Protein AF-A0A815BH16-F1 (afdb_monomer_lite)

Organism: NCBI:txid392030

Secondary structure (DSSP, 8-state):
---S-SSSS-TTTTTS---S----S-PPPTTS-EEEEEE--GGGHHHHHHHTTTS--PSSPPPEEEEEEE-SGGGTTPPPGGGS-TTEEEEEEE---GGG--TTTHHHHHHHHHHHHHHHHH-S-GGG---EEEEEEEETTSSS-HHHHHHHHHHHHHHHHHHT--EEEEEESTTTHHHHHHHHHHH---TT--EEE----TTS-HHHHHHHHHH-TTEEEEE-GGGG---SSHHHHHHHHHHHHHTTTGGGTEEE--TBTT---TT--SS--HHHHHHHHHHHHHHHS--TT--HHHHHHHHHHHHHHHTS-HHHHHTTTTSS-----------------------------------------------------------------PPPPTHHHHHHHHHT--

Foldseek 3Di:
DPFFFPPPPDPPQQAEDDPPPPPDQQHDPQAQAFEALEAACVVQVVVCVVQVPSSDPDPPHHAYEYAHEQQEQVSLPDPLPCPPPVRYAYAYEYHHALQRDDPVCLVVSLVSVLVLQVVLVPDPDLSSHHQAYDPAEDAPPHPDDRVVSLVRRLSSLVSCVVSVHAYEYEDHAQVRLVVRLVSCLVRDPDLQGAYEDEDDELRHNLVSVVVNCVSRVNAAYEHWLVLLVDDPDPSNVVRLVSLQVCVVCNLQRYAYHHHPPPRAHPRGDDDHRSRSRSSVRLVVSCVSHVDPVSGSNSSRVSNVVSSCSRGPPPVSPVVVVPPDDPDDPDPDDDDDDDDDDDDDDDDDDDDDDDDDDDDDDDDDDDDDDDDDDDPDDDDDDDDDDDDDDDDDDPVVVVVVVVVVVD

Radius of gyration: 27.23 Å; chains: 1; bounding box: 82×75×81 Å

pLDDT: mean 70.75, std 28.41, range [21.56, 98.75]

Structure (mmCIF, N/CA/C/O backbone):
data_AF-A0A815BH16-F1
#
_entry.id   AF-A0A815BH16-F1
#
loop_
_atom_site.group_PDB
_atom_site.id
_atom_site.type_symbol
_atom_site.label_atom_id
_atom_site.label_alt_id
_atom_site.label_comp_id
_atom_site.label_asym_id
_atom_site.label_entity_id
_atom_site.label_seq_id
_atom_site.pdbx_PDB_ins_code
_atom_site.Cartn_x
_atom_site.Cartn_y
_atom_site.Cartn_z
_atom_site.occupancy
_atom_site.B_iso_or_equiv
_atom_site.auth_seq_id
_atom_site.auth_comp_id
_atom_site.auth_asym_id
_atom_site.auth_atom_id
_atom_site.pdbx_PDB_model_num
ATOM 1 N N . MET A 1 1 ? 9.729 7.919 29.014 1.00 32.81 1 MET A N 1
ATOM 2 C CA . MET A 1 1 ? 8.749 7.248 28.137 1.00 32.81 1 MET A CA 1
ATOM 3 C C . MET A 1 1 ? 7.523 8.149 28.039 1.00 32.81 1 MET A C 1
ATOM 5 O O . MET A 1 1 ? 6.646 8.039 28.879 1.00 32.81 1 MET A O 1
ATOM 9 N N . ASN A 1 2 ? 7.498 9.081 27.082 1.00 32.06 2 ASN A N 1
ATOM 10 C CA . ASN A 1 2 ? 6.377 10.007 26.851 1.00 32.06 2 ASN A CA 1
ATOM 11 C C . ASN A 1 2 ? 5.981 9.884 25.375 1.00 32.06 2 ASN A C 1
ATOM 13 O O . ASN A 1 2 ? 6.457 10.678 24.571 1.00 32.06 2 ASN A O 1
ATOM 17 N N . HIS A 1 3 ? 5.233 8.846 24.982 1.00 40.78 3 HIS A N 1
ATOM 18 C CA . HIS A 1 3 ? 5.145 8.503 23.549 1.00 40.78 3 HIS A CA 1
ATOM 19 C C . HIS A 1 3 ? 3.769 8.144 22.996 1.00 40.78 3 HIS A C 1
ATOM 21 O O . HIS A 1 3 ? 3.719 7.566 21.920 1.00 40.78 3 HIS A O 1
ATOM 27 N N . CYS A 1 4 ? 2.658 8.539 23.617 1.00 40.97 4 CYS A N 1
ATOM 28 C CA . CYS A 1 4 ? 1.397 8.588 22.873 1.00 40.97 4 CYS A CA 1
ATOM 29 C C . CYS A 1 4 ? 0.652 9.870 23.278 1.00 40.97 4 CYS A C 1
ATOM 31 O O . CYS A 1 4 ? 0.168 9.973 24.398 1.00 40.97 4 CYS A O 1
ATOM 33 N N . PHE A 1 5 ? 0.598 10.824 22.342 1.00 38.59 5 PHE A N 1
ATOM 34 C CA . PHE A 1 5 ? -0.144 12.091 22.383 1.00 38.59 5 PHE A CA 1
ATOM 35 C C . PHE A 1 5 ? 0.408 13.193 23.317 1.00 38.59 5 PHE A C 1
ATOM 37 O O . PHE A 1 5 ? 0.564 13.020 24.519 1.00 38.59 5 PHE A O 1
ATOM 44 N N . VAL A 1 6 ? 0.688 14.366 22.730 1.00 36.28 6 VAL A N 1
ATOM 45 C CA . VAL A 1 6 ? 0.920 15.633 23.461 1.00 36.28 6 VAL A CA 1
ATOM 46 C C . VAL A 1 6 ? -0.408 16.225 23.968 1.00 36.28 6 VAL A C 1
ATOM 48 O O . VAL A 1 6 ? -0.421 17.017 24.905 1.00 36.28 6 VAL A O 1
ATOM 51 N N . ASP A 1 7 ? -1.534 15.784 23.405 1.00 37.66 7 ASP A N 1
ATOM 52 C CA . ASP A 1 7 ? -2.861 16.012 23.971 1.00 37.66 7 ASP A CA 1
ATOM 53 C C . ASP A 1 7 ? -3.143 14.954 25.045 1.00 37.66 7 ASP A C 1
ATOM 55 O O . ASP A 1 7 ? -2.751 13.801 24.892 1.00 37.66 7 ASP A O 1
ATOM 59 N N . ASN A 1 8 ? -3.869 15.313 26.108 1.00 40.72 8 ASN A N 1
ATOM 60 C CA . ASN A 1 8 ? -4.272 14.457 27.242 1.00 40.72 8 ASN A CA 1
ATOM 61 C C . ASN A 1 8 ? -5.085 13.177 26.874 1.00 40.72 8 ASN A C 1
ATOM 63 O O . ASN A 1 8 ? -5.760 12.591 27.724 1.00 40.72 8 ASN A O 1
ATOM 67 N N . SER A 1 9 ? -5.073 12.727 25.619 1.00 41.75 9 SER A N 1
ATOM 68 C CA . SER A 1 9 ? -5.668 11.486 25.137 1.00 41.75 9 SER A CA 1
ATOM 69 C C . SER A 1 9 ? -4.754 10.286 25.416 1.00 41.75 9 SER A C 1
ATOM 71 O O . SER A 1 9 ? -3.943 9.881 24.591 1.00 41.75 9 SER A O 1
ATOM 73 N N . CYS A 1 10 ? -4.929 9.727 26.612 1.00 41.06 10 CYS A N 1
ATOM 74 C CA . CYS A 1 10 ? -4.729 8.324 26.984 1.00 41.06 10 CYS A CA 1
ATOM 75 C C . CYS A 1 10 ? -3.500 7.594 26.383 1.00 41.06 10 CYS A C 1
ATOM 77 O O . CYS A 1 10 ? -3.609 6.797 25.445 1.00 41.06 10 CYS A O 1
ATOM 79 N N . ILE A 1 11 ? -2.349 7.771 27.046 1.00 38.78 11 ILE A N 1
ATOM 80 C CA . ILE A 1 11 ? -1.089 7.011 26.884 1.00 38.78 11 ILE A CA 1
ATOM 81 C C . ILE A 1 11 ? -1.268 5.473 26.929 1.00 38.78 11 ILE A C 1
ATOM 83 O O . ILE A 1 11 ? -0.387 4.738 26.491 1.00 38.78 11 ILE A O 1
ATOM 87 N N . THR A 1 12 ? -2.398 4.967 27.434 1.00 41.88 12 THR A N 1
ATOM 88 C CA . THR A 1 12 ? -2.656 3.536 27.678 1.00 41.88 12 THR A CA 1
ATOM 89 C C . THR A 1 12 ? -3.580 2.862 26.658 1.00 41.88 12 THR A C 1
ATOM 91 O O . THR A 1 12 ? -3.830 1.665 26.775 1.00 41.88 12 THR A O 1
ATOM 94 N N . SER A 1 13 ? -4.078 3.582 25.645 1.00 45.19 13 SER A N 1
ATOM 95 C CA . SER A 1 13 ? -5.128 3.088 24.731 1.00 45.19 13 SER A CA 1
ATOM 96 C C . SER A 1 13 ? -4.767 1.829 23.929 1.00 45.19 13 SER A C 1
ATOM 98 O O . SER A 1 13 ? -5.673 1.081 23.552 1.00 45.19 13 SER A O 1
ATOM 100 N N . VAL A 1 14 ? -3.476 1.558 23.713 1.00 49.12 14 VAL A N 1
ATOM 101 C CA . VAL A 1 14 ? -3.011 0.376 22.965 1.00 49.12 14 VAL A CA 1
ATOM 102 C C . VAL A 1 14 ? -2.313 -0.664 23.853 1.00 49.12 14 VAL A C 1
ATOM 104 O O . VAL A 1 14 ? -2.290 -1.841 23.497 1.00 49.12 14 VAL A O 1
ATOM 107 N N . SER A 1 15 ? -1.813 -0.269 25.033 1.00 45.34 15 SER A N 1
ATOM 108 C CA . SER A 1 15 ? -0.832 -1.054 25.796 1.00 45.34 15 SER A CA 1
ATOM 109 C C . SER A 1 15 ? -1.299 -1.640 27.136 1.00 45.34 15 SER A C 1
ATOM 111 O O . SER A 1 15 ? -0.606 -2.525 27.623 1.00 45.34 15 SER A O 1
ATOM 113 N N . PHE A 1 16 ? -2.428 -1.240 27.750 1.00 38.84 16 PHE A N 1
ATOM 114 C CA . PHE A 1 16 ? -2.914 -1.906 28.980 1.00 38.84 16 PHE A CA 1
ATOM 115 C C . PHE A 1 16 ? -4.399 -1.665 29.307 1.00 38.84 16 PHE A C 1
ATOM 117 O O . PHE A 1 16 ? -4.978 -0.649 28.924 1.00 38.84 16 PHE A O 1
ATOM 124 N N . HIS A 1 17 ? -4.987 -2.600 30.074 1.00 40.97 17 HIS A N 1
ATOM 125 C CA . HIS A 1 17 ? -6.270 -2.462 30.776 1.00 40.97 17 HIS A CA 1
ATOM 126 C C . HIS A 1 17 ? -6.461 -1.050 31.347 1.00 40.97 17 HIS A C 1
ATOM 128 O O . HIS A 1 17 ? -5.720 -0.610 32.224 1.00 40.97 17 HIS A O 1
ATOM 134 N N . CYS A 1 18 ? -7.488 -0.356 30.864 1.00 38.28 18 CYS A N 1
ATOM 135 C CA . CYS A 1 18 ? -8.017 0.819 31.530 1.00 38.28 18 CYS A CA 1
ATOM 136 C C . CYS A 1 18 ? -9.208 0.367 32.380 1.00 38.28 18 CYS A C 1
ATOM 138 O O . CYS A 1 18 ? -10.221 -0.068 31.829 1.00 38.28 18 CYS A O 1
ATOM 140 N N . ASP A 1 19 ? -9.092 0.468 33.705 1.00 37.81 19 ASP A N 1
ATOM 141 C CA . ASP A 1 19 ? -10.195 0.228 34.640 1.00 37.81 19 ASP A CA 1
ATOM 142 C C . ASP A 1 19 ? -11.256 1.325 34.481 1.00 37.81 19 ASP A C 1
ATOM 144 O O . ASP A 1 19 ? -11.225 2.335 35.176 1.00 37.81 19 ASP A O 1
ATOM 148 N N . GLN A 1 20 ? -12.135 1.146 33.490 1.00 38.75 20 GLN A N 1
ATOM 149 C CA . GLN A 1 20 ? -13.473 1.725 33.261 1.00 38.75 20 GLN A CA 1
ATOM 150 C C . GLN A 1 20 ? -13.771 3.187 33.677 1.00 38.75 20 GLN A C 1
ATOM 152 O O . GLN A 1 20 ? -14.932 3.577 33.765 1.00 38.75 20 GLN A O 1
ATOM 157 N N . LYS A 1 21 ? -12.765 4.043 33.871 1.00 35.44 21 LYS A N 1
ATOM 158 C CA . LYS A 1 21 ? -12.932 5.474 34.185 1.00 35.44 21 LYS A CA 1
ATOM 159 C C . LYS A 1 21 ? -12.486 6.406 33.056 1.00 35.44 21 LYS A C 1
ATOM 161 O O . LYS A 1 21 ? -12.600 7.621 33.196 1.00 35.44 21 LYS A O 1
ATOM 166 N N . CYS A 1 22 ? -12.014 5.874 31.928 1.00 43.69 22 CYS A N 1
ATOM 167 C CA . CYS A 1 22 ? -11.743 6.669 30.731 1.00 43.69 22 CYS A CA 1
ATOM 168 C C . CYS A 1 22 ? -13.015 6.777 29.878 1.00 43.69 22 CYS A C 1
ATOM 170 O O . CYS A 1 22 ? -13.349 5.874 29.119 1.00 43.69 22 CYS A O 1
ATOM 172 N N . GLY A 1 23 ? -13.744 7.885 29.993 1.00 39.47 23 GLY A N 1
ATOM 173 C CA . GLY A 1 23 ? -14.914 8.179 29.158 1.00 39.47 23 GLY A CA 1
ATOM 174 C C . GLY A 1 23 ? -14.587 8.611 27.718 1.00 39.47 23 GLY A C 1
ATOM 175 O O . GLY A 1 23 ? -15.241 9.522 27.223 1.00 39.47 23 GLY A O 1
ATOM 176 N N . GLN A 1 24 ? -13.570 8.045 27.047 1.00 48.88 24 GLN A N 1
ATOM 177 C CA . GLN A 1 24 ? -13.111 8.519 25.726 1.00 48.88 24 GLN A CA 1
ATOM 178 C C . GLN A 1 24 ? -13.384 7.514 24.593 1.00 48.88 24 GLN A C 1
ATOM 180 O O . GLN A 1 24 ? -13.046 6.340 24.683 1.00 48.88 24 GLN A O 1
ATOM 185 N N . GLN A 1 25 ? -13.948 7.998 23.484 1.00 46.75 25 GLN A N 1
ATOM 186 C CA . GLN A 1 25 ? -14.396 7.247 22.294 1.00 46.75 25 GLN A CA 1
ATOM 187 C C . GLN A 1 25 ? -13.276 6.558 21.469 1.00 46.75 25 GLN A C 1
ATOM 189 O O . GLN A 1 25 ? -13.543 6.033 20.391 1.00 46.75 25 GLN A O 1
ATOM 194 N N . ASN A 1 26 ? -12.031 6.526 21.959 1.00 56.88 26 ASN A N 1
ATOM 195 C CA . ASN A 1 26 ? -10.831 6.195 21.173 1.00 56.88 26 ASN A CA 1
ATOM 196 C C . ASN A 1 26 ? -10.152 4.870 21.587 1.00 56.88 26 ASN A C 1
ATOM 198 O O . ASN A 1 26 ? -8.957 4.691 21.356 1.00 56.88 26 ASN A O 1
ATOM 202 N N . HIS A 1 27 ? -10.880 3.943 22.219 1.00 64.69 27 HIS A N 1
ATOM 203 C CA . HIS A 1 27 ? -10.335 2.650 22.652 1.00 64.69 27 HIS A CA 1
ATOM 204 C C . HIS A 1 27 ? -10.588 1.537 21.631 1.00 64.69 27 HIS A C 1
ATOM 206 O O . HIS A 1 27 ? -11.724 1.296 21.224 1.00 64.69 27 HIS A O 1
ATOM 212 N N . ILE A 1 28 ? -9.533 0.797 21.279 1.00 70.25 28 ILE A N 1
ATOM 213 C CA . ILE A 1 28 ? -9.646 -0.426 20.480 1.00 70.25 28 ILE A CA 1
ATOM 214 C C . ILE A 1 28 ? -9.775 -1.606 21.452 1.00 70.25 28 ILE A C 1
ATOM 216 O O . ILE A 1 28 ? -8.872 -1.800 22.270 1.00 70.25 28 ILE A O 1
ATOM 220 N N . PRO A 1 29 ? -10.829 -2.435 21.379 1.00 75.50 29 PRO A N 1
ATOM 221 C CA . PRO A 1 29 ? -10.968 -3.587 22.267 1.00 75.50 29 PRO A CA 1
ATOM 222 C C . PRO A 1 29 ? -9.752 -4.538 22.180 1.00 75.50 29 PRO A C 1
ATOM 224 O O . PRO A 1 29 ? -9.253 -4.752 21.071 1.00 75.50 29 PRO A O 1
ATOM 227 N N . PRO A 1 30 ? -9.248 -5.103 23.299 1.00 71.19 30 PRO A N 1
ATOM 228 C CA . PRO A 1 30 ? -8.049 -5.960 23.330 1.00 71.19 30 PRO A CA 1
ATOM 229 C C . PRO A 1 30 ? -8.074 -7.166 22.383 1.00 71.19 30 PRO A C 1
ATOM 231 O O . PRO A 1 30 ? -7.044 -7.566 21.856 1.00 71.19 30 PRO A O 1
ATOM 234 N N . ASN A 1 31 ? -9.260 -7.713 22.120 1.00 78.31 31 ASN A N 1
ATOM 235 C CA . ASN A 1 31 ? -9.477 -8.858 21.236 1.00 78.31 31 ASN A CA 1
ATOM 236 C C . ASN A 1 31 ? -9.463 -8.512 19.735 1.00 78.31 31 ASN A C 1
ATOM 238 O O . ASN A 1 31 ? -9.558 -9.413 18.903 1.00 78.31 31 ASN A O 1
ATOM 242 N N . ILE A 1 32 ? -9.386 -7.230 19.367 1.00 84.12 32 ILE A N 1
ATOM 243 C CA . ILE A 1 32 ? -9.291 -6.812 17.966 1.00 84.12 32 ILE A CA 1
ATOM 244 C C . ILE A 1 32 ? -7.815 -6.841 17.548 1.00 84.12 32 ILE A C 1
ATOM 246 O O . ILE A 1 32 ? -7.010 -6.120 18.141 1.00 84.12 32 ILE A O 1
ATOM 250 N N . PRO A 1 33 ? -7.426 -7.640 16.541 1.00 88.00 33 PRO A N 1
ATOM 251 C CA . PRO A 1 33 ? -6.046 -7.650 16.071 1.00 88.00 33 PRO A CA 1
ATOM 252 C C . PRO A 1 33 ? -5.690 -6.327 15.383 1.00 88.00 33 PRO A C 1
ATOM 254 O O . PRO A 1 33 ? -6.574 -5.622 14.893 1.00 88.00 33 PRO A O 1
ATOM 257 N N . ILE A 1 34 ? -4.403 -6.004 15.301 1.00 86.81 34 ILE A N 1
ATOM 258 C CA . ILE A 1 34 ? -3.906 -4.812 14.600 1.00 86.81 34 ILE A CA 1
ATOM 259 C C . ILE A 1 34 ? -3.108 -5.251 13.389 1.00 86.81 34 ILE A C 1
ATOM 261 O O . ILE A 1 34 ? -2.180 -6.046 13.517 1.00 86.81 34 ILE A O 1
ATOM 265 N N . PHE A 1 35 ? -3.484 -4.736 12.223 1.00 93.00 35 PHE A N 1
ATOM 266 C CA . PHE A 1 35 ? -2.742 -4.936 10.992 1.00 93.00 35 PHE A CA 1
ATOM 267 C C . PHE A 1 35 ? -2.120 -3.614 10.552 1.00 93.00 35 PHE A C 1
ATOM 269 O O . PHE A 1 35 ? -2.792 -2.585 10.527 1.00 93.00 35 PHE A O 1
ATOM 276 N N . ASP A 1 36 ? -0.851 -3.679 10.177 1.00 93.94 36 ASP A N 1
ATOM 277 C CA . ASP A 1 36 ? -0.134 -2.625 9.479 1.00 93.94 36 ASP A CA 1
ATOM 278 C C . ASP A 1 36 ? 0.090 -3.068 8.033 1.00 93.94 36 ASP A C 1
ATOM 280 O O . ASP A 1 36 ? 0.722 -4.102 7.780 1.00 93.94 36 ASP A O 1
ATOM 284 N N . GLY A 1 37 ? -0.476 -2.313 7.093 1.00 96.12 37 GLY A N 1
ATOM 285 C CA . GLY A 1 37 ? -0.416 -2.623 5.670 1.00 96.12 37 GLY A CA 1
ATOM 286 C C . GLY A 1 37 ? 0.942 -2.385 5.021 1.00 96.12 37 GLY A C 1
ATOM 287 O O . GLY A 1 37 ? 1.155 -2.907 3.926 1.00 96.12 37 GLY A O 1
ATOM 288 N N . HIS A 1 38 ? 1.841 -1.631 5.667 1.00 96.44 38 HIS A N 1
ATOM 289 C CA . HIS A 1 38 ? 3.154 -1.307 5.112 1.00 96.44 38 HIS A CA 1
ATOM 290 C C . HIS A 1 38 ? 4.116 -0.792 6.186 1.00 96.44 38 HIS A C 1
ATOM 292 O O . HIS A 1 38 ? 3.944 0.303 6.729 1.00 96.44 38 HIS A O 1
ATOM 298 N N . ILE A 1 39 ? 5.157 -1.574 6.465 1.00 91.69 39 ILE A N 1
ATOM 299 C CA . ILE A 1 39 ? 6.193 -1.253 7.450 1.00 91.69 39 ILE A CA 1
ATOM 300 C C . ILE A 1 39 ? 7.568 -1.737 6.980 1.00 91.69 39 ILE A C 1
ATOM 302 O O . ILE A 1 39 ? 7.671 -2.777 6.336 1.00 91.69 39 ILE A O 1
ATOM 306 N N . HIS A 1 40 ? 8.633 -1.028 7.355 1.00 89.62 40 HIS A N 1
ATOM 307 C CA . HIS A 1 40 ? 10.017 -1.423 7.097 1.00 89.62 40 HIS A CA 1
ATOM 308 C C . HIS A 1 40 ? 10.699 -1.854 8.394 1.00 89.62 40 HIS A C 1
ATOM 310 O O . HIS A 1 40 ? 11.273 -1.047 9.128 1.00 89.62 40 HIS A O 1
ATOM 316 N N . LEU A 1 41 ? 10.664 -3.154 8.687 1.00 81.19 41 LEU A N 1
ATOM 317 C CA . LEU A 1 41 ? 11.269 -3.699 9.903 1.00 81.19 41 LEU A CA 1
ATOM 318 C C . LEU A 1 41 ? 12.796 -3.783 9.792 1.00 81.19 41 LEU A C 1
ATOM 320 O O . LEU A 1 41 ? 13.501 -3.617 10.781 1.00 81.19 41 LEU A O 1
ATOM 324 N N . ASN A 1 42 ? 13.336 -4.009 8.598 1.00 75.62 42 ASN A N 1
ATOM 325 C CA . ASN A 1 42 ? 14.750 -4.342 8.404 1.00 75.62 42 ASN A CA 1
ATOM 326 C C . ASN A 1 42 ? 15.747 -3.294 8.939 1.00 75.62 42 ASN A C 1
ATOM 328 O O . ASN A 1 42 ? 16.694 -3.690 9.623 1.00 75.62 42 ASN A O 1
ATOM 332 N N . PRO A 1 43 ? 15.544 -1.975 8.743 1.00 66.81 43 PRO A N 1
ATOM 333 C CA . PRO A 1 43 ? 16.444 -0.943 9.273 1.00 66.81 43 PRO A CA 1
ATOM 334 C C . PRO A 1 43 ? 16.527 -0.886 10.807 1.00 66.81 43 PRO A C 1
ATOM 336 O O . PRO A 1 43 ? 17.361 -0.172 11.359 1.00 66.81 43 PRO A O 1
ATOM 339 N N . ILE A 1 44 ? 15.635 -1.587 11.503 1.00 66.19 44 ILE A N 1
ATOM 340 C CA . ILE A 1 44 ? 15.368 -1.418 12.930 1.00 66.19 44 ILE A CA 1
ATOM 341 C C . ILE A 1 44 ? 15.211 -2.759 13.655 1.00 66.19 44 ILE A C 1
ATOM 343 O O . ILE A 1 44 ? 14.865 -2.743 14.827 1.00 66.19 44 ILE A O 1
ATOM 347 N N . ILE A 1 45 ? 15.485 -3.911 13.027 1.00 63.50 45 ILE A N 1
ATOM 348 C CA . ILE A 1 45 ? 15.344 -5.242 13.659 1.00 63.50 45 ILE A CA 1
ATOM 349 C C . ILE A 1 45 ? 15.995 -5.331 15.050 1.00 63.50 45 ILE A C 1
ATOM 351 O O . ILE A 1 45 ? 15.321 -5.794 15.974 1.00 63.50 45 ILE A O 1
ATOM 355 N N . PRO A 1 46 ? 17.230 -4.831 15.268 1.00 55.97 46 PRO A N 1
ATOM 356 C CA . PRO A 1 46 ? 17.834 -4.845 16.604 1.00 55.97 46 PRO A CA 1
ATOM 357 C C . PRO A 1 46 ? 17.050 -4.018 17.636 1.00 55.97 46 PRO A C 1
ATOM 359 O O . PRO A 1 46 ? 17.057 -4.317 18.824 1.00 55.97 46 PRO A O 1
ATOM 362 N N . LYS A 1 47 ? 16.350 -2.975 17.182 1.00 54.50 47 LYS A N 1
ATOM 363 C CA . LYS A 1 47 ? 15.560 -2.051 18.003 1.00 54.50 47 LYS A CA 1
ATOM 364 C C . LYS A 1 47 ? 14.129 -2.552 18.228 1.00 54.50 47 LYS A C 1
ATOM 366 O O . LYS A 1 47 ? 13.595 -2.435 19.326 1.00 54.50 47 LYS A O 1
ATOM 371 N N . ILE A 1 48 ? 13.558 -3.220 17.229 1.00 52.94 48 ILE A N 1
ATOM 372 C CA . ILE A 1 48 ? 12.280 -3.934 17.280 1.00 52.94 48 ILE A CA 1
ATOM 373 C C . ILE A 1 48 ? 12.261 -4.984 18.393 1.00 52.94 48 ILE A C 1
ATOM 375 O O . ILE A 1 48 ? 11.250 -5.108 19.075 1.00 52.94 48 ILE A O 1
ATOM 379 N N . GLN A 1 49 ? 13.354 -5.718 18.621 1.00 51.94 49 GLN A N 1
ATOM 380 C CA . GLN A 1 49 ? 13.410 -6.679 19.730 1.00 51.94 49 GLN A CA 1
ATOM 381 C C . GLN A 1 49 ? 13.215 -6.020 21.107 1.00 51.94 49 GLN A C 1
ATOM 383 O O . GLN A 1 49 ? 12.790 -6.699 22.030 1.00 51.94 49 GLN A O 1
ATOM 388 N N . SER A 1 50 ? 13.457 -4.714 21.255 1.00 47.03 50 SER A N 1
ATOM 389 C CA . SER A 1 50 ? 13.120 -3.952 22.465 1.00 47.03 50 SER A CA 1
ATOM 390 C C . SER A 1 50 ? 11.723 -3.315 22.383 1.00 47.03 50 SER A C 1
ATOM 392 O O . SER A 1 50 ? 10.983 -3.314 23.366 1.00 47.03 50 SER A O 1
ATOM 394 N N . ASP A 1 51 ? 11.342 -2.789 21.215 1.00 46.62 51 ASP A N 1
ATOM 395 C CA . ASP A 1 51 ? 10.136 -1.967 21.043 1.00 46.62 51 ASP A CA 1
ATOM 396 C C . ASP A 1 51 ? 8.864 -2.803 20.777 1.00 46.62 51 ASP A C 1
ATOM 398 O O . ASP A 1 51 ? 7.825 -2.513 21.364 1.00 46.62 51 ASP A O 1
ATOM 402 N N . LEU A 1 52 ? 8.926 -3.903 20.012 1.00 49.66 52 LEU A N 1
ATOM 403 C CA . LEU A 1 52 ? 7.821 -4.879 19.923 1.00 49.66 52 LEU A CA 1
ATOM 404 C C . LEU A 1 52 ? 7.651 -5.670 21.230 1.00 49.66 52 LEU A C 1
ATOM 406 O O . LEU A 1 52 ? 6.545 -6.092 21.542 1.00 49.66 52 LEU A O 1
ATOM 410 N N . VAL A 1 53 ? 8.711 -5.814 22.035 1.00 45.12 53 VAL A N 1
ATOM 411 C CA . VAL A 1 53 ? 8.625 -6.350 23.410 1.00 45.12 53 VAL A CA 1
ATOM 412 C C . VAL A 1 53 ? 7.940 -5.361 24.364 1.00 45.12 53 VAL A C 1
ATOM 414 O O . VAL A 1 53 ? 7.391 -5.765 25.390 1.00 45.12 53 VAL A O 1
ATOM 417 N N . SER A 1 54 ? 7.900 -4.069 24.018 1.00 44.03 54 SER A N 1
ATOM 418 C CA . SER A 1 54 ? 7.171 -3.060 24.794 1.00 44.03 54 SER A CA 1
ATOM 419 C C . SER A 1 54 ? 5.649 -3.116 24.605 1.00 44.03 54 SER A C 1
ATOM 421 O O . SER A 1 54 ? 4.925 -2.494 25.390 1.00 44.03 54 SER A O 1
ATOM 423 N N . VAL A 1 55 ? 5.157 -3.929 23.657 1.00 51.66 55 VAL A N 1
ATOM 424 C CA . VAL A 1 55 ? 3.762 -4.384 23.602 1.00 51.66 55 VAL A CA 1
ATOM 425 C C . VAL A 1 55 ? 3.535 -5.295 24.804 1.00 51.66 55 VAL A C 1
ATOM 427 O O . VAL A 1 55 ? 3.703 -6.514 24.768 1.00 51.66 55 VAL A O 1
ATOM 430 N N . ARG A 1 56 ? 3.245 -4.674 25.945 1.00 50.53 56 ARG A N 1
ATOM 431 C CA . ARG A 1 56 ? 3.119 -5.397 27.201 1.00 50.53 56 ARG A CA 1
ATOM 432 C C . ARG A 1 56 ? 1.933 -6.355 27.129 1.00 50.53 56 ARG A C 1
ATOM 434 O O . ARG A 1 56 ? 0.815 -5.987 26.779 1.00 50.53 56 ARG A O 1
ATOM 441 N N . VAL A 1 57 ? 2.216 -7.594 27.508 1.00 50.88 57 VAL A N 1
ATOM 442 C CA . VAL A 1 57 ? 1.324 -8.754 27.495 1.00 50.88 57 VAL A CA 1
ATOM 443 C C . VAL A 1 57 ? 0.284 -8.628 28.618 1.00 50.88 57 VAL A C 1
ATOM 445 O O . VAL A 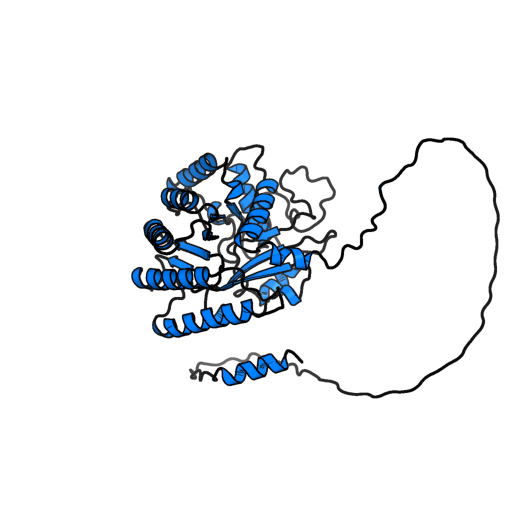1 57 ? 0.385 -9.275 29.656 1.00 50.88 57 VAL A O 1
ATOM 448 N N . ALA A 1 58 ? -0.700 -7.747 28.454 1.00 50.12 58 ALA A N 1
ATOM 449 C CA . ALA A 1 58 ? -1.900 -7.754 29.286 1.00 50.12 58 ALA A CA 1
ATOM 450 C C . ALA A 1 58 ? -2.909 -8.732 28.673 1.00 50.12 58 ALA A C 1
ATOM 452 O O . ALA A 1 58 ? -3.175 -8.666 27.478 1.00 50.12 58 ALA A O 1
ATOM 453 N N . SER A 1 59 ? -3.459 -9.652 29.467 1.00 55.84 59 SER A N 1
ATOM 454 C CA . SER A 1 59 ? -4.490 -10.574 28.979 1.00 55.84 59 SER A CA 1
ATOM 455 C C . SER A 1 59 ? -5.812 -9.827 28.709 1.00 55.84 59 SER A C 1
ATOM 457 O O . SER A 1 59 ? -6.207 -9.007 29.539 1.00 55.84 59 SER A O 1
ATOM 459 N N . PRO A 1 60 ? -6.526 -10.105 27.600 1.00 65.81 60 PRO A N 1
ATOM 460 C CA . PRO A 1 60 ? -6.128 -11.008 26.523 1.00 65.81 60 PRO A CA 1
ATOM 461 C C . PRO A 1 60 ? -5.046 -10.378 25.638 1.00 65.81 60 PRO A C 1
ATOM 463 O O . PRO A 1 60 ? -5.105 -9.193 25.309 1.00 65.81 60 PRO A O 1
ATOM 466 N N . ILE A 1 61 ? -4.079 -11.206 25.238 1.00 72.12 61 ILE A N 1
ATOM 467 C CA . ILE A 1 61 ? -2.961 -10.791 24.388 1.00 72.12 61 ILE A CA 1
ATOM 468 C C . ILE A 1 61 ? -3.515 -10.383 23.022 1.00 72.12 61 ILE A C 1
ATOM 470 O O . ILE A 1 61 ? -4.237 -11.149 22.383 1.00 72.12 61 ILE A O 1
ATOM 474 N N . ARG A 1 62 ? -3.186 -9.167 22.586 1.00 79.06 62 ARG A N 1
ATOM 475 C CA . ARG A 1 62 ? -3.567 -8.652 21.270 1.00 79.06 62 ARG A CA 1
ATOM 476 C C . ARG A 1 62 ? -2.619 -9.187 20.197 1.00 79.06 62 ARG A C 1
ATOM 478 O O . ARG A 1 62 ? -1.405 -9.144 20.373 1.00 79.06 62 ARG A O 1
ATOM 485 N N . GLU A 1 63 ? -3.179 -9.614 19.070 1.00 84.31 63 GLU A N 1
ATOM 486 C CA . GLU A 1 63 ? -2.414 -10.048 17.896 1.00 84.31 63 GLU A CA 1
ATOM 487 C C . GLU A 1 63 ? -2.015 -8.860 17.007 1.00 84.31 63 GLU A C 1
ATOM 489 O O . GLU A 1 63 ? -2.842 -7.993 16.700 1.00 84.31 63 GLU A O 1
ATOM 494 N N . PHE A 1 64 ? -0.769 -8.862 16.536 1.00 84.69 64 PHE A N 1
ATOM 495 C CA . PHE A 1 64 ? -0.210 -7.859 15.631 1.00 84.69 64 PHE A CA 1
ATOM 496 C C . PHE A 1 64 ? 0.244 -8.507 14.327 1.00 84.69 64 PHE A C 1
ATOM 498 O O . PHE A 1 64 ? 0.881 -9.559 14.324 1.00 84.69 64 PHE A O 1
ATOM 505 N N . HIS A 1 65 ? -0.078 -7.871 13.207 1.00 88.94 65 HIS A N 1
ATOM 506 C CA . HIS A 1 65 ? 0.189 -8.367 11.866 1.00 88.94 65 HIS A CA 1
ATOM 507 C C . HIS A 1 65 ? 0.838 -7.270 11.026 1.00 88.94 65 HIS A C 1
ATOM 509 O O . HIS A 1 65 ? 0.250 -6.217 10.814 1.00 88.94 65 HIS A O 1
ATOM 515 N N . PHE A 1 66 ? 2.031 -7.529 10.511 1.00 89.12 66 PHE A N 1
ATOM 516 C CA . PHE A 1 66 ? 2.846 -6.546 9.808 1.00 89.12 66 PHE A CA 1
ATOM 517 C C . PHE A 1 66 ? 3.136 -7.022 8.387 1.00 89.12 66 PHE A C 1
ATOM 519 O O . PHE A 1 66 ? 3.735 -8.086 8.209 1.00 89.12 66 PHE A O 1
ATOM 526 N N . ILE A 1 67 ? 2.737 -6.248 7.377 1.00 92.50 67 ILE A N 1
ATOM 527 C CA . ILE A 1 67 ? 3.225 -6.432 6.007 1.00 92.50 67 ILE A CA 1
ATOM 528 C C . ILE A 1 67 ? 4.600 -5.758 5.916 1.00 92.50 67 ILE A C 1
ATOM 530 O O . ILE A 1 67 ? 4.700 -4.540 5.781 1.00 92.50 67 ILE A O 1
ATOM 534 N N . ASN A 1 68 ? 5.661 -6.553 6.075 1.00 90.75 68 ASN A N 1
ATOM 535 C CA . ASN A 1 68 ? 7.032 -6.050 6.074 1.00 90.75 68 ASN A CA 1
ATOM 536 C C . ASN A 1 68 ? 7.545 -5.918 4.649 1.00 90.75 68 ASN A C 1
ATOM 538 O O . ASN A 1 68 ? 7.680 -6.913 3.935 1.00 90.75 68 ASN A O 1
ATOM 542 N N . ASN A 1 69 ? 7.860 -4.696 4.268 1.00 91.94 69 ASN A N 1
ATOM 543 C CA . ASN A 1 69 ? 8.237 -4.371 2.918 1.00 91.94 69 ASN A CA 1
ATOM 544 C C . ASN A 1 69 ? 9.759 -4.356 2.746 1.00 91.94 69 ASN A C 1
ATOM 546 O O . ASN A 1 69 ? 10.447 -3.427 3.178 1.00 91.94 69 ASN A O 1
ATOM 550 N N . ASN A 1 70 ? 10.276 -5.408 2.103 1.00 90.75 70 ASN A N 1
ATOM 551 C CA . ASN A 1 70 ? 11.692 -5.550 1.780 1.00 90.75 70 ASN A CA 1
ATOM 552 C C . ASN A 1 70 ? 11.933 -5.020 0.361 1.00 90.75 70 ASN A C 1
ATOM 554 O O . ASN A 1 70 ? 11.872 -5.749 -0.633 1.00 90.75 70 ASN A O 1
ATOM 558 N N . HIS A 1 71 ? 12.186 -3.723 0.256 1.00 87.50 71 HIS A N 1
ATOM 559 C CA . HIS A 1 71 ? 12.142 -2.990 -1.013 1.00 87.50 71 HIS A CA 1
ATOM 560 C C . HIS A 1 71 ? 13.508 -2.830 -1.700 1.00 87.50 71 HIS A C 1
ATOM 562 O O . HIS A 1 71 ? 13.645 -2.079 -2.672 1.00 87.50 71 HIS A O 1
ATOM 568 N N . LYS A 1 72 ? 14.544 -3.502 -1.179 1.00 87.88 72 LYS A N 1
ATOM 569 C CA . LYS A 1 72 ? 15.891 -3.533 -1.761 1.00 87.88 72 LYS A CA 1
ATOM 570 C C . LYS A 1 72 ? 16.544 -4.920 -1.647 1.00 87.88 72 LYS A C 1
ATOM 572 O O . LYS A 1 72 ? 16.237 -5.652 -0.709 1.00 87.88 72 LYS A O 1
ATOM 577 N N . PRO A 1 73 ? 17.452 -5.295 -2.568 1.00 84.44 73 PRO A N 1
ATOM 578 C CA . PRO A 1 73 ? 17.973 -6.665 -2.655 1.00 84.44 73 PRO A CA 1
ATOM 579 C C . PRO A 1 73 ? 18.610 -7.226 -1.373 1.00 84.44 73 PRO A C 1
ATOM 581 O O . PRO A 1 73 ? 18.435 -8.400 -1.057 1.00 84.44 73 PRO A O 1
ATOM 584 N N . ASP A 1 74 ? 19.318 -6.402 -0.598 1.00 83.00 74 ASP A N 1
ATOM 585 C CA . ASP A 1 74 ? 19.965 -6.801 0.660 1.00 83.00 74 ASP A CA 1
ATOM 586 C C . ASP A 1 74 ? 18.975 -7.052 1.813 1.00 83.00 74 ASP A C 1
ATOM 588 O O . ASP A 1 74 ? 19.348 -7.605 2.846 1.00 83.00 74 ASP A O 1
ATOM 592 N N . GLU A 1 75 ? 17.703 -6.698 1.631 1.00 83.69 75 GLU A N 1
ATOM 593 C CA . GLU A 1 75 ? 16.626 -6.906 2.599 1.00 83.69 75 GLU A CA 1
ATOM 594 C C . GLU A 1 75 ? 15.833 -8.202 2.370 1.00 83.69 75 GLU A C 1
ATOM 596 O O . GLU A 1 75 ? 15.097 -8.634 3.256 1.00 83.69 75 GLU A O 1
ATOM 601 N N . TRP A 1 76 ? 15.962 -8.851 1.209 1.00 84.50 76 TRP A N 1
ATOM 602 C CA . TRP A 1 76 ? 15.144 -10.024 0.864 1.00 84.50 76 TRP A CA 1
ATOM 603 C C . TRP A 1 76 ? 15.529 -11.295 1.637 1.00 84.50 76 TRP A C 1
ATOM 605 O O . TRP A 1 76 ? 14.726 -12.219 1.740 1.00 84.50 76 TRP A O 1
ATOM 615 N N . LEU A 1 77 ? 16.737 -11.330 2.207 1.00 70.00 77 LEU A N 1
ATOM 616 C CA . LEU A 1 77 ? 17.306 -12.479 2.926 1.00 70.00 77 LEU A CA 1
ATOM 617 C C . LEU A 1 77 ? 17.040 -12.494 4.433 1.00 70.00 77 LEU A C 1
ATOM 619 O O . LEU A 1 77 ? 17.562 -13.357 5.142 1.00 70.00 77 LEU A O 1
ATOM 623 N N . ILE A 1 78 ? 16.288 -11.531 4.957 1.00 60.16 78 ILE A N 1
ATOM 624 C CA . ILE A 1 78 ? 16.223 -11.357 6.402 1.00 60.16 78 ILE A CA 1
ATOM 625 C C . ILE A 1 78 ? 15.280 -12.390 7.045 1.00 60.16 78 ILE A C 1
ATOM 627 O O . ILE A 1 78 ? 14.130 -12.519 6.613 1.00 60.16 78 ILE A O 1
ATOM 631 N N . PRO A 1 79 ? 15.729 -13.109 8.100 1.00 57.66 79 PRO A N 1
ATOM 632 C CA . PRO A 1 79 ? 14.881 -14.024 8.847 1.00 57.66 79 PRO A CA 1
ATOM 633 C C . PRO A 1 79 ? 13.659 -13.286 9.373 1.00 57.66 79 PRO A C 1
ATOM 635 O O . PRO A 1 79 ? 13.776 -12.258 10.041 1.00 57.66 79 PRO A O 1
ATOM 638 N N . ASN A 1 80 ? 12.481 -13.827 9.090 1.00 59.31 80 ASN A N 1
ATOM 639 C CA . ASN A 1 80 ? 11.241 -13.316 9.640 1.00 59.31 80 ASN A CA 1
ATOM 640 C C . ASN A 1 80 ? 11.340 -13.312 11.187 1.00 59.31 80 ASN A C 1
ATOM 642 O O . ASN A 1 80 ? 11.439 -14.390 11.779 1.00 59.31 80 ASN A O 1
ATOM 646 N N . PRO A 1 81 ? 11.288 -12.146 11.865 1.00 56.44 81 PRO A N 1
ATOM 647 C CA . PRO A 1 81 ? 11.514 -12.055 13.311 1.00 56.44 81 PRO A CA 1
ATOM 648 C C . PRO A 1 81 ? 10.385 -12.683 14.152 1.00 56.44 81 PRO A C 1
ATOM 650 O O . PRO A 1 81 ? 10.492 -12.751 15.376 1.00 56.44 81 PRO A O 1
ATOM 653 N N . SER A 1 82 ? 9.318 -13.192 13.519 1.00 56.91 82 SER A N 1
ATOM 654 C CA . SER A 1 82 ? 8.187 -13.877 14.172 1.00 56.91 82 SER A CA 1
ATOM 655 C C . SER A 1 82 ? 8.550 -15.156 14.943 1.00 56.91 82 SER A C 1
ATOM 657 O O . SER A 1 82 ? 7.672 -15.781 15.540 1.00 56.91 82 SER A O 1
ATOM 659 N N . SER A 1 83 ? 9.816 -15.586 14.962 1.00 56.56 83 SER A N 1
ATOM 660 C CA . SER A 1 83 ? 10.260 -16.709 15.796 1.00 56.56 83 SER A CA 1
ATOM 661 C C . SER A 1 83 ? 10.237 -16.399 17.295 1.00 56.56 83 SER A C 1
ATOM 663 O O . SER A 1 83 ? 10.146 -17.333 18.086 1.00 56.56 83 SER A O 1
ATOM 665 N N . PHE A 1 84 ? 10.290 -15.123 17.697 1.00 56.91 84 PHE A N 1
ATOM 666 C CA . PHE A 1 84 ? 10.480 -14.751 19.105 1.00 56.91 84 PHE A CA 1
ATOM 667 C C . PHE A 1 84 ? 9.192 -14.379 19.858 1.00 56.91 84 PHE A C 1
ATOM 669 O O . PHE A 1 84 ? 9.177 -14.459 21.083 1.00 56.91 84 PHE A O 1
ATOM 676 N N . LEU A 1 85 ? 8.106 -14.006 19.164 1.00 69.31 85 LEU A N 1
ATOM 677 C CA . LEU A 1 85 ? 6.850 -13.547 19.780 1.00 69.31 85 LEU A CA 1
ATOM 678 C C . LEU A 1 85 ? 5.638 -14.169 19.069 1.00 69.31 85 LEU A C 1
ATOM 680 O O . LEU A 1 85 ? 5.358 -13.852 17.917 1.00 69.31 85 LEU A O 1
ATOM 684 N N . SER A 1 86 ? 4.890 -15.040 19.756 1.00 76.00 86 SER A N 1
ATOM 685 C CA . SER A 1 86 ? 3.768 -15.798 19.166 1.00 76.00 86 SER A CA 1
ATOM 686 C C . SER A 1 86 ? 2.580 -14.946 18.699 1.00 76.00 86 SER A C 1
ATOM 688 O O . SER A 1 86 ? 1.834 -15.391 17.832 1.00 76.00 86 SER A O 1
ATOM 690 N N . HIS A 1 87 ? 2.426 -13.744 19.257 1.00 76.06 87 HIS A N 1
ATOM 691 C CA . HIS A 1 87 ? 1.343 -12.793 18.982 1.00 76.06 87 HIS A CA 1
ATOM 692 C C . HIS A 1 87 ? 1.731 -11.728 17.938 1.00 76.06 87 HIS A C 1
ATOM 694 O O . HIS A 1 87 ? 0.980 -10.783 17.698 1.00 76.06 87 HIS A O 1
ATOM 700 N N . VAL A 1 88 ? 2.920 -11.853 17.334 1.00 80.88 88 VAL A N 1
ATOM 701 C CA . VAL A 1 88 ? 3.424 -10.961 16.286 1.00 80.88 88 VAL A CA 1
ATOM 702 C C . VAL A 1 88 ? 3.663 -11.762 15.012 1.00 80.88 88 VAL A C 1
ATOM 704 O O . VAL A 1 88 ? 4.498 -12.665 14.954 1.00 80.88 88 VAL A O 1
ATOM 707 N N . HIS A 1 89 ? 2.964 -11.385 13.948 1.00 83.75 89 HIS A N 1
ATOM 708 C CA . HIS A 1 89 ? 3.042 -12.028 12.644 1.00 83.75 89 HIS A CA 1
ATOM 709 C C . HIS A 1 89 ? 3.604 -11.057 11.623 1.00 83.75 89 HIS A C 1
ATOM 711 O O . HIS A 1 89 ? 3.027 -10.001 11.387 1.00 83.75 89 HIS A O 1
ATOM 717 N N . VAL A 1 90 ? 4.689 -11.439 10.962 1.00 84.56 90 VAL A N 1
ATOM 718 C CA . VAL A 1 90 ? 5.277 -10.646 9.881 1.00 84.56 90 VAL A CA 1
ATOM 719 C C . VAL A 1 90 ? 5.092 -11.378 8.558 1.00 84.56 90 VAL A C 1
ATOM 721 O O . VAL A 1 90 ? 5.288 -12.594 8.488 1.00 84.56 90 VAL A O 1
ATOM 724 N N . TYR A 1 91 ? 4.709 -10.636 7.524 1.00 88.06 91 TYR A N 1
ATOM 725 C CA . TYR A 1 91 ? 4.446 -11.128 6.177 1.00 88.06 91 TYR A CA 1
ATOM 726 C C . TYR A 1 91 ? 5.299 -10.331 5.185 1.00 88.06 91 TYR A C 1
ATOM 728 O O . TYR A 1 91 ? 5.040 -9.143 4.999 1.00 88.06 91 TYR A O 1
ATOM 736 N N . PRO A 1 92 ? 6.336 -10.936 4.588 1.00 89.31 92 PRO A N 1
ATOM 737 C CA . 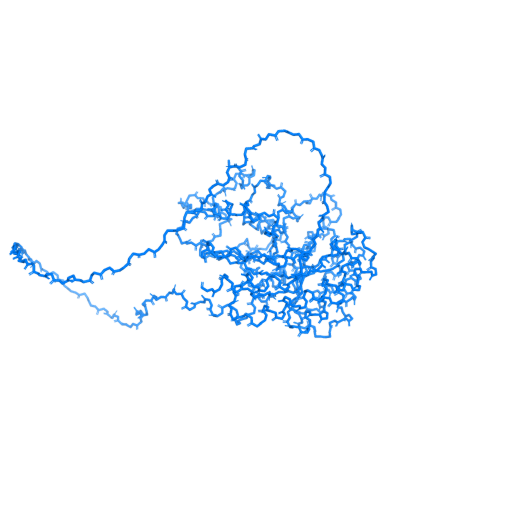PRO A 1 92 ? 7.274 -10.202 3.753 1.00 89.31 92 PRO A CA 1
ATOM 738 C C . PRO A 1 92 ? 6.717 -9.925 2.352 1.00 89.31 92 PRO A C 1
ATOM 740 O O . PRO A 1 92 ? 6.115 -10.801 1.725 1.00 89.31 92 PRO A O 1
ATOM 743 N N . THR A 1 93 ? 6.996 -8.739 1.827 1.00 93.50 93 THR A N 1
ATOM 744 C CA . THR A 1 93 ? 6.964 -8.435 0.389 1.00 93.50 93 THR A CA 1
ATOM 745 C C . THR A 1 93 ? 8.398 -8.264 -0.102 1.00 93.50 93 THR A C 1
ATOM 747 O O . THR A 1 93 ? 9.279 -7.934 0.694 1.00 93.50 93 THR A O 1
ATOM 750 N N . ILE A 1 94 ? 8.657 -8.541 -1.381 1.00 94.38 94 ILE A N 1
ATOM 751 C CA . ILE A 1 94 ? 9.973 -8.304 -1.991 1.00 94.38 94 ILE A CA 1
ATOM 752 C C . ILE A 1 94 ? 9.824 -7.537 -3.297 1.00 94.38 94 ILE A C 1
ATOM 754 O O . ILE A 1 94 ? 8.995 -7.872 -4.144 1.00 94.38 94 ILE A O 1
ATOM 758 N N . GLY A 1 95 ? 10.647 -6.515 -3.478 1.00 95.25 95 GLY A N 1
ATOM 759 C CA . GLY A 1 95 ? 10.678 -5.720 -4.696 1.00 95.25 95 GLY A CA 1
ATOM 760 C C . GLY A 1 95 ? 11.901 -4.821 -4.757 1.00 95.25 95 GLY A C 1
ATOM 761 O O . GLY A 1 95 ? 12.674 -4.729 -3.805 1.00 95.25 95 GLY A O 1
ATOM 762 N N . ILE A 1 96 ? 12.081 -4.184 -5.908 1.00 95.75 96 ILE A N 1
ATOM 763 C CA . ILE A 1 96 ? 13.106 -3.181 -6.174 1.00 95.75 96 ILE A CA 1
ATOM 764 C C . ILE A 1 96 ? 12.409 -1.822 -6.219 1.00 95.75 96 ILE A C 1
ATOM 766 O O . ILE A 1 96 ? 11.779 -1.467 -7.224 1.00 95.75 96 ILE A O 1
ATOM 770 N N . HIS A 1 97 ? 12.545 -1.054 -5.142 1.00 96.25 97 HIS A N 1
ATOM 771 C CA . HIS A 1 97 ? 12.075 0.325 -5.080 1.00 96.25 97 HIS A CA 1
ATOM 772 C C . HIS A 1 97 ? 12.834 1.191 -6.102 1.00 96.25 97 HIS A C 1
ATOM 774 O O . HIS A 1 97 ? 14.055 1.039 -6.240 1.00 96.25 97 HIS A O 1
ATOM 780 N N . PRO A 1 98 ? 12.190 2.176 -6.761 1.00 94.94 98 PRO A N 1
ATOM 781 C CA . PRO A 1 98 ? 12.847 3.047 -7.745 1.00 94.94 98 PRO A CA 1
ATOM 782 C C . PRO A 1 98 ? 14.093 3.768 -7.216 1.00 94.94 98 PRO A C 1
ATOM 784 O O . PRO A 1 98 ? 15.007 4.063 -7.982 1.00 94.94 98 PRO A O 1
ATOM 787 N N . LYS A 1 99 ? 14.160 4.046 -5.910 1.00 92.00 99 LYS A N 1
ATOM 788 C CA . LYS A 1 99 ? 15.317 4.683 -5.250 1.00 92.00 99 LYS A CA 1
ATOM 789 C C . LYS A 1 99 ? 16.543 3.772 -5.109 1.00 92.00 99 LYS A C 1
ATOM 791 O O . LYS A 1 99 ? 17.656 4.282 -5.040 1.00 92.00 99 LYS A O 1
ATOM 796 N N . TYR A 1 100 ? 16.348 2.455 -5.063 1.00 88.81 100 TYR A N 1
ATOM 797 C CA . TYR A 1 100 ? 17.427 1.467 -4.915 1.00 88.81 100 TYR A CA 1
ATOM 798 C C . TYR A 1 100 ? 17.781 0.792 -6.243 1.00 88.81 100 TYR A C 1
ATOM 800 O O . TYR A 1 100 ? 18.440 -0.244 -6.270 1.00 88.81 100 TYR A O 1
ATOM 808 N N . PHE A 1 101 ? 17.355 1.395 -7.353 1.00 83.06 101 PHE A N 1
ATOM 809 C CA . PHE A 1 101 ? 17.772 0.986 -8.679 1.00 83.06 101 PHE A CA 1
ATOM 810 C C . PHE A 1 101 ? 19.272 1.228 -8.886 1.00 83.06 101 PHE A C 1
ATOM 812 O O . PHE A 1 101 ? 19.763 2.346 -8.733 1.00 83.06 101 PHE A O 1
ATOM 819 N N . ASP A 1 102 ? 19.968 0.189 -9.338 1.00 86.06 102 ASP A N 1
ATOM 820 C CA . ASP A 1 102 ? 21.328 0.266 -9.857 1.00 86.06 102 ASP A CA 1
ATOM 821 C C . ASP A 1 102 ? 21.403 -0.519 -11.172 1.00 86.06 102 ASP A C 1
ATOM 823 O O . ASP A 1 102 ? 21.140 -1.722 -11.220 1.00 86.06 102 ASP A O 1
ATOM 827 N N . SER A 1 103 ? 21.769 0.167 -12.257 1.00 85.12 103 SER A N 1
ATOM 828 C CA . SER A 1 103 ? 21.830 -0.430 -13.593 1.00 85.12 103 SER A CA 1
ATOM 829 C C . SER A 1 103 ? 22.893 -1.523 -13.706 1.00 85.12 103 SER A C 1
ATOM 831 O O . SER A 1 103 ? 22.729 -2.440 -14.510 1.00 85.12 103 SER A O 1
ATOM 833 N N . LYS A 1 104 ? 23.958 -1.471 -12.893 1.00 87.44 104 LYS A N 1
ATOM 834 C CA . LYS A 1 104 ? 25.042 -2.466 -12.919 1.00 87.44 104 LYS A CA 1
ATOM 835 C C . LYS A 1 104 ? 24.611 -3.809 -12.342 1.00 87.44 104 LYS A C 1
ATOM 837 O O . LYS A 1 104 ? 25.086 -4.845 -12.797 1.00 87.44 104 LYS A O 1
ATOM 842 N N . SER A 1 105 ? 23.730 -3.789 -11.346 1.00 87.31 105 SER A N 1
ATOM 843 C CA . SER A 1 105 ? 23.215 -4.985 -10.675 1.00 87.31 105 SER A CA 1
ATOM 844 C C . SER A 1 105 ? 21.817 -5.386 -11.148 1.00 87.31 105 SER A C 1
ATOM 846 O O . SER A 1 105 ? 21.280 -6.373 -10.665 1.00 87.31 105 SER A O 1
ATOM 848 N N . LEU A 1 106 ? 21.235 -4.680 -12.122 1.00 86.75 106 LEU A N 1
ATOM 849 C CA . LEU A 1 106 ? 19.830 -4.830 -12.500 1.00 86.75 106 LEU A CA 1
ATOM 850 C C . LEU A 1 106 ? 19.419 -6.264 -12.856 1.00 86.75 106 LEU A C 1
ATOM 852 O O . LEU A 1 106 ? 18.454 -6.780 -12.299 1.00 86.75 106 LEU A O 1
ATOM 856 N N . TYR A 1 107 ? 20.140 -6.903 -13.779 1.00 88.31 107 TYR A N 1
ATOM 857 C CA . TYR A 1 107 ? 19.823 -8.268 -14.206 1.00 88.31 107 TYR A CA 1
ATOM 858 C C . TYR A 1 107 ? 19.981 -9.266 -13.058 1.00 88.31 107 TYR A C 1
ATOM 860 O O . TYR A 1 107 ? 19.087 -10.075 -12.835 1.00 88.31 107 TYR A O 1
ATOM 868 N N . GLN A 1 108 ? 21.049 -9.125 -12.267 1.00 89.88 108 GLN A N 1
ATOM 869 C CA . GLN A 1 108 ? 21.264 -9.948 -11.079 1.00 89.88 108 GLN A CA 1
ATOM 870 C C . GLN A 1 108 ? 20.129 -9.773 -10.064 1.00 89.88 108 GLN A C 1
ATOM 872 O O . GLN A 1 108 ? 19.604 -10.759 -9.566 1.00 89.88 108 GLN A O 1
ATOM 877 N N . ASN A 1 109 ? 19.699 -8.536 -9.803 1.00 90.88 109 ASN A N 1
ATOM 878 C CA . ASN A 1 109 ? 18.612 -8.256 -8.869 1.00 90.88 109 ASN A CA 1
ATOM 879 C C . ASN A 1 109 ? 17.291 -8.879 -9.345 1.00 90.88 109 ASN A C 1
ATOM 881 O O . ASN A 1 109 ? 16.512 -9.338 -8.516 1.00 90.88 109 ASN A O 1
ATOM 885 N N . PHE A 1 110 ? 17.025 -8.925 -10.656 1.00 92.00 110 PHE A N 1
ATOM 886 C CA . PHE A 1 110 ? 15.848 -9.621 -11.185 1.00 92.00 110 PHE A CA 1
ATOM 887 C C . PHE A 1 110 ? 15.945 -11.138 -11.064 1.00 92.00 110 PHE A C 1
ATOM 889 O O . PHE A 1 110 ? 14.953 -11.771 -10.697 1.00 92.00 110 PHE A O 1
ATOM 896 N N . ASP A 1 111 ? 17.111 -11.713 -11.352 1.00 91.00 111 ASP A N 1
ATOM 897 C CA . ASP A 1 111 ? 17.342 -13.147 -11.184 1.00 91.00 111 ASP A CA 1
ATOM 898 C C . ASP A 1 111 ? 17.192 -13.545 -9.711 1.00 91.00 111 ASP A C 1
ATOM 900 O O . ASP A 1 111 ? 16.482 -14.501 -9.396 1.00 91.00 111 ASP A O 1
ATOM 904 N N . ASP A 1 112 ? 17.761 -12.760 -8.796 1.00 90.81 112 ASP A N 1
ATOM 905 C CA . ASP A 1 112 ? 17.631 -12.953 -7.353 1.00 90.81 112 ASP A CA 1
ATOM 906 C C . ASP A 1 112 ? 16.171 -12.831 -6.904 1.00 90.81 112 ASP A C 1
ATOM 908 O O . ASP A 1 112 ? 15.664 -13.723 -6.223 1.00 90.81 112 ASP A O 1
ATOM 912 N N . LEU A 1 113 ? 15.460 -11.781 -7.336 1.00 92.19 113 LEU A N 1
ATOM 913 C CA . LEU A 1 113 ? 14.040 -11.586 -7.028 1.00 92.19 113 LEU A CA 1
ATOM 914 C C . LEU A 1 113 ? 13.217 -12.801 -7.475 1.00 92.19 113 LEU A C 1
ATOM 916 O O . LEU A 1 113 ? 12.421 -13.337 -6.704 1.00 92.19 113 LEU A O 1
ATOM 920 N N . LYS A 1 114 ? 13.445 -13.283 -8.702 1.00 93.12 114 LYS A N 1
ATOM 921 C CA . LYS A 1 114 ? 12.780 -14.473 -9.240 1.00 93.12 114 LYS A CA 1
ATOM 922 C C . LYS A 1 114 ? 13.106 -15.724 -8.418 1.00 93.12 114 LYS A C 1
ATOM 924 O O . LYS A 1 114 ? 12.191 -16.484 -8.106 1.00 93.12 114 LYS A O 1
ATOM 929 N N . ASN A 1 115 ? 14.370 -15.921 -8.049 1.00 90.81 115 ASN A N 1
ATOM 930 C CA . ASN A 1 115 ? 14.810 -17.062 -7.248 1.00 90.81 115 ASN A CA 1
ATOM 931 C C . ASN A 1 115 ? 14.153 -17.068 -5.860 1.00 90.81 115 ASN A C 1
ATOM 933 O O . ASN A 1 115 ? 13.662 -18.110 -5.426 1.00 90.81 115 ASN A O 1
ATOM 937 N N . TYR A 1 116 ? 14.069 -15.920 -5.179 1.00 89.81 116 TYR A N 1
ATOM 938 C CA . TYR A 1 116 ? 13.385 -15.831 -3.883 1.00 89.81 116 TYR A CA 1
ATOM 939 C C . TYR A 1 116 ? 11.890 -16.120 -3.989 1.00 89.81 116 TYR A C 1
ATOM 941 O O . TYR A 1 116 ? 11.344 -16.816 -3.131 1.00 89.81 116 TYR A O 1
ATOM 949 N N . LEU A 1 117 ? 11.232 -15.638 -5.047 1.00 90.56 117 LEU A N 1
ATOM 950 C CA . LEU A 1 117 ? 9.826 -15.950 -5.304 1.00 90.56 117 LEU A CA 1
ATOM 951 C C . 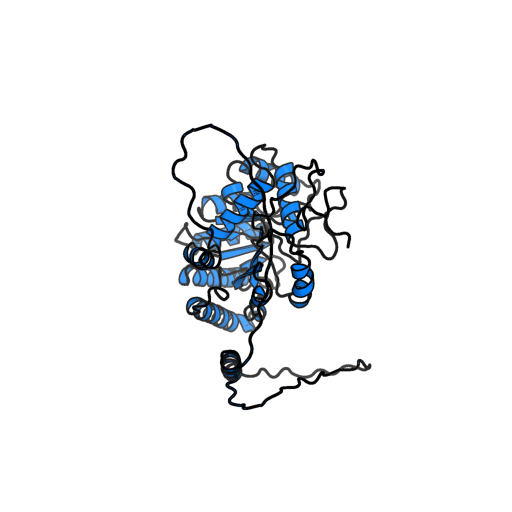LEU A 1 117 ? 9.612 -17.459 -5.494 1.00 90.56 117 LEU A C 1
ATOM 953 O O . LEU A 1 117 ? 8.688 -18.014 -4.898 1.00 90.56 117 LEU A O 1
ATOM 957 N N . GLU A 1 118 ? 10.482 -18.142 -6.242 1.00 89.81 118 GLU A N 1
ATOM 958 C CA . GLU A 1 118 ? 10.410 -19.602 -6.411 1.00 89.81 118 GLU A CA 1
ATOM 959 C C . GLU A 1 118 ? 10.645 -20.362 -5.104 1.00 89.81 118 GLU A C 1
ATOM 961 O O . GLU A 1 118 ? 9.865 -21.249 -4.745 1.00 89.81 118 GLU A O 1
ATOM 966 N N . ILE A 1 119 ? 11.694 -20.008 -4.358 1.00 86.56 119 ILE A N 1
ATOM 967 C CA . ILE A 1 119 ? 12.005 -20.641 -3.068 1.00 86.56 119 ILE A CA 1
ATOM 968 C C . ILE A 1 119 ? 10.814 -20.487 -2.119 1.00 86.56 119 ILE A C 1
ATOM 970 O O . ILE A 1 119 ? 10.328 -21.467 -1.556 1.00 86.56 119 ILE A O 1
ATOM 974 N N . SER A 1 120 ? 10.293 -19.267 -1.995 1.00 86.06 120 SER A N 1
ATOM 975 C CA . SER A 1 120 ? 9.188 -18.947 -1.096 1.00 86.06 120 SER A CA 1
ATOM 976 C C . SER A 1 120 ? 7.888 -19.682 -1.446 1.00 86.06 120 SER A C 1
ATOM 978 O O . SER A 1 120 ? 7.136 -20.093 -0.559 1.00 86.06 120 SER A O 1
ATOM 980 N N . ARG A 1 121 ? 7.611 -19.901 -2.738 1.00 82.69 121 ARG A N 1
ATOM 981 C CA . ARG A 1 121 ? 6.437 -20.670 -3.183 1.00 82.69 121 ARG A CA 1
ATOM 982 C C . ARG A 1 121 ? 6.523 -22.140 -2.801 1.00 82.69 121 ARG A C 1
ATOM 984 O O . ARG A 1 121 ? 5.506 -22.714 -2.399 1.00 82.69 121 ARG A O 1
ATOM 991 N N . ASN A 1 122 ? 7.716 -22.714 -2.933 1.00 81.19 122 ASN A N 1
ATOM 992 C CA . ASN A 1 122 ? 7.986 -24.119 -2.647 1.00 81.19 122 ASN A CA 1
ATOM 993 C C . ASN A 1 122 ? 8.162 -24.398 -1.145 1.00 81.19 122 ASN A C 1
ATOM 995 O O . ASN A 1 122 ? 8.052 -25.552 -0.723 1.00 81.19 122 ASN A O 1
ATOM 999 N N . ASP A 1 123 ? 8.363 -23.358 -0.329 1.00 75.75 123 ASP A N 1
ATOM 1000 C CA . ASP A 1 123 ? 8.430 -23.483 1.124 1.00 75.75 123 ASP A CA 1
ATOM 1001 C C . ASP A 1 123 ? 7.067 -23.902 1.714 1.00 75.75 123 ASP A C 1
ATOM 1003 O O . ASP A 1 123 ? 6.012 -23.282 1.504 1.00 75.75 123 ASP A O 1
ATOM 1007 N N . GLN A 1 124 ? 7.089 -24.994 2.478 1.00 71.06 124 GLN A N 1
ATOM 1008 C CA . GLN A 1 124 ? 5.929 -25.500 3.210 1.00 71.06 124 GLN A CA 1
ATOM 1009 C C . GLN A 1 124 ? 5.640 -24.667 4.466 1.00 71.06 124 GLN A C 1
ATOM 1011 O O . GLN A 1 124 ? 4.507 -24.648 4.957 1.00 71.06 124 GLN A O 1
ATOM 1016 N N . ASN A 1 125 ? 6.635 -23.938 4.975 1.00 68.56 125 ASN A N 1
ATOM 1017 C CA . ASN A 1 125 ? 6.494 -23.039 6.101 1.00 68.56 125 ASN A CA 1
ATOM 1018 C C . ASN A 1 125 ? 5.835 -21.725 5.664 1.00 68.56 125 ASN A C 1
ATOM 1020 O O . ASN A 1 125 ? 6.442 -20.840 5.063 1.00 68.56 125 ASN A O 1
ATOM 1024 N N . LEU A 1 126 ? 4.568 -21.559 6.049 1.00 61.81 126 LEU A N 1
ATOM 1025 C CA . LEU A 1 126 ? 3.792 -20.346 5.780 1.00 61.81 126 LEU A CA 1
ATOM 1026 C C . LEU A 1 126 ? 4.409 -19.065 6.367 1.00 61.81 126 LEU A C 1
ATOM 1028 O O . LEU A 1 126 ? 3.954 -17.979 6.015 1.00 61.81 126 LEU A O 1
ATOM 1032 N N . LYS A 1 127 ? 5.376 -19.153 7.290 1.00 60.72 127 LYS A N 1
ATOM 1033 C CA . LYS A 1 127 ? 6.067 -17.980 7.853 1.00 60.72 127 LYS A CA 1
ATOM 1034 C C . LYS A 1 127 ? 7.055 -17.340 6.873 1.00 60.72 127 LYS A C 1
ATOM 1036 O O . LYS A 1 127 ? 7.352 -16.160 7.014 1.00 60.72 127 LYS A O 1
ATOM 1041 N N . ASN A 1 128 ? 7.492 -18.079 5.857 1.00 65.81 128 ASN A N 1
ATOM 1042 C CA . ASN A 1 128 ? 8.456 -17.610 4.859 1.00 65.81 128 ASN A CA 1
ATOM 1043 C C . ASN A 1 128 ? 7.795 -17.274 3.515 1.00 65.81 128 ASN A C 1
ATOM 1045 O O . ASN A 1 128 ? 8.479 -17.022 2.521 1.00 65.81 128 ASN A O 1
ATOM 1049 N N . LYS A 1 129 ? 6.456 -17.291 3.460 1.00 82.88 129 LYS A N 1
ATOM 1050 C CA . LYS A 1 129 ? 5.731 -16.988 2.230 1.00 82.88 129 LYS A CA 1
ATOM 1051 C C . LYS A 1 129 ? 5.711 -15.495 1.970 1.00 82.88 129 LYS A C 1
ATOM 1053 O O . LYS A 1 129 ? 5.178 -14.725 2.761 1.00 82.88 129 LYS A O 1
ATOM 1058 N N . ILE A 1 130 ? 6.266 -15.133 0.828 1.00 90.31 130 ILE A N 1
ATOM 1059 C CA . ILE A 1 130 ? 6.220 -13.803 0.253 1.00 90.31 130 ILE A CA 1
ATOM 1060 C C . ILE A 1 130 ? 4.779 -13.551 -0.171 1.00 90.31 130 ILE A C 1
ATOM 1062 O O . ILE A 1 130 ? 4.178 -14.356 -0.887 1.00 90.31 130 ILE A O 1
ATOM 1066 N N . VAL A 1 131 ? 4.207 -12.458 0.330 1.00 92.44 131 VAL A N 1
ATOM 1067 C CA . VAL A 1 131 ? 2.775 -12.169 0.185 1.00 92.44 131 VAL A CA 1
ATOM 1068 C C . VAL A 1 131 ? 2.463 -11.170 -0.921 1.00 92.44 131 VAL A C 1
ATOM 1070 O O . VAL A 1 131 ? 1.303 -11.078 -1.310 1.00 92.44 131 VAL A O 1
ATOM 1073 N N . ALA A 1 132 ? 3.468 -10.463 -1.447 1.00 95.31 132 ALA A N 1
ATOM 1074 C CA . ALA A 1 132 ? 3.344 -9.555 -2.585 1.00 95.31 132 ALA A CA 1
ATOM 1075 C C . ALA A 1 132 ? 4.705 -9.278 -3.245 1.00 95.31 132 ALA A C 1
ATOM 1077 O O . ALA A 1 132 ? 5.755 -9.443 -2.616 1.00 95.31 132 ALA A O 1
ATOM 1078 N N . VAL A 1 133 ? 4.664 -8.826 -4.500 1.00 97.19 133 VAL A N 1
ATOM 1079 C CA . VAL A 1 133 ? 5.806 -8.206 -5.183 1.00 97.19 133 VAL A CA 1
ATOM 1080 C C . VAL A 1 133 ? 5.736 -6.698 -4.976 1.00 97.19 133 VAL A C 1
ATOM 1082 O O . VAL A 1 133 ? 4.679 -6.085 -5.113 1.00 97.19 133 VAL A O 1
ATOM 1085 N N . GLY A 1 134 ? 6.869 -6.098 -4.653 1.00 94.56 134 GLY A N 1
ATOM 1086 C CA . GLY A 1 134 ? 6.985 -4.701 -4.283 1.00 94.56 134 GLY A CA 1
ATOM 1087 C C . GLY A 1 134 ? 7.573 -4.539 -2.881 1.00 94.56 134 GLY A C 1
ATOM 1088 O O . GLY A 1 134 ? 7.743 -5.503 -2.139 1.00 94.56 134 GLY A O 1
ATOM 1089 N N . GLU A 1 135 ? 7.901 -3.327 -2.482 1.00 96.44 135 GLU A N 1
ATOM 1090 C CA . GLU A 1 135 ? 7.498 -2.078 -3.123 1.00 96.44 135 GLU A CA 1
ATOM 1091 C C . GLU A 1 135 ? 8.236 -1.770 -4.432 1.00 96.44 135 GLU A C 1
ATOM 1093 O O . GLU A 1 135 ? 9.454 -1.901 -4.552 1.00 96.44 135 GLU A O 1
ATOM 1098 N N . CYS A 1 136 ? 7.459 -1.387 -5.444 1.00 97.31 136 CYS A N 1
ATOM 1099 C CA . CYS A 1 136 ? 7.924 -1.042 -6.783 1.00 97.31 136 CYS A CA 1
ATOM 1100 C C . CYS A 1 136 ? 7.118 0.147 -7.315 1.00 97.31 136 CYS A C 1
ATOM 1102 O O . CYS A 1 136 ? 5.984 0.357 -6.898 1.00 97.31 136 CYS A O 1
ATOM 1104 N N . GLY A 1 137 ? 7.666 0.951 -8.227 1.00 98.06 137 GLY A N 1
ATOM 1105 C CA . GLY A 1 137 ? 6.944 2.131 -8.701 1.00 98.06 137 GLY A CA 1
ATOM 1106 C C . GLY A 1 137 ? 7.841 3.227 -9.241 1.00 98.06 137 GLY A C 1
ATOM 1107 O O . GLY A 1 137 ? 8.921 2.945 -9.759 1.00 98.06 137 GLY A O 1
ATOM 1108 N N . LEU A 1 138 ? 7.379 4.472 -9.117 1.00 98.50 138 LEU A N 1
ATOM 1109 C CA . LEU A 1 138 ? 8.052 5.658 -9.647 1.00 98.50 138 LEU A CA 1
ATOM 1110 C C . LEU A 1 138 ? 8.340 6.675 -8.534 1.00 98.50 138 LEU A C 1
ATOM 1112 O O . LEU A 1 138 ? 7.485 6.956 -7.699 1.00 98.50 138 LEU A O 1
ATOM 1116 N N . ASP A 1 139 ? 9.530 7.264 -8.534 1.00 97.69 139 ASP A N 1
ATOM 1117 C CA . ASP A 1 139 ? 9.962 8.257 -7.554 1.00 97.69 139 ASP A CA 1
ATOM 1118 C C . ASP A 1 139 ? 10.798 9.348 -8.234 1.00 97.69 139 ASP A C 1
ATOM 1120 O O . ASP A 1 139 ? 11.892 9.089 -8.745 1.00 97.69 139 ASP A O 1
ATOM 1124 N N . GLU A 1 140 ? 10.293 10.584 -8.221 1.00 96.25 140 GLU A N 1
ATOM 1125 C CA .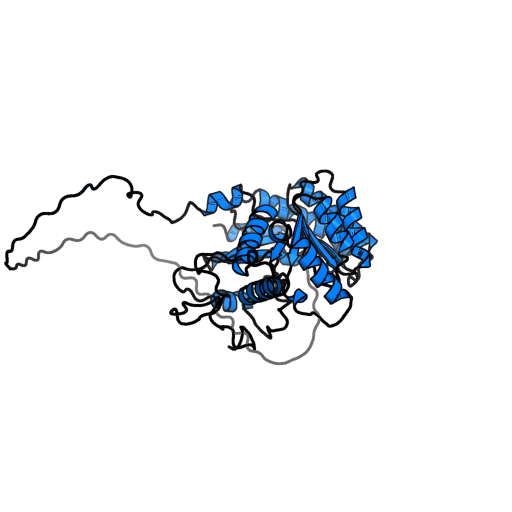 GLU A 1 140 ? 10.970 11.760 -8.788 1.00 96.25 140 GLU A CA 1
ATOM 1126 C C . GLU A 1 140 ? 12.295 12.111 -8.091 1.00 96.25 140 GLU A C 1
ATOM 1128 O O . GLU A 1 140 ? 13.109 12.846 -8.643 1.00 96.25 140 GLU A O 1
ATOM 1133 N N . THR A 1 141 ? 12.522 11.596 -6.879 1.00 95.38 141 THR A N 1
ATOM 1134 C CA . THR A 1 141 ? 13.750 11.814 -6.100 1.00 95.38 141 THR A CA 1
ATOM 1135 C C . THR A 1 141 ? 14.820 10.749 -6.353 1.00 95.38 141 THR A C 1
ATOM 1137 O O . THR A 1 141 ? 15.929 10.854 -5.823 1.00 95.38 141 THR A O 1
ATOM 1140 N N . SER A 1 142 ? 14.513 9.712 -7.143 1.00 94.69 142 SER A N 1
ATOM 1141 C CA . SER A 1 142 ? 15.492 8.697 -7.537 1.00 94.69 142 SER A CA 1
ATOM 1142 C C . SER A 1 142 ? 16.524 9.261 -8.519 1.00 94.69 142 SER A C 1
ATOM 1144 O O . SER A 1 142 ? 16.233 10.129 -9.337 1.00 94.69 142 SER A O 1
ATOM 1146 N N . MET A 1 143 ? 17.743 8.720 -8.462 1.00 92.44 143 MET A N 1
ATOM 1147 C CA . MET A 1 143 ? 18.806 9.021 -9.428 1.00 92.44 143 MET A CA 1
ATOM 1148 C C . MET A 1 143 ? 18.591 8.311 -10.776 1.00 92.44 143 MET A C 1
ATOM 1150 O O . MET A 1 143 ? 19.241 8.645 -11.765 1.00 92.44 143 MET A O 1
ATOM 1154 N N . ALA A 1 144 ? 17.699 7.318 -10.826 1.00 92.38 144 ALA A N 1
ATOM 1155 C CA . ALA A 1 144 ? 17.340 6.619 -12.051 1.00 92.38 144 ALA A CA 1
ATOM 1156 C C . ALA A 1 144 ? 16.436 7.488 -12.934 1.00 92.38 144 ALA A C 1
ATOM 1158 O O . ALA A 1 144 ? 15.499 8.120 -12.445 1.00 92.38 144 ALA A O 1
ATOM 1159 N N . THR A 1 145 ? 16.656 7.457 -14.251 1.00 94.94 145 THR A N 1
ATOM 1160 C CA . THR A 1 145 ? 15.742 8.094 -15.209 1.00 94.94 145 THR A CA 1
ATOM 1161 C C . THR A 1 145 ? 14.349 7.472 -15.118 1.00 94.94 145 THR A C 1
ATOM 1163 O O . THR A 1 145 ? 14.204 6.286 -14.813 1.00 94.94 145 THR A O 1
ATOM 1166 N N . ILE A 1 146 ? 13.312 8.254 -15.425 1.00 95.75 146 ILE A N 1
ATOM 1167 C CA . ILE A 1 146 ? 11.926 7.767 -15.393 1.00 95.75 146 ILE A CA 1
ATOM 1168 C C . ILE A 1 146 ? 11.734 6.550 -16.309 1.00 95.75 146 ILE A C 1
ATOM 1170 O O . ILE A 1 146 ? 11.037 5.617 -15.925 1.00 95.75 146 ILE A O 1
ATOM 1174 N N . ASP A 1 147 ? 12.404 6.500 -17.462 1.00 95.81 147 ASP A N 1
ATOM 1175 C CA . ASP A 1 147 ? 12.324 5.355 -18.377 1.00 95.81 147 ASP A CA 1
ATOM 1176 C C . ASP A 1 147 ? 12.913 4.075 -17.766 1.00 95.81 147 ASP A C 1
ATOM 1178 O O . ASP A 1 147 ? 12.333 2.999 -17.910 1.00 95.81 147 ASP A O 1
ATOM 1182 N N . HIS A 1 148 ? 14.020 4.176 -17.019 1.00 95.19 148 HIS A N 1
ATOM 1183 C CA . HIS A 1 148 ? 14.556 3.031 -16.280 1.00 95.19 148 HIS A CA 1
ATOM 1184 C C . HIS A 1 148 ? 13.612 2.588 -15.163 1.00 95.19 148 HIS A C 1
ATOM 1186 O O . HIS A 1 148 ? 13.397 1.391 -14.989 1.00 95.19 148 HIS A O 1
ATOM 1192 N N . GLN A 1 149 ? 13.019 3.529 -14.427 1.00 97.38 149 GLN A N 1
ATOM 1193 C CA . GLN A 1 149 ? 12.049 3.193 -13.385 1.00 97.38 149 GLN A CA 1
ATOM 1194 C C . GLN A 1 149 ? 10.814 2.495 -13.971 1.00 97.38 149 GLN A C 1
ATOM 1196 O O . GLN A 1 149 ? 10.372 1.490 -13.421 1.00 97.38 149 GLN A O 1
ATOM 1201 N N . ILE A 1 150 ? 10.307 2.965 -15.118 1.00 97.75 150 ILE A N 1
ATOM 1202 C CA . ILE A 1 150 ? 9.211 2.317 -15.851 1.00 97.75 150 ILE A CA 1
ATOM 1203 C C . ILE A 1 150 ? 9.618 0.905 -16.269 1.00 97.75 150 ILE A C 1
ATOM 1205 O O . ILE A 1 150 ? 8.889 -0.033 -15.970 1.00 97.75 150 ILE A O 1
ATOM 1209 N N . PHE A 1 151 ? 10.789 0.726 -16.885 1.00 96.31 151 PHE A N 1
ATOM 1210 C CA . PHE A 1 151 ? 11.273 -0.601 -17.270 1.00 96.31 151 PHE A CA 1
ATOM 1211 C C . PHE A 1 151 ? 11.311 -1.564 -16.073 1.00 96.31 151 PHE A C 1
ATOM 1213 O O . PHE A 1 151 ? 10.865 -2.708 -16.172 1.00 96.31 151 PHE A O 1
ATOM 1220 N N . VAL A 1 152 ? 11.808 -1.102 -14.923 1.00 96.62 152 VAL A N 1
ATOM 1221 C CA . VAL A 1 152 ? 11.896 -1.932 -13.717 1.00 96.62 152 VAL A CA 1
ATOM 1222 C C . VAL A 1 152 ? 10.538 -2.240 -13.107 1.00 96.62 152 VAL A C 1
ATOM 1224 O O . VAL A 1 152 ? 10.303 -3.369 -12.674 1.00 96.62 152 VAL A O 1
ATOM 1227 N N . LEU A 1 153 ? 9.637 -1.265 -13.100 1.00 98.25 153 LEU A N 1
ATOM 1228 C CA . LEU A 1 153 ? 8.254 -1.457 -12.694 1.00 98.25 153 LEU A CA 1
ATOM 1229 C C . LEU A 1 153 ? 7.566 -2.515 -13.566 1.00 98.25 153 LEU A C 1
ATOM 1231 O O . LEU A 1 153 ? 6.979 -3.450 -13.031 1.00 98.25 153 LEU A O 1
ATOM 1235 N N . GLU A 1 154 ? 7.675 -2.412 -14.892 1.00 98.19 154 GLU A N 1
ATOM 1236 C CA . GLU A 1 154 ? 7.059 -3.360 -15.827 1.00 98.19 154 GLU A CA 1
ATOM 1237 C C . GLU A 1 154 ? 7.529 -4.795 -15.575 1.00 98.19 154 GLU A C 1
ATOM 1239 O O . GLU A 1 154 ? 6.712 -5.710 -15.513 1.00 98.19 154 GLU A O 1
ATOM 1244 N N . LYS A 1 155 ? 8.829 -4.996 -15.335 1.00 97.19 155 LYS A N 1
ATOM 1245 C CA . LYS A 1 155 ? 9.375 -6.324 -15.020 1.00 97.19 155 LYS A CA 1
ATOM 1246 C C . LYS A 1 155 ? 8.865 -6.892 -13.700 1.00 97.19 155 LYS A C 1
ATOM 1248 O O . LYS A 1 155 ? 8.643 -8.097 -13.602 1.00 97.19 155 LYS A O 1
ATOM 1253 N N . GLN A 1 156 ? 8.654 -6.051 -12.692 1.00 97.88 156 GLN A N 1
ATOM 1254 C CA . GLN A 1 156 ? 8.076 -6.493 -11.423 1.00 97.88 156 GLN A CA 1
ATOM 1255 C C . GLN A 1 156 ? 6.577 -6.789 -11.544 1.00 97.88 156 GLN A C 1
ATOM 1257 O O . GLN A 1 156 ? 6.112 -7.758 -10.946 1.00 97.88 156 GLN A O 1
ATOM 1262 N N . ILE A 1 157 ? 5.843 -6.038 -12.374 1.00 98.56 157 ILE A N 1
ATOM 1263 C CA . ILE A 1 157 ? 4.452 -6.356 -12.734 1.00 98.56 157 ILE A CA 1
ATOM 1264 C C . ILE A 1 157 ? 4.387 -7.725 -13.425 1.00 98.56 157 ILE A C 1
ATOM 1266 O O . ILE A 1 157 ? 3.580 -8.565 -13.026 1.00 98.56 157 ILE A O 1
ATOM 1270 N N . ASP A 1 158 ? 5.264 -7.984 -14.401 1.00 97.94 158 ASP A N 1
ATOM 1271 C CA . ASP A 1 158 ? 5.330 -9.272 -15.106 1.00 97.94 158 ASP A CA 1
ATOM 1272 C C . ASP A 1 158 ? 5.569 -10.440 -14.125 1.00 97.94 158 ASP A C 1
ATOM 1274 O O . ASP A 1 158 ? 4.904 -11.477 -14.207 1.00 97.94 158 ASP A O 1
ATOM 1278 N N . LEU A 1 159 ? 6.478 -10.269 -13.156 1.00 96.88 159 LEU A N 1
ATOM 1279 C CA . LEU A 1 159 ? 6.740 -11.268 -12.112 1.00 96.88 159 LEU A CA 1
ATOM 1280 C C . LEU A 1 159 ? 5.531 -11.476 -11.194 1.00 96.88 159 LEU A C 1
ATOM 1282 O O . LEU A 1 159 ? 5.170 -12.618 -10.904 1.00 96.88 159 LEU A O 1
ATOM 1286 N N . ALA A 1 160 ? 4.879 -10.400 -10.755 1.00 97.19 160 ALA A N 1
ATOM 1287 C CA . ALA A 1 160 ? 3.691 -10.489 -9.913 1.00 97.19 160 ALA A CA 1
ATOM 1288 C C . ALA A 1 160 ? 2.555 -11.249 -10.613 1.00 97.19 160 ALA A C 1
ATOM 1290 O O . ALA A 1 160 ? 1.948 -12.140 -10.014 1.00 97.19 160 ALA A O 1
ATOM 1291 N N . ILE A 1 161 ? 2.330 -10.968 -11.903 1.00 97.19 161 ILE A N 1
ATOM 1292 C CA . ILE A 1 161 ? 1.372 -11.693 -12.748 1.00 97.19 161 ILE A CA 1
ATOM 1293 C C . ILE A 1 161 ? 1.739 -13.176 -12.818 1.00 97.19 161 ILE A C 1
ATOM 1295 O O . ILE A 1 161 ? 0.888 -14.026 -12.541 1.00 97.19 161 ILE A O 1
ATOM 1299 N N . HIS A 1 162 ? 2.997 -13.485 -13.147 1.00 95.81 162 HIS A N 1
ATOM 1300 C CA . HIS A 1 162 ? 3.484 -14.856 -13.296 1.00 95.81 162 HIS A CA 1
ATOM 1301 C C . HIS A 1 162 ? 3.280 -15.691 -12.026 1.00 95.81 162 HIS A C 1
ATOM 1303 O O . HIS A 1 162 ? 2.852 -16.841 -12.096 1.00 95.81 162 HIS A O 1
ATOM 1309 N N . TYR A 1 163 ? 3.532 -15.101 -10.857 1.00 93.38 163 TYR A N 1
ATOM 1310 C CA . TYR A 1 163 ? 3.387 -15.782 -9.573 1.00 93.38 163 TYR A CA 1
ATOM 1311 C C . TYR A 1 163 ? 2.014 -15.597 -8.912 1.00 93.38 163 TYR A C 1
ATOM 1313 O O . TYR A 1 163 ? 1.796 -16.132 -7.823 1.00 93.38 163 TYR A O 1
ATOM 1321 N N . HIS A 1 164 ? 1.072 -14.903 -9.551 1.00 93.62 164 HIS A N 1
ATOM 1322 C CA . HIS A 1 164 ? -0.252 -14.595 -8.994 1.00 93.62 164 HIS A CA 1
ATOM 1323 C C . HIS A 1 164 ? -0.179 -13.894 -7.628 1.00 93.62 164 HIS A C 1
ATOM 1325 O O . HIS A 1 164 ? -0.964 -14.165 -6.711 1.00 93.62 164 HIS A O 1
ATOM 1331 N N . LEU A 1 165 ? 0.803 -13.007 -7.486 1.00 95.44 165 LEU A N 1
ATOM 1332 C CA . LEU A 1 165 ? 1.017 -12.221 -6.284 1.00 95.44 165 LEU A CA 1
ATOM 1333 C C . LEU A 1 165 ? 0.423 -10.816 -6.442 1.00 95.44 165 LEU A C 1
ATOM 1335 O O . LEU A 1 165 ? 0.421 -10.270 -7.544 1.00 95.44 165 LEU A O 1
ATOM 1339 N N . PRO A 1 166 ? -0.065 -10.215 -5.345 1.00 97.56 166 PRO A N 1
ATOM 1340 C CA . PRO A 1 166 ? -0.388 -8.796 -5.296 1.00 97.56 166 PRO A CA 1
ATOM 1341 C C . PRO A 1 166 ? 0.820 -7.924 -5.623 1.00 97.56 166 PRO A C 1
ATOM 1343 O O . PRO A 1 166 ? 1.966 -8.359 -5.471 1.00 97.56 166 PRO A O 1
ATOM 1346 N N . ILE A 1 167 ? 0.545 -6.669 -5.972 1.00 98.50 167 ILE A N 1
ATOM 1347 C CA . ILE A 1 167 ? 1.571 -5.650 -6.203 1.00 98.50 167 ILE A CA 1
ATOM 1348 C C . ILE A 1 167 ? 1.449 -4.544 -5.157 1.00 98.50 167 ILE A C 1
ATOM 1350 O O . ILE A 1 167 ? 0.370 -3.969 -4.999 1.00 98.50 167 ILE A O 1
ATOM 1354 N N . VAL A 1 168 ? 2.554 -4.228 -4.480 1.00 98.62 168 VAL A N 1
ATOM 1355 C CA . VAL A 1 168 ? 2.690 -3.037 -3.629 1.00 98.62 168 VAL A CA 1
ATOM 1356 C C . VAL A 1 168 ? 3.368 -1.932 -4.436 1.00 98.62 168 VAL A C 1
ATOM 1358 O O . VAL A 1 168 ? 4.493 -2.100 -4.917 1.00 98.62 168 VAL A O 1
ATOM 1361 N N . LEU A 1 169 ? 2.657 -0.820 -4.614 1.00 98.69 169 LEU A N 1
ATOM 1362 C CA . LEU A 1 169 ? 3.011 0.271 -5.514 1.00 98.69 169 LEU A CA 1
ATOM 1363 C C . LEU A 1 169 ? 3.467 1.510 -4.748 1.00 98.69 169 LEU A C 1
ATOM 1365 O O . LEU A 1 169 ? 2.760 1.976 -3.859 1.00 98.69 169 LEU A O 1
ATOM 1369 N N . HIS A 1 170 ? 4.572 2.096 -5.199 1.00 98.44 170 HIS A N 1
ATOM 1370 C CA . HIS A 1 170 ? 5.077 3.404 -4.790 1.00 98.44 170 HIS A CA 1
ATOM 1371 C C . HIS A 1 170 ? 4.806 4.465 -5.849 1.00 98.44 170 HIS A C 1
ATOM 1373 O O . HIS A 1 170 ? 4.992 4.225 -7.048 1.00 98.44 170 HIS A O 1
ATOM 1379 N N . CYS A 1 171 ? 4.473 5.681 -5.421 1.00 98.19 171 CYS A N 1
ATOM 1380 C CA . CYS A 1 171 ? 4.530 6.824 -6.324 1.00 98.19 171 CYS A CA 1
ATOM 1381 C C . CYS A 1 171 ? 4.842 8.131 -5.605 1.00 98.19 171 CYS A C 1
ATOM 1383 O O . CYS A 1 171 ? 3.994 8.683 -4.897 1.00 98.19 171 CYS A O 1
ATOM 1385 N N . ARG A 1 172 ? 6.007 8.707 -5.900 1.00 96.56 172 ARG A N 1
ATOM 1386 C CA . ARG A 1 172 ? 6.392 10.036 -5.422 1.00 96.56 172 ARG A CA 1
ATOM 1387 C C . ARG A 1 172 ? 6.603 11.006 -6.579 1.00 96.56 172 ARG A C 1
ATOM 1389 O O . ARG A 1 172 ? 7.432 10.769 -7.448 1.00 96.56 172 ARG A O 1
ATOM 1396 N N . GLY A 1 173 ? 5.858 12.108 -6.548 1.00 95.81 173 GLY A N 1
ATOM 1397 C CA . GLY A 1 173 ? 5.841 13.138 -7.586 1.00 95.81 173 GLY A CA 1
ATOM 1398 C C . GLY A 1 173 ? 4.524 13.137 -8.350 1.00 95.81 173 GLY A C 1
ATOM 1399 O O . GLY A 1 173 ? 4.222 12.204 -9.090 1.00 95.81 173 GLY A O 1
ATOM 1400 N N . THR A 1 174 ? 3.722 14.194 -8.188 1.00 93.56 174 THR A N 1
ATOM 1401 C CA . THR A 1 174 ? 2.338 14.281 -8.700 1.00 93.56 174 THR A CA 1
ATOM 1402 C C . THR A 1 174 ? 2.235 14.033 -10.212 1.00 93.56 174 THR A C 1
ATOM 1404 O O . THR A 1 174 ? 1.250 13.471 -10.692 1.00 93.56 174 THR A O 1
ATOM 1407 N N . HIS A 1 175 ? 3.265 14.410 -10.973 1.00 95.44 175 HIS A N 1
ATOM 1408 C CA . HIS A 1 175 ? 3.331 14.230 -12.424 1.00 95.44 175 HIS A CA 1
ATOM 1409 C C . HIS A 1 175 ? 3.615 12.773 -12.854 1.00 95.44 175 HIS A C 1
ATOM 1411 O O . HIS A 1 175 ? 3.340 12.409 -13.998 1.00 95.44 175 HIS A O 1
ATOM 1417 N N . LEU A 1 176 ? 4.118 11.922 -11.950 1.00 98.12 176 LEU A N 1
ATOM 1418 C CA . LEU A 1 176 ? 4.410 10.508 -12.218 1.00 98.12 176 LEU A CA 1
ATOM 1419 C C . LEU A 1 176 ? 3.195 9.594 -12.036 1.00 98.12 176 LEU A C 1
ATOM 1421 O O . LEU A 1 176 ? 3.157 8.525 -12.638 1.00 98.12 176 LEU A O 1
ATOM 1425 N N . TYR A 1 177 ? 2.168 10.028 -11.298 1.00 98.50 177 TYR A N 1
ATOM 1426 C CA . TYR A 1 177 ? 0.966 9.227 -11.026 1.00 98.50 177 TYR A CA 1
ATOM 1427 C C . TYR A 1 177 ? 0.308 8.741 -12.319 1.00 98.50 177 TYR A C 1
ATOM 1429 O O . TYR A 1 177 ? -0.056 7.572 -12.435 1.00 98.50 177 TYR A O 1
ATOM 1437 N N . ARG A 1 178 ? 0.206 9.619 -13.328 1.00 98.44 178 ARG A N 1
ATOM 1438 C CA . ARG A 1 178 ? -0.364 9.246 -14.626 1.00 98.44 178 ARG A CA 1
ATOM 1439 C C . ARG A 1 178 ? 0.473 8.179 -15.333 1.00 98.44 178 ARG A C 1
ATOM 1441 O O . ARG A 1 178 ? -0.094 7.228 -15.856 1.00 98.44 178 ARG A O 1
ATOM 1448 N N . LYS A 1 179 ? 1.804 8.308 -15.306 1.00 98.56 179 LYS A N 1
ATOM 1449 C CA . LYS A 1 179 ? 2.727 7.330 -15.905 1.00 98.56 179 LYS A CA 1
ATOM 1450 C C . LYS A 1 179 ? 2.632 5.972 -15.210 1.00 98.56 179 LYS A C 1
ATOM 1452 O O . LYS A 1 179 ? 2.601 4.955 -15.895 1.00 98.56 179 LYS A O 1
ATOM 1457 N N . LEU A 1 180 ? 2.540 5.961 -13.876 1.00 98.75 180 LEU A N 1
ATOM 1458 C CA . LEU A 1 180 ? 2.321 4.735 -13.109 1.00 98.75 180 LEU A CA 1
ATOM 1459 C C . LEU A 1 180 ? 1.010 4.063 -13.532 1.00 98.75 180 LEU A C 1
ATOM 1461 O O . LEU A 1 180 ? 1.010 2.889 -13.892 1.00 98.75 180 LEU A O 1
ATOM 1465 N N . PHE A 1 181 ? -0.093 4.816 -13.540 1.00 98.75 181 PHE A N 1
ATOM 1466 C CA . PHE A 1 181 ? -1.404 4.300 -13.928 1.00 98.75 181 PHE A CA 1
ATOM 1467 C C . PHE A 1 181 ? -1.422 3.752 -15.361 1.00 98.75 181 PHE A C 1
ATOM 1469 O O . PHE A 1 181 ? -1.933 2.657 -15.585 1.00 98.75 181 PHE A O 1
ATOM 1476 N N . ASP A 1 182 ? -0.834 4.467 -16.324 1.00 98.62 182 ASP A N 1
ATOM 1477 C CA . ASP A 1 182 ? -0.764 4.016 -17.719 1.00 98.62 182 ASP A CA 1
ATOM 1478 C C . ASP A 1 182 ? 0.056 2.726 -17.869 1.00 98.62 182 ASP A C 1
ATOM 1480 O O . ASP A 1 182 ? -0.342 1.830 -18.616 1.00 98.62 182 ASP A O 1
ATOM 1484 N N . CYS A 1 183 ? 1.154 2.595 -17.117 1.00 98.44 183 CYS A N 1
ATOM 1485 C CA . CYS A 1 183 ? 1.944 1.368 -17.057 1.00 98.44 183 CYS A CA 1
ATOM 1486 C C . CYS A 1 183 ? 1.101 0.188 -16.547 1.00 98.44 183 CYS A C 1
ATOM 1488 O O . CYS A 1 183 ? 0.990 -0.833 -17.228 1.00 98.44 183 CYS A O 1
ATOM 1490 N N . LEU A 1 184 ? 0.427 0.356 -15.403 1.00 98.69 184 LEU A N 1
ATOM 1491 C CA . LEU A 1 184 ? -0.451 -0.669 -14.826 1.00 98.69 184 LEU A CA 1
ATOM 1492 C C . LEU A 1 184 ? -1.563 -1.066 -15.798 1.00 98.69 184 LEU A C 1
ATOM 1494 O O . LEU A 1 184 ? -1.778 -2.249 -16.045 1.00 98.69 184 LEU A O 1
ATOM 1498 N N . ARG A 1 185 ? -2.244 -0.081 -16.390 1.00 98.25 185 ARG A N 1
ATOM 1499 C CA . ARG A 1 185 ? -3.363 -0.293 -17.313 1.00 98.25 185 ARG A CA 1
ATOM 1500 C C . ARG A 1 185 ? -2.958 -1.052 -18.577 1.00 98.25 185 ARG A C 1
ATOM 1502 O O . ARG A 1 185 ? -3.751 -1.845 -19.086 1.00 98.25 185 ARG A O 1
ATOM 1509 N N . SER A 1 186 ? -1.758 -0.775 -19.083 1.00 98.12 186 SER A N 1
ATOM 1510 C CA . SER A 1 186 ? -1.196 -1.412 -20.276 1.00 98.12 186 SER A CA 1
ATOM 1511 C C . SER A 1 186 ? -0.721 -2.840 -19.995 1.00 98.12 186 SER A C 1
ATOM 1513 O O . SER A 1 186 ? -0.985 -3.749 -20.780 1.00 98.12 186 SER A O 1
ATOM 1515 N N . ARG A 1 187 ? -0.033 -3.052 -18.865 1.00 97.81 187 ARG A N 1
ATOM 1516 C CA . ARG A 1 187 ? 0.635 -4.323 -18.544 1.00 97.81 187 ARG A CA 1
ATOM 1517 C C . ARG A 1 187 ? -0.272 -5.354 -17.887 1.00 97.81 187 ARG A C 1
ATOM 1519 O O . ARG A 1 187 ? -0.122 -6.546 -18.138 1.00 97.81 187 ARG A O 1
ATOM 1526 N N . ILE A 1 188 ? -1.209 -4.921 -17.051 1.00 98.19 188 ILE A N 1
ATOM 1527 C CA . ILE A 1 188 ? -2.119 -5.818 -16.341 1.00 98.19 188 ILE A CA 1
ATOM 1528 C C . ILE A 1 188 ? -3.349 -6.009 -17.215 1.00 98.19 188 ILE A C 1
ATOM 1530 O O . ILE A 1 188 ? -4.104 -5.065 -17.412 1.00 98.19 188 ILE A O 1
ATOM 1534 N N . SER A 1 189 ? -3.574 -7.213 -17.742 1.00 97.00 189 SER A N 1
ATOM 1535 C CA . SER A 1 189 ? -4.792 -7.549 -18.494 1.00 97.00 189 SER A CA 1
ATOM 1536 C C . SER A 1 189 ? -5.957 -7.905 -17.564 1.00 97.00 189 SER A C 1
ATOM 1538 O O . SER A 1 189 ? -7.064 -7.395 -17.740 1.00 97.00 189 SER A O 1
ATOM 1540 N N . ASP A 1 190 ? -5.707 -8.706 -16.526 1.00 97.00 190 ASP A N 1
ATOM 1541 C CA . ASP A 1 190 ? -6.705 -9.049 -15.510 1.00 97.00 190 ASP A CA 1
ATOM 1542 C C . ASP A 1 190 ? -6.934 -7.891 -14.528 1.00 97.00 190 ASP A C 1
ATOM 1544 O O . ASP A 1 190 ? -6.134 -7.635 -13.627 1.00 97.00 190 ASP A O 1
ATOM 1548 N N . ARG A 1 191 ? -8.072 -7.206 -14.672 1.00 97.25 191 ARG A N 1
ATOM 1549 C CA . ARG A 1 191 ? -8.460 -6.095 -13.791 1.00 97.25 191 ARG A CA 1
ATOM 1550 C C . ARG A 1 191 ? -8.720 -6.524 -12.345 1.00 97.25 191 ARG A C 1
ATOM 1552 O O . ARG A 1 191 ? -8.717 -5.670 -11.465 1.00 97.25 191 ARG A O 1
ATOM 1559 N N . ASN A 1 192 ? -8.885 -7.821 -12.077 1.00 96.50 192 ASN A N 1
ATOM 1560 C CA . ASN A 1 192 ? -9.028 -8.351 -10.720 1.00 96.50 192 ASN A CA 1
ATOM 1561 C C . ASN A 1 192 ? -7.689 -8.539 -9.993 1.00 96.50 192 ASN A C 1
ATOM 1563 O O . ASN A 1 192 ? -7.698 -9.007 -8.849 1.00 96.50 192 ASN A O 1
ATOM 1567 N N . MET A 1 193 ? -6.559 -8.174 -10.612 1.00 96.56 193 MET A N 1
ATOM 1568 C CA . MET A 1 193 ? -5.264 -8.149 -9.938 1.00 96.56 193 MET A CA 1
ATOM 1569 C C . MET A 1 193 ? -5.356 -7.370 -8.620 1.00 96.56 193 MET A C 1
ATOM 1571 O O . MET A 1 193 ? -5.938 -6.286 -8.552 1.00 96.56 193 MET A O 1
ATOM 1575 N N . ARG A 1 194 ? -4.770 -7.935 -7.563 1.00 97.88 194 ARG A N 1
ATOM 1576 C CA . ARG A 1 194 ? -4.741 -7.318 -6.234 1.00 97.88 194 ARG A CA 1
ATOM 1577 C C . ARG A 1 194 ? -3.632 -6.276 -6.186 1.00 97.88 194 ARG A C 1
ATOM 1579 O O . ARG A 1 194 ? -2.467 -6.615 -6.383 1.00 97.88 194 ARG A O 1
ATOM 1586 N N . LEU A 1 195 ? -3.990 -5.025 -5.923 1.00 98.50 195 LEU A N 1
ATOM 1587 C CA . LEU A 1 195 ? -3.055 -3.899 -5.942 1.00 98.50 195 LEU A CA 1
ATOM 1588 C C . LEU A 1 195 ? -3.161 -3.119 -4.635 1.00 98.50 195 LEU A C 1
ATOM 1590 O O . LEU A 1 195 ? -4.262 -2.795 -4.201 1.00 98.50 195 LEU A O 1
ATOM 1594 N N . HIS A 1 196 ? -2.029 -2.789 -4.028 1.00 98.56 196 HIS A N 1
ATOM 1595 C CA . HIS A 1 196 ? -1.945 -1.888 -2.885 1.00 98.56 196 HIS A CA 1
ATOM 1596 C C . HIS A 1 196 ? -1.097 -0.680 -3.280 1.00 98.56 196 HIS A C 1
ATOM 1598 O O . HIS A 1 196 ? 0.105 -0.817 -3.484 1.00 98.56 196 HIS A O 1
ATOM 1604 N N . TRP A 1 197 ? -1.713 0.493 -3.419 1.00 98.62 197 TRP A N 1
ATOM 1605 C CA . TRP A 1 197 ? -0.987 1.736 -3.663 1.00 98.62 197 TRP A CA 1
ATOM 1606 C C . TRP A 1 197 ? -0.659 2.418 -2.342 1.00 98.62 197 TRP A C 1
ATOM 1608 O O . TRP A 1 197 ? -1.517 3.056 -1.737 1.00 98.62 197 TRP A O 1
ATOM 1618 N N . HIS A 1 198 ? 0.590 2.255 -1.918 1.00 98.06 198 HIS A N 1
ATOM 1619 C CA . HIS A 1 198 ? 1.138 2.759 -0.668 1.00 98.06 198 HIS A CA 1
ATOM 1620 C C . HIS A 1 198 ? 1.159 4.300 -0.617 1.00 98.06 198 HIS A C 1
ATOM 1622 O O . HIS A 1 198 ? 1.408 4.966 -1.627 1.00 98.06 198 HIS A O 1
ATOM 1628 N N . CYS A 1 199 ? 0.945 4.859 0.580 1.00 97.06 199 CYS A N 1
ATOM 1629 C CA . CYS A 1 199 ? 1.207 6.256 0.938 1.00 97.06 199 CYS A CA 1
ATOM 1630 C C . CYS A 1 199 ? 0.463 7.323 0.110 1.00 97.06 199 CYS A C 1
ATOM 1632 O O . CYS A 1 199 ? 1.044 8.311 -0.354 1.00 97.06 199 CYS A O 1
ATOM 1634 N N . ILE A 1 200 ? -0.858 7.189 -0.028 1.00 97.81 200 ILE A N 1
ATOM 1635 C CA . ILE A 1 200 ? -1.700 8.254 -0.586 1.00 97.81 200 ILE A CA 1
ATOM 1636 C C . ILE A 1 200 ? -1.863 9.389 0.438 1.00 97.81 200 ILE A C 1
ATOM 1638 O O . ILE A 1 200 ? -2.375 9.204 1.541 1.00 97.81 200 ILE A O 1
ATOM 1642 N N . ASN A 1 201 ? -1.436 10.595 0.054 1.00 95.38 201 ASN A N 1
ATOM 1643 C CA . ASN A 1 201 ? -1.461 11.800 0.888 1.00 95.38 201 ASN A CA 1
ATOM 1644 C C . ASN A 1 201 ? -1.804 13.057 0.065 1.00 95.38 201 ASN A C 1
ATOM 1646 O O . ASN A 1 201 ? -2.117 12.977 -1.123 1.00 95.38 201 ASN A O 1
ATOM 1650 N N . SER A 1 202 ? -1.713 14.244 0.671 1.00 94.75 202 SER A N 1
ATOM 1651 C CA . SER A 1 202 ? -2.088 15.514 0.031 1.00 94.75 202 SER A CA 1
ATOM 1652 C C . SER A 1 202 ? -1.248 15.918 -1.189 1.00 94.75 202 SER A C 1
ATOM 1654 O O . SER A 1 202 ? -1.647 16.812 -1.930 1.00 94.75 202 SER A O 1
ATOM 1656 N N . ASN A 1 203 ? -0.107 15.272 -1.446 1.00 94.00 203 ASN A N 1
ATOM 1657 C CA . ASN A 1 203 ? 0.687 15.491 -2.660 1.00 94.00 203 ASN A CA 1
ATOM 1658 C C . ASN A 1 203 ? 0.330 14.522 -3.805 1.00 94.00 203 ASN A C 1
ATOM 1660 O O . ASN A 1 203 ? 0.888 14.635 -4.903 1.00 94.00 203 ASN A O 1
ATOM 1664 N N . ALA A 1 204 ? -0.583 13.576 -3.571 1.00 96.56 204 ALA A N 1
ATOM 1665 C CA . ALA A 1 204 ? -1.043 12.635 -4.582 1.00 96.56 204 ALA A CA 1
ATOM 1666 C C . ALA A 1 204 ? -1.843 13.329 -5.692 1.00 96.56 204 ALA A C 1
ATOM 1668 O O . ALA A 1 204 ? -2.508 14.345 -5.483 1.00 96.56 204 ALA A O 1
ATOM 1669 N N . ASN A 1 205 ? -1.830 12.740 -6.889 1.00 97.69 205 ASN A N 1
ATOM 1670 C CA . ASN A 1 205 ? -2.756 13.137 -7.944 1.00 97.69 205 ASN A CA 1
ATOM 1671 C C . ASN A 1 205 ? -4.095 12.411 -7.751 1.00 97.69 205 ASN A C 1
ATOM 1673 O O . ASN A 1 205 ? -4.297 11.316 -8.273 1.00 97.69 205 ASN A O 1
ATOM 1677 N N . LEU A 1 206 ? -4.998 13.027 -6.990 1.00 97.75 206 LEU A N 1
ATOM 1678 C CA . LEU A 1 206 ? -6.265 12.426 -6.556 1.00 97.75 206 LEU A CA 1
ATOM 1679 C C . LEU A 1 206 ? -7.171 11.972 -7.705 1.00 97.75 206 LEU A C 1
ATOM 1681 O O . LEU A 1 206 ? -7.805 10.926 -7.609 1.00 97.75 206 LEU A O 1
ATOM 1685 N N . HIS A 1 207 ? -7.162 12.692 -8.829 1.00 98.19 207 HIS A N 1
ATOM 1686 C CA . HIS A 1 207 ? -7.901 12.275 -10.020 1.00 98.19 207 HIS A CA 1
ATOM 1687 C C . HIS A 1 207 ? -7.389 10.935 -10.571 1.00 98.19 207 HIS A C 1
ATOM 1689 O O . HIS A 1 207 ? -8.178 10.076 -10.958 1.00 98.19 207 HIS A O 1
ATOM 1695 N N . ILE A 1 208 ? -6.069 10.728 -10.585 1.00 98.69 208 ILE A N 1
ATOM 1696 C CA . ILE A 1 208 ? -5.488 9.455 -11.025 1.00 98.69 208 ILE A CA 1
ATOM 1697 C C . ILE A 1 208 ? -5.741 8.343 -10.002 1.00 98.69 208 ILE A C 1
ATOM 1699 O O . ILE A 1 208 ? -5.959 7.203 -10.406 1.00 98.69 208 ILE A O 1
ATOM 1703 N N . VAL A 1 209 ? -5.764 8.660 -8.703 1.00 98.50 209 VAL A N 1
ATOM 1704 C CA . VAL A 1 209 ? -6.145 7.690 -7.663 1.00 98.50 209 VAL A CA 1
ATOM 1705 C C . VAL A 1 209 ? -7.581 7.199 -7.887 1.00 98.50 209 VAL A C 1
ATOM 1707 O O . VAL A 1 209 ? -7.821 5.995 -7.847 1.00 98.50 209 VAL A O 1
ATOM 1710 N N . ASP A 1 210 ? -8.521 8.091 -8.214 1.00 98.25 210 ASP A N 1
ATOM 1711 C CA . ASP A 1 210 ? -9.900 7.698 -8.539 1.00 98.25 210 ASP A CA 1
ATOM 1712 C C . ASP A 1 210 ? -9.968 6.810 -9.794 1.00 98.25 210 ASP A C 1
ATOM 1714 O O . ASP A 1 210 ? -10.658 5.790 -9.796 1.00 98.25 210 ASP A O 1
ATOM 1718 N N . LEU A 1 211 ? -9.225 7.155 -10.856 1.00 98.44 211 LEU A N 1
ATOM 1719 C CA . LEU A 1 211 ? -9.148 6.322 -12.064 1.00 98.44 211 LEU A CA 1
ATOM 1720 C C . LEU A 1 211 ? -8.584 4.931 -11.763 1.00 98.44 211 LEU A C 1
ATOM 1722 O O . LEU A 1 211 ? -9.090 3.943 -12.288 1.00 98.44 211 LEU A O 1
ATOM 1726 N N . PHE A 1 212 ? -7.566 4.850 -10.910 1.00 98.62 212 PHE A N 1
ATOM 1727 C CA . PHE A 1 212 ? -6.989 3.592 -10.452 1.00 98.62 212 PHE A CA 1
ATOM 1728 C C . PHE A 1 212 ? -8.014 2.732 -9.706 1.00 98.62 212 PHE A C 1
ATOM 1730 O O . PHE A 1 212 ? -8.207 1.575 -10.074 1.00 98.62 212 PHE A O 1
ATOM 1737 N N . LEU A 1 213 ? -8.725 3.308 -8.730 1.00 98.25 213 LEU A N 1
ATOM 1738 C CA . LEU A 1 213 ? -9.774 2.606 -7.984 1.00 98.25 213 LEU A CA 1
ATOM 1739 C C . LEU A 1 213 ? -10.939 2.157 -8.883 1.00 98.25 213 LEU A C 1
ATOM 1741 O O . LEU A 1 213 ? -11.559 1.125 -8.628 1.00 98.25 213 LEU A O 1
ATOM 1745 N N . ASN A 1 214 ? -11.247 2.911 -9.937 1.00 97.69 214 ASN A N 1
ATOM 1746 C CA . ASN A 1 214 ? -12.287 2.540 -10.892 1.00 97.69 214 ASN A CA 1
ATOM 1747 C C . ASN A 1 214 ? -11.836 1.435 -11.866 1.00 97.69 214 ASN A C 1
ATOM 1749 O O . ASN A 1 214 ? -12.614 0.540 -12.183 1.00 97.69 214 ASN A O 1
ATOM 1753 N N . GLU A 1 215 ? -10.595 1.491 -12.353 1.00 98.38 215 GLU A N 1
ATOM 1754 C CA . GLU A 1 215 ? -10.060 0.532 -13.330 1.00 98.38 215 GLU A CA 1
ATOM 1755 C C . GLU A 1 215 ? -9.785 -0.846 -12.700 1.00 98.38 215 GLU A C 1
ATOM 1757 O O . GLU A 1 215 ? -9.940 -1.863 -13.376 1.00 98.38 215 GLU A O 1
ATOM 1762 N N . PHE A 1 216 ? -9.404 -0.894 -11.418 1.00 98.25 216 PHE A N 1
ATOM 1763 C CA . PHE A 1 216 ? -9.002 -2.120 -10.723 1.00 98.25 216 PHE A CA 1
ATOM 1764 C C . PHE A 1 216 ? -9.910 -2.414 -9.514 1.00 98.25 216 PHE A C 1
ATOM 1766 O O . PHE A 1 216 ? -9.681 -1.895 -8.423 1.00 98.25 216 PHE A O 1
ATOM 1773 N N . PRO A 1 217 ? -10.935 -3.279 -9.638 1.00 96.56 217 PRO A N 1
ATOM 1774 C CA . PRO A 1 217 ? -11.879 -3.558 -8.548 1.00 96.56 217 PRO A CA 1
ATOM 1775 C C . PRO A 1 217 ? -11.245 -4.070 -7.245 1.00 96.56 217 PRO A C 1
ATOM 1777 O O . PRO A 1 217 ? -11.757 -3.782 -6.167 1.00 96.56 217 PRO A O 1
ATOM 1780 N N . ASN A 1 218 ? -10.110 -4.775 -7.334 1.00 96.88 218 ASN A N 1
ATOM 1781 C CA . ASN A 1 218 ? -9.368 -5.313 -6.184 1.00 96.88 218 ASN A CA 1
ATOM 1782 C C . ASN A 1 218 ? -8.149 -4.455 -5.801 1.00 96.88 218 ASN A C 1
ATOM 1784 O O . ASN A 1 218 ? -7.156 -4.963 -5.269 1.00 96.88 218 ASN A O 1
ATOM 1788 N N . SER A 1 219 ? -8.204 -3.158 -6.100 1.00 97.94 219 SER A N 1
ATOM 1789 C CA . SER A 1 219 ? -7.189 -2.201 -5.686 1.00 97.94 219 SER A CA 1
ATOM 1790 C C . SER A 1 219 ? -7.519 -1.524 -4.362 1.00 97.94 219 SER A C 1
ATOM 1792 O O . SER A 1 219 ? -8.670 -1.174 -4.100 1.00 97.94 219 SER A O 1
ATOM 1794 N N . TYR A 1 220 ? -6.481 -1.231 -3.594 1.00 98.62 220 TYR A N 1
ATOM 1795 C CA . TYR A 1 220 ? -6.546 -0.576 -2.299 1.00 98.62 220 TYR A CA 1
ATOM 1796 C C . TYR A 1 220 ? -5.537 0.567 -2.240 1.00 98.62 220 TYR A C 1
ATOM 1798 O O . TYR A 1 220 ? -4.522 0.537 -2.939 1.00 98.62 220 TYR A O 1
ATOM 1806 N N . ILE A 1 221 ? -5.805 1.553 -1.391 1.00 98.62 221 ILE A N 1
ATOM 1807 C CA . ILE A 1 221 ? -4.897 2.668 -1.120 1.00 98.62 221 ILE A CA 1
ATOM 1808 C C . ILE A 1 221 ? -4.433 2.642 0.332 1.00 98.62 221 ILE A C 1
ATOM 1810 O O . ILE A 1 221 ? -5.237 2.457 1.248 1.00 98.62 221 ILE A O 1
ATOM 1814 N N . GLY A 1 222 ? -3.137 2.838 0.517 1.00 98.38 222 GLY A N 1
ATOM 1815 C CA . GLY A 1 222 ? -2.486 2.977 1.805 1.00 98.38 222 GLY A CA 1
ATOM 1816 C C . GLY A 1 222 ? -2.590 4.410 2.309 1.00 98.38 222 GLY A C 1
ATOM 1817 O O . GLY A 1 222 ? -2.350 5.361 1.563 1.00 98.38 222 GLY A O 1
ATOM 1818 N N . ILE A 1 223 ? -2.957 4.568 3.575 1.00 97.75 223 ILE A N 1
ATOM 1819 C CA . ILE A 1 223 ? -2.957 5.841 4.285 1.00 97.75 223 ILE A CA 1
ATOM 1820 C C . ILE A 1 223 ? -2.174 5.679 5.589 1.00 97.75 223 ILE A C 1
ATOM 1822 O O . ILE A 1 223 ? -2.510 4.843 6.430 1.00 97.75 223 ILE A O 1
ATOM 1826 N N . ASN A 1 224 ? -1.168 6.535 5.771 1.00 95.88 224 ASN A N 1
ATOM 1827 C CA . ASN A 1 224 ? -0.308 6.579 6.954 1.00 95.88 224 ASN A CA 1
ATOM 1828 C C . ASN A 1 224 ? -0.326 7.948 7.649 1.00 95.88 224 ASN A C 1
ATOM 1830 O O . ASN A 1 224 ? -1.070 8.860 7.278 1.00 95.88 224 ASN A O 1
ATOM 1834 N N . GLY A 1 225 ? 0.535 8.104 8.659 1.00 92.94 225 GLY A N 1
ATOM 1835 C CA . GLY A 1 225 ? 0.637 9.300 9.493 1.00 92.94 225 GLY A CA 1
ATOM 1836 C C . GLY A 1 225 ? 0.907 10.601 8.734 1.00 92.94 225 GLY A C 1
ATOM 1837 O O . GLY A 1 225 ? 0.602 11.676 9.261 1.00 92.94 225 GLY A O 1
ATOM 1838 N N . SER A 1 226 ? 1.397 10.541 7.493 1.00 94.56 226 SER A N 1
ATOM 1839 C CA . SER A 1 226 ? 1.637 11.728 6.664 1.00 94.56 226 SER A CA 1
ATOM 1840 C C . SER A 1 226 ? 0.382 12.563 6.394 1.00 94.56 226 SER A C 1
ATOM 1842 O O . SER A 1 226 ? 0.490 13.774 6.194 1.00 94.56 226 SER A O 1
ATOM 1844 N N . ILE A 1 227 ? -0.821 11.981 6.491 1.00 94.06 227 ILE A N 1
ATOM 1845 C CA . ILE A 1 227 ? -2.077 12.741 6.383 1.00 94.06 227 ILE A CA 1
ATOM 1846 C C . ILE A 1 227 ? -2.265 13.755 7.510 1.00 94.06 227 ILE A C 1
ATOM 1848 O O . ILE A 1 227 ? -3.093 14.642 7.389 1.00 94.06 227 ILE A O 1
ATOM 1852 N N . THR A 1 228 ? -1.515 13.641 8.607 1.00 91.25 228 THR A N 1
ATOM 1853 C CA . THR A 1 228 ? -1.554 14.599 9.723 1.00 91.25 228 THR A CA 1
ATOM 1854 C C . THR A 1 228 ? -0.617 15.793 9.504 1.00 91.25 228 THR A C 1
ATOM 1856 O O . THR A 1 228 ? -0.616 16.747 10.287 1.00 91.25 228 THR A O 1
ATOM 1859 N N . TYR A 1 229 ? 0.183 15.776 8.430 1.00 89.62 229 TYR A N 1
ATOM 1860 C CA . TYR A 1 229 ? 1.140 16.836 8.083 1.00 89.62 229 TYR A CA 1
ATOM 1861 C C . TYR A 1 229 ? 0.492 18.030 7.395 1.00 89.62 229 TYR A C 1
ATOM 1863 O O . TYR A 1 229 ? 1.167 18.876 6.804 1.00 89.62 229 TYR A O 1
ATOM 1871 N N . GLU A 1 230 ? -0.821 18.127 7.477 1.00 75.44 230 GLU A N 1
ATOM 1872 C CA . GLU A 1 230 ? -1.588 19.125 6.765 1.00 75.44 230 GLU A CA 1
ATOM 1873 C C . GLU A 1 230 ? -1.150 20.537 7.087 1.00 75.44 230 GLU A C 1
ATOM 1875 O O . GLU A 1 230 ? -0.669 20.870 8.172 1.00 75.44 230 GLU A O 1
ATOM 1880 N N . THR A 1 231 ? -1.341 21.383 6.098 1.00 76.75 231 THR A N 1
ATOM 1881 C CA . THR A 1 231 ? -1.083 22.810 6.171 1.00 76.75 231 THR A CA 1
ATOM 1882 C C . THR A 1 231 ? -2.323 23.522 5.645 1.00 76.75 231 THR A C 1
ATOM 1884 O O . THR A 1 231 ? -3.198 22.889 5.056 1.00 76.75 231 THR A O 1
ATOM 1887 N N . ASN A 1 232 ? -2.410 24.842 5.788 1.00 77.25 232 ASN A N 1
ATOM 1888 C CA . ASN A 1 232 ? -3.492 25.629 5.178 1.00 77.25 232 ASN A CA 1
ATOM 1889 C C . ASN A 1 232 ? -3.26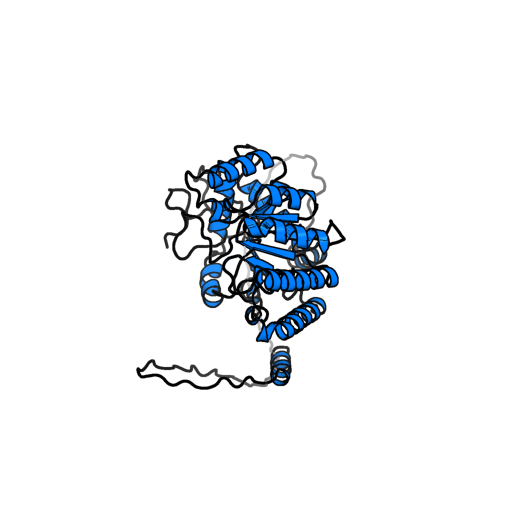9 25.833 3.662 1.00 77.25 232 ASN A C 1
ATOM 1891 O O . ASN A 1 232 ? -3.464 26.923 3.135 1.00 77.25 232 ASN A O 1
ATOM 1895 N N . THR A 1 233 ? -2.791 24.798 2.966 1.00 88.19 233 THR A N 1
ATOM 1896 C CA . THR A 1 233 ? -2.532 24.805 1.522 1.00 88.19 233 THR A CA 1
ATOM 1897 C C . THR A 1 233 ? -3.720 24.239 0.758 1.00 88.19 233 THR A C 1
ATOM 1899 O O . THR A 1 233 ? -4.428 23.361 1.252 1.00 88.19 233 THR A O 1
ATOM 1902 N N . GLU A 1 234 ? -3.887 24.685 -0.488 1.00 92.31 234 GLU A N 1
ATOM 1903 C CA . GLU A 1 234 ? -4.916 24.183 -1.406 1.00 92.31 234 GLU A CA 1
ATOM 1904 C C . GLU A 1 234 ? -4.885 22.653 -1.520 1.00 92.31 234 GLU A C 1
ATOM 1906 O O . GLU A 1 234 ? -5.911 22.002 -1.357 1.00 92.31 234 GLU A O 1
ATOM 1911 N N . ARG A 1 235 ? -3.693 22.060 -1.669 1.00 91.50 235 ARG A N 1
ATOM 1912 C CA . ARG A 1 235 ? -3.512 20.600 -1.727 1.00 91.50 235 ARG A CA 1
ATOM 1913 C C . ARG A 1 235 ? -4.053 19.865 -0.498 1.00 91.50 235 ARG A C 1
ATOM 1915 O O . ARG A 1 235 ? -4.694 18.828 -0.639 1.00 91.50 235 ARG A O 1
ATOM 1922 N N . SER A 1 236 ? -3.821 20.400 0.704 1.00 92.56 236 SER A N 1
ATOM 1923 C CA . SER A 1 236 ? -4.335 19.787 1.939 1.00 92.56 236 SER A CA 1
ATOM 1924 C C . SER A 1 236 ? -5.861 19.878 2.006 1.00 92.56 236 SER A C 1
ATOM 1926 O O . SER A 1 236 ? -6.515 18.916 2.394 1.00 92.56 236 SER A O 1
ATOM 1928 N N . LEU A 1 237 ? -6.442 21.005 1.577 1.00 94.06 237 LEU A N 1
ATOM 1929 C CA . LEU A 1 237 ? -7.896 21.174 1.524 1.00 94.06 237 LEU A CA 1
ATOM 1930 C C . LEU A 1 237 ? -8.545 20.256 0.477 1.00 94.06 237 LEU A C 1
ATOM 1932 O O . LEU A 1 237 ? -9.542 19.603 0.774 1.00 94.06 237 LEU A O 1
ATOM 1936 N N . MET A 1 238 ? -7.955 20.150 -0.717 1.00 95.19 238 MET A N 1
ATOM 1937 C CA . MET A 1 238 ? -8.410 19.230 -1.765 1.00 95.19 238 MET A CA 1
ATOM 1938 C C . MET A 1 238 ? -8.398 17.779 -1.284 1.00 95.19 238 MET A C 1
ATOM 1940 O O . MET A 1 238 ? -9.354 17.051 -1.529 1.00 95.19 238 MET A O 1
ATOM 1944 N N . PHE A 1 239 ? -7.349 17.370 -0.566 1.00 96.44 239 PHE A N 1
ATOM 1945 C CA . PHE A 1 239 ? -7.249 16.029 0.006 1.00 96.44 239 PHE A CA 1
ATOM 1946 C C . PHE A 1 239 ? -8.358 15.737 1.022 1.00 96.44 239 PHE A C 1
ATOM 1948 O O . PHE A 1 239 ? -8.995 14.690 0.943 1.00 96.44 239 PHE A O 1
ATOM 1955 N N . LYS A 1 240 ? -8.646 16.676 1.933 1.00 95.06 240 LYS A N 1
ATOM 1956 C CA . LYS A 1 240 ? -9.763 16.544 2.886 1.00 95.06 240 LYS A CA 1
ATOM 1957 C C . LYS A 1 240 ? -11.102 16.404 2.188 1.00 95.06 240 LYS A C 1
ATOM 1959 O O . LYS A 1 240 ? -11.861 15.499 2.513 1.00 95.06 240 LYS A O 1
ATOM 1964 N N . ASN A 1 241 ? -11.380 17.288 1.234 1.00 95.69 241 ASN A N 1
ATOM 1965 C CA . ASN A 1 241 ? -12.637 17.258 0.496 1.00 95.69 241 ASN A CA 1
ATOM 1966 C C . ASN A 1 241 ? -12.775 15.938 -0.265 1.00 95.69 241 ASN A C 1
ATOM 1968 O O . ASN A 1 241 ? -13.820 15.308 -0.206 1.00 95.69 241 ASN A O 1
ATOM 1972 N N . TRP A 1 242 ? -11.691 15.457 -0.878 1.00 97.00 242 TRP A N 1
ATOM 1973 C CA . TRP A 1 242 ? -11.664 14.150 -1.523 1.00 97.00 242 TRP A CA 1
ATOM 1974 C C . TRP A 1 242 ? -11.953 13.006 -0.535 1.00 97.00 242 TRP A C 1
ATOM 1976 O O . TRP A 1 242 ? -12.790 12.159 -0.829 1.00 97.00 242 TRP A O 1
ATOM 1986 N N . LEU A 1 243 ? -11.354 12.999 0.661 1.00 96.31 243 LEU A N 1
ATOM 1987 C CA . LEU A 1 243 ? -11.672 12.006 1.698 1.00 96.31 243 LEU A CA 1
ATOM 1988 C C . LEU A 1 243 ? -13.161 12.025 2.081 1.00 96.31 243 LEU A C 1
ATOM 1990 O O . LEU A 1 243 ? -13.784 10.968 2.169 1.00 96.31 243 LEU A O 1
ATOM 1994 N N . VAL A 1 244 ? -13.735 13.215 2.278 1.00 95.94 244 VAL A N 1
ATOM 1995 C CA . VAL A 1 244 ? -15.158 13.388 2.611 1.00 95.94 244 VAL A CA 1
ATOM 1996 C C . VAL A 1 244 ? -16.052 12.903 1.469 1.00 95.94 244 VAL A C 1
ATOM 1998 O O . VAL A 1 244 ? -16.950 12.094 1.699 1.00 95.94 244 VAL A O 1
ATOM 2001 N N . ASP A 1 245 ? -15.765 13.313 0.235 1.00 96.38 245 ASP A N 1
ATOM 2002 C CA . ASP A 1 245 ? -16.539 12.955 -0.957 1.00 96.38 245 ASP A CA 1
ATOM 2003 C C . ASP A 1 245 ? -16.513 11.445 -1.241 1.00 96.38 245 ASP A C 1
ATOM 2005 O O . ASP A 1 245 ? -17.465 10.893 -1.792 1.00 96.38 245 ASP A O 1
ATOM 2009 N N . ARG A 1 246 ? -15.413 10.762 -0.897 1.00 95.38 246 ARG A N 1
ATOM 2010 C CA . ARG A 1 246 ? -15.241 9.313 -1.097 1.00 95.38 246 ARG A CA 1
ATOM 2011 C C . ARG A 1 246 ? -15.608 8.474 0.119 1.00 95.38 246 ARG A C 1
ATOM 2013 O O . ARG A 1 246 ? -15.633 7.246 0.016 1.00 95.38 246 ARG A O 1
ATOM 2020 N N . SER A 1 247 ? -15.950 9.106 1.238 1.00 94.56 247 SER A N 1
ATOM 2021 C CA . SER A 1 247 ? -16.305 8.421 2.481 1.00 94.56 247 SER A CA 1
ATOM 2022 C C . SER A 1 247 ? -17.310 7.267 2.329 1.00 94.56 247 SER A C 1
ATOM 2024 O O . SER A 1 247 ? -17.106 6.271 3.021 1.00 94.56 247 SER A O 1
ATOM 2026 N N . PRO A 1 248 ? -18.312 7.272 1.417 1.00 93.88 248 PRO A N 1
ATOM 2027 C CA . PRO A 1 248 ? -19.258 6.155 1.327 1.00 93.88 248 PRO A CA 1
ATOM 2028 C C . PRO A 1 248 ? -18.645 4.820 0.878 1.00 93.88 248 PRO A C 1
ATOM 2030 O O . PRO A 1 248 ? -19.227 3.773 1.140 1.00 93.88 248 PRO A O 1
ATOM 2033 N N . PHE A 1 249 ? -17.501 4.834 0.186 1.00 92.25 249 PHE A N 1
ATOM 2034 C CA . PHE A 1 249 ? -16.858 3.621 -0.344 1.00 92.25 249 PHE A CA 1
ATOM 2035 C C . PHE A 1 249 ? -15.394 3.463 0.078 1.00 92.25 249 PHE A C 1
ATOM 2037 O O . PHE A 1 249 ? -14.816 2.386 -0.080 1.00 92.25 249 PHE A O 1
ATOM 2044 N N . LEU A 1 250 ? -14.787 4.522 0.620 1.00 90.00 250 LEU A N 1
ATOM 2045 C CA . LEU A 1 250 ? -13.404 4.529 1.081 1.00 90.00 250 LEU A CA 1
ATOM 2046 C C . LEU A 1 250 ? -13.091 3.377 2.059 1.00 90.00 250 LEU A C 1
ATOM 2048 O O . LEU A 1 250 ? -12.065 2.729 1.849 1.00 90.00 250 LEU A O 1
ATOM 2052 N N . PRO A 1 251 ? -13.939 3.031 3.057 1.00 93.69 251 PRO A N 1
ATOM 2053 C CA . PRO A 1 251 ? -13.644 1.938 3.987 1.00 93.69 251 PRO A CA 1
ATOM 2054 C C . PRO A 1 251 ? -13.376 0.583 3.314 1.00 93.69 251 PRO A C 1
ATOM 2056 O O . PRO A 1 251 ? -12.525 -0.169 3.783 1.00 93.69 251 PRO A O 1
ATOM 2059 N N . ASP A 1 252 ? -14.021 0.278 2.186 1.00 95.56 252 ASP A N 1
ATOM 2060 C CA . ASP A 1 252 ? -13.819 -0.988 1.465 1.00 95.56 252 ASP A CA 1
ATOM 2061 C C . ASP A 1 252 ? -12.544 -1.011 0.605 1.00 95.56 252 ASP A C 1
ATOM 2063 O O . ASP A 1 252 ? -12.176 -2.060 0.075 1.00 95.56 252 ASP A O 1
ATOM 2067 N N . ARG A 1 253 ? -11.857 0.129 0.455 1.00 96.69 253 ARG A N 1
ATOM 2068 C CA . ARG A 1 253 ? -10.645 0.273 -0.374 1.00 96.69 253 ARG A CA 1
ATOM 2069 C C . ARG A 1 253 ? -9.454 0.863 0.383 1.00 96.69 253 ARG A C 1
ATOM 2071 O O . ARG A 1 253 ? -8.393 1.053 -0.203 1.00 96.69 253 ARG A O 1
ATOM 2078 N N . LEU A 1 254 ? -9.609 1.126 1.677 1.00 97.31 254 LEU A N 1
ATOM 2079 C CA . LEU A 1 254 ? -8.601 1.747 2.527 1.00 97.31 254 LEU A CA 1
ATOM 2080 C C . LEU A 1 254 ? -7.753 0.709 3.268 1.00 97.31 254 LEU A C 1
ATOM 2082 O O . LEU A 1 254 ? -8.282 -0.215 3.887 1.00 97.31 254 LEU A O 1
ATOM 2086 N N . ILE A 1 255 ? -6.444 0.920 3.280 1.00 98.25 255 ILE A N 1
ATOM 2087 C CA . ILE A 1 255 ? -5.482 0.220 4.124 1.00 98.25 255 ILE A CA 1
ATOM 2088 C C . ILE A 1 255 ? -4.800 1.256 5.016 1.00 98.25 255 ILE A C 1
ATOM 2090 O O . ILE A 1 255 ? -4.297 2.268 4.541 1.00 98.25 255 ILE A O 1
ATOM 2094 N N . LEU A 1 256 ? -4.812 1.013 6.323 1.00 97.81 256 LEU A N 1
ATOM 2095 C CA . LEU A 1 256 ? -4.016 1.767 7.281 1.00 97.81 256 LEU A CA 1
ATOM 2096 C C . LEU A 1 256 ? -2.618 1.163 7.357 1.00 97.81 256 LEU A C 1
ATOM 2098 O O . LEU A 1 256 ? -2.447 -0.055 7.448 1.00 97.81 256 LEU A O 1
ATOM 2102 N N . GLU A 1 257 ? -1.630 2.038 7.355 1.00 97.31 257 GLU A N 1
ATOM 2103 C CA . GLU A 1 257 ? -0.214 1.695 7.339 1.00 97.31 257 GLU A CA 1
ATOM 2104 C C . GLU A 1 257 ? 0.580 2.721 8.145 1.00 97.31 257 GLU A C 1
ATOM 2106 O O . GLU A 1 257 ? 0.090 3.815 8.435 1.00 97.31 257 GLU A O 1
ATOM 2111 N N . THR A 1 258 ? 1.802 2.378 8.538 1.00 92.75 258 THR A N 1
ATOM 2112 C CA . THR A 1 258 ? 2.663 3.316 9.273 1.00 92.75 258 THR A CA 1
ATOM 2113 C C . THR A 1 258 ? 3.787 3.884 8.434 1.00 92.75 258 THR A C 1
ATOM 2115 O O . THR A 1 258 ? 4.227 4.997 8.718 1.00 92.75 258 THR A O 1
ATOM 2118 N N . ASP A 1 259 ? 4.263 3.128 7.444 1.00 93.94 259 ASP A N 1
ATOM 2119 C CA . ASP A 1 259 ? 5.560 3.369 6.815 1.00 93.94 259 ASP A CA 1
ATOM 2120 C C . ASP A 1 259 ? 6.689 3.503 7.860 1.00 93.94 259 ASP A C 1
ATOM 2122 O O . ASP A 1 259 ? 7.621 4.301 7.736 1.00 93.94 259 ASP A O 1
ATOM 2126 N N . TYR A 1 260 ? 6.568 2.790 8.986 1.00 88.00 260 TYR A N 1
ATOM 2127 C CA . TYR A 1 260 ? 7.535 2.891 10.073 1.00 88.00 260 TYR A CA 1
ATOM 2128 C C . TYR A 1 260 ? 8.910 2.413 9.581 1.00 88.00 260 TYR A C 1
ATOM 2130 O O . TYR A 1 260 ? 8.986 1.365 8.936 1.00 88.00 260 TYR A O 1
ATOM 2138 N N . PRO A 1 261 ? 10.007 3.131 9.894 1.00 86.06 261 PRO A N 1
ATOM 2139 C CA . PRO A 1 261 ? 10.117 4.218 10.879 1.00 86.06 261 PRO A CA 1
ATOM 2140 C C . PRO A 1 261 ? 9.957 5.649 10.325 1.00 86.06 261 PRO A C 1
ATOM 2142 O O . PRO A 1 261 ? 10.259 6.605 11.041 1.00 86.06 261 PRO A O 1
ATOM 2145 N N . TYR A 1 262 ? 9.541 5.831 9.072 1.00 88.44 262 TYR A N 1
ATOM 2146 C CA . TYR A 1 262 ? 9.772 7.068 8.323 1.00 88.44 262 TYR A CA 1
ATOM 2147 C C . TYR A 1 262 ? 8.722 8.164 8.511 1.00 88.44 262 TYR A C 1
ATOM 2149 O O . TYR A 1 262 ? 9.105 9.331 8.614 1.00 88.44 262 TYR A O 1
ATOM 2157 N N . LEU A 1 263 ? 7.428 7.824 8.552 1.00 90.75 263 LEU A N 1
ATOM 2158 C CA . LEU A 1 263 ? 6.328 8.802 8.492 1.00 90.75 263 LEU A CA 1
ATOM 2159 C C . LEU A 1 263 ? 5.471 8.836 9.776 1.00 90.75 263 LEU A C 1
ATOM 2161 O O . LEU A 1 263 ? 4.257 8.610 9.719 1.00 90.75 263 LEU A O 1
ATOM 2165 N N . PRO A 1 264 ? 6.054 9.158 10.955 1.00 85.94 264 PRO A N 1
ATOM 2166 C CA . PRO A 1 264 ? 5.278 9.291 12.185 1.00 85.94 264 PRO A CA 1
ATOM 2167 C C . PRO A 1 264 ? 4.190 10.351 12.030 1.00 85.94 264 PRO A C 1
ATOM 2169 O O . PRO A 1 264 ? 4.492 11.434 11.534 1.00 85.94 264 PRO A O 1
ATOM 2172 N N . PRO A 1 265 ? 2.964 10.137 12.523 1.00 86.31 265 PRO A N 1
ATOM 2173 C CA . PRO A 1 265 ? 1.997 11.214 12.704 1.00 86.31 265 PRO A CA 1
ATOM 2174 C C . PRO A 1 265 ? 2.617 12.436 13.393 1.00 86.31 265 PRO A C 1
ATOM 2176 O O . PRO A 1 265 ? 3.463 12.295 14.273 1.00 86.31 265 PRO A O 1
ATOM 2179 N N . ARG A 1 266 ? 2.182 13.647 13.029 1.00 85.50 266 ARG A N 1
ATOM 2180 C CA . ARG A 1 266 ? 2.784 14.921 13.468 1.00 85.50 266 ARG A CA 1
ATOM 2181 C C . ARG A 1 266 ? 2.898 15.059 14.987 1.00 85.50 266 ARG A C 1
ATOM 2183 O O . ARG A 1 266 ? 3.800 15.735 15.466 1.00 85.50 266 ARG A O 1
ATOM 2190 N N . ASN A 1 267 ? 1.964 14.471 15.724 1.00 73.25 267 ASN A N 1
ATOM 2191 C CA . ASN A 1 267 ? 1.893 14.515 17.181 1.00 73.25 267 ASN A CA 1
ATOM 2192 C C . ASN A 1 267 ? 2.708 13.406 17.876 1.00 73.25 267 ASN A C 1
ATOM 2194 O O . ASN A 1 267 ? 2.679 13.322 19.105 1.00 73.25 267 ASN A O 1
ATOM 2198 N N . LEU A 1 268 ? 3.391 12.547 17.115 1.00 72.62 268 LEU A N 1
ATOM 2199 C CA . LEU A 1 268 ? 4.324 11.544 17.615 1.00 72.62 268 LEU A CA 1
ATOM 2200 C C . LEU A 1 268 ? 5.757 11.973 17.286 1.00 72.62 268 LEU A C 1
ATOM 2202 O O . LEU A 1 268 ? 6.073 12.400 16.176 1.00 72.62 268 LEU A O 1
ATOM 2206 N N . HIS A 1 269 ? 6.639 11.858 18.276 1.00 67.81 269 HIS A N 1
ATOM 2207 C CA . HIS A 1 269 ? 8.027 12.295 18.176 1.00 67.81 269 HIS A CA 1
ATOM 2208 C C . HIS A 1 269 ? 8.972 11.243 18.754 1.00 67.81 269 HIS A C 1
ATOM 2210 O O . HIS A 1 269 ? 8.636 10.547 19.716 1.00 67.81 269 HIS A O 1
ATOM 2216 N N . GLY A 1 270 ? 10.187 11.190 18.207 1.00 68.00 270 GLY A N 1
ATOM 2217 C CA . GLY A 1 270 ? 11.226 10.272 18.660 1.00 68.00 270 GLY A CA 1
ATOM 2218 C C . GLY A 1 270 ? 10.891 8.815 18.346 1.00 68.00 270 GLY A C 1
ATOM 2219 O O . GLY A 1 270 ? 10.402 8.504 17.265 1.00 68.00 270 GLY A O 1
ATOM 2220 N N . ILE A 1 271 ? 11.196 7.923 19.286 1.00 64.38 271 ILE A N 1
ATOM 2221 C CA . ILE A 1 271 ? 10.848 6.502 19.194 1.00 64.38 271 ILE A CA 1
ATOM 2222 C C . ILE A 1 271 ? 9.388 6.353 19.612 1.00 64.38 271 ILE A C 1
ATOM 2224 O O . ILE A 1 271 ? 9.010 6.810 20.688 1.00 64.38 271 ILE A O 1
ATOM 2228 N N . TYR A 1 272 ? 8.579 5.719 18.772 1.00 68.12 272 TYR A N 1
ATOM 2229 C CA . TYR A 1 272 ? 7.161 5.491 19.024 1.00 68.12 272 TYR A CA 1
ATOM 2230 C C . TYR A 1 272 ? 6.769 4.064 18.643 1.00 68.12 272 TYR A C 1
ATOM 2232 O O . TYR A 1 272 ? 7.456 3.410 17.855 1.00 68.12 272 TYR A O 1
ATOM 2240 N N . ASP A 1 273 ? 5.656 3.608 19.211 1.00 72.50 273 ASP A N 1
ATOM 2241 C CA . ASP A 1 273 ? 5.020 2.343 18.859 1.00 72.50 273 ASP A CA 1
ATOM 2242 C C . ASP A 1 273 ? 4.253 2.506 17.527 1.00 72.50 273 ASP A C 1
ATOM 2244 O O . ASP A 1 273 ? 3.382 3.386 17.444 1.00 72.50 273 ASP A O 1
ATOM 2248 N N . PRO A 1 274 ? 4.526 1.680 16.496 1.00 76.25 274 PRO A N 1
ATOM 2249 C CA . PRO A 1 274 ? 3.791 1.700 15.228 1.00 76.25 274 PRO A CA 1
ATOM 2250 C C . PRO A 1 274 ? 2.263 1.637 15.404 1.00 76.25 274 PRO A C 1
ATOM 2252 O O . PRO A 1 274 ? 1.512 2.287 14.677 1.00 76.25 274 PRO A O 1
ATOM 2255 N N . SER A 1 275 ? 1.770 0.931 16.422 1.00 76.00 275 SER A N 1
ATOM 2256 C CA . SER A 1 275 ? 0.335 0.818 16.690 1.00 76.00 275 SER A CA 1
ATOM 2257 C C . SER A 1 275 ? -0.302 2.130 17.176 1.00 76.00 275 SER A C 1
ATOM 2259 O O . SER A 1 275 ? -1.434 2.437 16.787 1.00 76.00 275 SER A O 1
ATOM 2261 N N . CYS A 1 276 ? 0.430 2.967 17.928 1.00 75.81 276 CYS A N 1
ATOM 2262 C CA . CYS A 1 276 ? -0.017 4.328 18.257 1.00 75.81 276 CYS A CA 1
ATOM 2263 C C . CYS A 1 276 ? -0.118 5.192 16.984 1.00 75.81 276 CYS A C 1
ATOM 2265 O O . CYS A 1 276 ? -1.000 6.051 16.899 1.00 75.81 276 CYS A O 1
ATOM 2267 N N . ALA A 1 277 ? 0.717 4.946 15.967 1.00 81.94 277 ALA A N 1
ATOM 2268 C CA . ALA A 1 277 ? 0.639 5.675 14.702 1.00 81.94 277 ALA A CA 1
ATOM 2269 C C . ALA A 1 277 ? -0.580 5.290 13.848 1.00 81.94 277 ALA A C 1
ATOM 2271 O O . ALA A 1 277 ? -1.246 6.178 13.306 1.00 81.94 277 ALA A O 1
ATOM 2272 N N . LEU A 1 278 ? -0.937 4.003 13.792 1.00 87.62 278 LEU A N 1
ATOM 2273 C CA . LEU A 1 278 ? -2.178 3.551 13.146 1.00 87.62 278 LEU A CA 1
ATOM 2274 C C . LEU A 1 278 ? -3.411 4.174 13.812 1.00 87.62 278 LEU A C 1
ATOM 2276 O O . LEU A 1 278 ? -4.299 4.687 13.128 1.00 87.62 278 LEU A O 1
ATOM 2280 N N . LEU A 1 279 ? -3.445 4.196 15.149 1.00 84.19 279 LEU A N 1
ATOM 2281 C CA . LEU A 1 279 ? -4.540 4.805 15.906 1.00 84.19 279 LEU A CA 1
ATOM 2282 C C . LEU A 1 279 ? -4.642 6.315 15.655 1.00 84.19 279 LEU A C 1
ATOM 2284 O O . LEU A 1 279 ? -5.743 6.830 15.454 1.00 84.19 279 LEU A O 1
ATOM 2288 N N . ALA A 1 280 ? -3.517 7.032 15.642 1.00 84.38 280 ALA A N 1
ATOM 2289 C CA . ALA A 1 280 ? -3.502 8.459 15.332 1.00 84.38 280 ALA A CA 1
ATOM 2290 C C . ALA A 1 280 ? -4.021 8.735 13.909 1.00 84.38 280 ALA A C 1
ATOM 2292 O O . ALA A 1 280 ? -4.812 9.658 13.714 1.00 84.38 280 ALA A O 1
ATOM 2293 N N . THR A 1 281 ? -3.654 7.890 12.943 1.00 91.06 281 THR A N 1
ATOM 2294 C CA . THR A 1 281 ? -4.127 7.969 11.553 1.00 91.06 281 THR A CA 1
ATOM 2295 C C . THR A 1 281 ? -5.639 7.725 11.460 1.00 91.06 281 THR A C 1
ATOM 2297 O O . THR A 1 281 ? -6.365 8.539 10.892 1.00 91.06 281 THR A O 1
ATOM 2300 N N . ALA A 1 282 ? -6.157 6.674 12.103 1.00 91.81 282 ALA A N 1
ATOM 2301 C CA . ALA A 1 282 ? -7.596 6.391 12.154 1.00 91.81 282 ALA A CA 1
ATOM 2302 C C . ALA A 1 282 ? -8.395 7.487 12.888 1.00 91.81 282 ALA A C 1
ATOM 2304 O O . ALA A 1 282 ? -9.497 7.847 12.476 1.00 91.81 282 ALA A O 1
ATOM 2305 N N . THR A 1 283 ? -7.825 8.054 13.956 1.00 88.44 283 THR A N 1
ATOM 2306 C CA . THR A 1 283 ? -8.408 9.191 14.688 1.00 88.44 283 THR A CA 1
ATOM 2307 C C . THR A 1 283 ? -8.511 10.417 13.797 1.00 88.44 283 THR A C 1
ATOM 2309 O O . THR A 1 283 ? -9.526 11.110 13.814 1.00 88.44 283 THR A O 1
ATOM 2312 N N . TYR A 1 284 ? -7.467 10.684 13.015 1.00 90.44 284 TYR A N 1
ATOM 2313 C CA . TYR A 1 284 ? -7.467 11.776 12.059 1.00 90.44 284 TYR A CA 1
ATOM 2314 C C . TYR A 1 284 ? -8.579 11.590 11.010 1.00 90.44 284 TYR A C 1
ATOM 2316 O O . TYR A 1 284 ? -9.381 12.500 10.810 1.00 90.44 284 TYR A O 1
ATOM 2324 N N . LEU A 1 285 ? -8.704 10.395 10.420 1.00 93.19 285 LEU A N 1
ATOM 2325 C CA . LEU A 1 285 ? -9.761 10.090 9.445 1.00 93.19 285 LEU A CA 1
ATOM 2326 C C . LEU A 1 285 ? -11.170 10.271 10.024 1.00 93.19 285 LEU A C 1
ATOM 2328 O O . LEU A 1 285 ? -11.994 10.937 9.407 1.00 93.19 285 LEU A O 1
ATOM 2332 N N . SER A 1 286 ? -11.432 9.749 11.226 1.00 91.12 286 SER A N 1
ATOM 2333 C CA . SER A 1 286 ? -12.742 9.857 11.891 1.00 91.12 286 SER A CA 1
ATOM 2334 C C . SER A 1 286 ? -13.123 11.298 12.258 1.00 91.12 286 SER A C 1
ATOM 2336 O O . SER A 1 286 ? -14.301 11.636 12.295 1.00 91.12 286 SER A O 1
ATOM 2338 N N . LYS A 1 287 ? -12.143 12.179 12.498 1.00 89.69 287 LYS A N 1
ATOM 2339 C CA . LYS A 1 287 ? -12.398 13.613 12.719 1.00 89.69 287 LYS A CA 1
ATOM 2340 C C . LYS A 1 287 ? -12.664 14.371 11.419 1.00 89.69 287 LYS A C 1
ATOM 2342 O O . LYS A 1 287 ? -13.435 15.326 11.427 1.00 89.69 287 LYS A O 1
ATOM 2347 N N . THR A 1 288 ? -12.001 13.979 10.334 1.00 91.50 288 THR A N 1
ATOM 2348 C CA . THR A 1 288 ? -12.117 14.640 9.027 1.00 91.50 288 THR A CA 1
ATOM 2349 C C . THR A 1 288 ? -13.388 14.225 8.293 1.00 91.50 288 THR A C 1
ATOM 2351 O O . THR A 1 288 ? -14.082 15.071 7.736 1.00 91.50 288 THR A O 1
ATOM 2354 N N . ILE A 1 289 ? -13.717 12.936 8.321 1.00 92.00 289 ILE A N 1
ATOM 2355 C CA . ILE A 1 289 ? -14.935 12.374 7.745 1.00 92.00 289 ILE A CA 1
ATOM 2356 C C . ILE A 1 289 ? -15.983 12.316 8.857 1.00 92.00 289 ILE A C 1
ATOM 2358 O O . ILE A 1 289 ? -16.002 11.386 9.661 1.00 92.00 289 ILE A O 1
ATOM 2362 N N . VAL A 1 290 ? -16.843 13.334 8.920 1.00 82.62 290 VAL A N 1
ATOM 2363 C CA . VAL A 1 290 ? -17.885 13.459 9.954 1.00 82.62 290 VAL A CA 1
ATOM 2364 C C . VAL A 1 290 ? -19.087 12.568 9.608 1.00 82.62 290 VAL A C 1
ATOM 2366 O O . VAL A 1 290 ? -20.173 13.045 9.292 1.00 82.62 290 VAL A O 1
ATOM 2369 N N . ASP A 1 291 ? -18.872 11.254 9.651 1.00 86.44 291 ASP A N 1
ATOM 2370 C CA . ASP A 1 291 ? -19.886 10.211 9.484 1.00 86.44 291 ASP A CA 1
ATOM 2371 C C . ASP A 1 291 ? -19.956 9.374 10.779 1.00 86.44 291 ASP A C 1
ATOM 2373 O O . ASP A 1 291 ? -18.965 8.734 11.142 1.00 86.44 291 ASP A O 1
ATOM 2377 N N . PRO A 1 292 ? -21.104 9.339 11.489 1.00 82.94 292 PRO A N 1
ATOM 2378 C CA . PRO A 1 292 ? -21.251 8.581 12.734 1.00 82.94 292 PRO A CA 1
ATOM 2379 C C . PRO A 1 292 ? -20.965 7.077 12.611 1.00 82.94 292 PRO A C 1
ATOM 2381 O O . PRO A 1 292 ? -20.642 6.436 13.611 1.00 82.94 292 PRO A O 1
ATOM 2384 N N . SER A 1 293 ? -21.094 6.501 11.412 1.00 84.44 293 SER A N 1
ATOM 2385 C CA . SER A 1 293 ? -20.773 5.093 11.158 1.00 84.44 293 SER A CA 1
ATOM 2386 C C . SER A 1 293 ? -19.265 4.847 11.011 1.00 84.44 293 SER A C 1
ATOM 2388 O O . SER A 1 293 ? -18.788 3.745 11.297 1.00 84.44 293 SER A O 1
ATOM 2390 N N . GLN A 1 294 ? -18.497 5.883 10.658 1.00 87.25 294 GLN A N 1
ATOM 2391 C CA . GLN A 1 294 ? -17.058 5.820 10.394 1.00 87.25 294 GLN A CA 1
ATOM 2392 C C . GLN A 1 294 ? -16.244 6.206 11.629 1.00 87.25 294 GLN A C 1
ATOM 2394 O O . GLN A 1 294 ? -15.557 7.228 11.717 1.00 87.25 294 GLN A O 1
ATOM 2399 N N . THR A 1 295 ? -16.331 5.331 12.625 1.00 88.62 295 THR A N 1
ATOM 2400 C CA . THR A 1 295 ? -15.553 5.419 13.863 1.00 88.62 295 THR A CA 1
ATOM 2401 C C . THR A 1 295 ? -14.112 4.949 13.658 1.00 88.62 295 THR A C 1
ATOM 2403 O O . THR A 1 295 ? -13.815 4.181 12.740 1.00 88.62 295 THR A O 1
ATOM 2406 N N . ILE A 1 296 ? -13.218 5.309 14.580 1.00 88.31 296 ILE A N 1
ATOM 2407 C CA . ILE A 1 296 ? -11.842 4.782 14.649 1.00 88.31 296 ILE A CA 1
ATOM 2408 C C . ILE A 1 296 ? -11.814 3.252 14.530 1.00 88.31 296 ILE A C 1
ATOM 2410 O O . ILE A 1 296 ? -11.055 2.696 13.735 1.00 88.31 296 ILE A O 1
ATOM 2414 N N . LEU A 1 297 ? -12.669 2.566 15.296 1.00 88.12 297 LEU A N 1
ATOM 2415 C CA . LEU A 1 297 ? -12.745 1.108 15.288 1.00 88.12 297 LEU A CA 1
ATOM 2416 C C . LEU A 1 297 ? -13.184 0.572 13.920 1.00 88.12 297 LEU A C 1
ATOM 2418 O O . LEU A 1 297 ? -12.637 -0.425 13.454 1.00 88.12 297 LEU A O 1
ATOM 2422 N N . SER A 1 298 ? -14.135 1.237 13.259 1.00 91.81 298 SER A N 1
ATOM 2423 C CA . SER A 1 298 ? -14.594 0.828 11.929 1.00 91.81 298 SER A CA 1
ATOM 2424 C C . SER A 1 298 ? -13.483 0.911 10.876 1.00 91.81 298 SER A C 1
ATOM 2426 O O . SER A 1 298 ? -13.340 -0.023 10.086 1.00 91.81 298 SER A O 1
ATOM 2428 N N . TYR A 1 299 ? -12.637 1.949 10.909 1.00 94.31 299 TYR A N 1
ATOM 2429 C CA . TYR A 1 299 ? -11.497 2.076 9.996 1.00 94.31 299 TYR A CA 1
ATOM 2430 C C . TYR A 1 299 ? -10.460 0.984 10.228 1.00 94.31 299 TYR A C 1
ATOM 2432 O O . TYR A 1 299 ? -9.980 0.380 9.273 1.00 94.31 299 TYR A O 1
ATOM 2440 N N . ILE A 1 300 ? -10.152 0.683 11.490 1.00 92.94 300 ILE A N 1
ATOM 2441 C CA . ILE A 1 300 ? -9.215 -0.389 11.841 1.00 92.94 300 ILE A CA 1
ATOM 2442 C C . ILE A 1 300 ? -9.753 -1.743 11.380 1.00 92.94 300 ILE A C 1
ATOM 2444 O O . ILE A 1 300 ? -9.044 -2.498 10.720 1.00 92.94 300 ILE A O 1
ATOM 2448 N N . CYS A 1 301 ? -11.020 -2.049 11.662 1.00 93.94 301 CYS A N 1
ATOM 2449 C CA . CYS A 1 301 ? -11.642 -3.299 11.232 1.00 93.94 301 CYS A CA 1
ATOM 2450 C C . CYS A 1 301 ? -11.701 -3.427 9.702 1.00 93.94 301 CYS A C 1
ATOM 2452 O O . CYS A 1 301 ? -11.417 -4.504 9.171 1.00 93.94 301 CYS A O 1
ATOM 2454 N N . SER A 1 302 ? -12.028 -2.342 8.997 1.00 96.00 302 SER A N 1
ATOM 2455 C CA . SER A 1 302 ? -12.085 -2.320 7.531 1.00 96.00 302 SER A CA 1
ATOM 2456 C C . SER A 1 302 ? -10.692 -2.480 6.921 1.00 96.00 302 SER A C 1
ATOM 2458 O O . SER A 1 302 ? -10.495 -3.351 6.078 1.00 96.00 302 SER A O 1
ATOM 2460 N N . SER A 1 303 ? -9.693 -1.760 7.437 1.00 97.38 303 SER A N 1
ATOM 2461 C CA . SER A 1 303 ? -8.287 -1.929 7.057 1.00 97.38 303 SER A CA 1
ATOM 2462 C C . SER A 1 303 ? -7.805 -3.366 7.271 1.00 97.38 303 SER A C 1
ATOM 2464 O O . SER A 1 303 ? -7.285 -3.993 6.351 1.00 97.38 303 SER A O 1
ATOM 2466 N N . ASN A 1 304 ? -8.054 -3.948 8.449 1.00 95.75 304 ASN A N 1
ATOM 2467 C CA . ASN A 1 304 ? -7.689 -5.333 8.752 1.00 95.75 304 ASN A CA 1
ATOM 2468 C C . ASN A 1 304 ? -8.309 -6.327 7.757 1.00 95.75 304 ASN A C 1
ATOM 2470 O O . ASN A 1 304 ? -7.657 -7.287 7.341 1.00 95.75 304 ASN A O 1
ATOM 2474 N N . LYS A 1 305 ? -9.583 -6.129 7.391 1.00 96.31 305 LYS A N 1
ATOM 2475 C CA . LYS A 1 305 ? -10.270 -6.928 6.365 1.00 96.31 305 LYS A CA 1
ATOM 2476 C C . LYS A 1 305 ? -9.579 -6.755 5.010 1.00 96.31 305 LYS A C 1
ATOM 2478 O O . LYS A 1 305 ? -9.273 -7.753 4.363 1.00 96.31 305 LYS A O 1
ATOM 2483 N N . ASN A 1 306 ? -9.289 -5.521 4.618 1.00 97.25 306 ASN A N 1
ATOM 2484 C CA . ASN A 1 306 ? -8.686 -5.195 3.330 1.00 97.25 306 ASN A CA 1
ATOM 2485 C C . ASN A 1 306 ? -7.272 -5.767 3.198 1.00 97.25 306 ASN A C 1
ATOM 2487 O O . ASN A 1 306 ? -7.000 -6.435 2.208 1.00 97.25 306 ASN A O 1
ATOM 2491 N N . ILE A 1 307 ? -6.418 -5.648 4.222 1.00 96.31 307 ILE A N 1
ATOM 2492 C CA . ILE A 1 307 ? -5.071 -6.251 4.253 1.00 96.31 307 ILE A CA 1
ATOM 2493 C C . ILE A 1 307 ? -5.138 -7.772 4.066 1.00 96.31 307 ILE A C 1
ATOM 2495 O O . ILE A 1 307 ? -4.356 -8.355 3.311 1.00 96.31 307 ILE A O 1
ATOM 2499 N N . LYS A 1 308 ? -6.107 -8.438 4.707 1.00 94.19 308 LYS A N 1
ATOM 2500 C CA . LYS A 1 308 ? -6.312 -9.884 4.532 1.00 94.19 308 LYS A CA 1
ATOM 2501 C C . LYS A 1 308 ? -6.705 -10.242 3.098 1.00 94.19 308 LYS A C 1
ATOM 2503 O O . LYS A 1 308 ? -6.195 -11.224 2.565 1.00 94.19 308 LYS A O 1
ATOM 2508 N N . LEU A 1 309 ? -7.577 -9.451 2.474 1.00 92.56 309 LEU A N 1
ATOM 2509 C CA . LEU A 1 309 ? -7.995 -9.649 1.085 1.00 92.56 309 LEU A CA 1
ATOM 2510 C C . LEU A 1 309 ? -6.841 -9.385 0.105 1.00 92.56 309 LEU A C 1
ATOM 2512 O O . LEU A 1 309 ? -6.571 -10.213 -0.771 1.00 92.56 309 LEU A O 1
ATOM 2516 N N . VAL A 1 310 ? -6.122 -8.272 0.278 1.00 90.88 310 VAL A N 1
ATOM 2517 C CA . VAL A 1 310 ? -5.074 -7.855 -0.656 1.00 90.88 310 VAL A CA 1
ATOM 2518 C C . VAL A 1 310 ? -3.810 -8.693 -0.527 1.00 90.88 310 VAL A C 1
ATOM 2520 O O . VAL A 1 310 ? -3.301 -9.116 -1.552 1.00 90.88 310 VAL A O 1
ATOM 2523 N N . CYS A 1 311 ? -3.351 -9.036 0.681 1.00 85.06 311 CYS A N 1
ATOM 2524 C CA . CYS A 1 311 ? -2.050 -9.685 0.886 1.00 85.06 311 CYS A CA 1
ATOM 2525 C C . CYS A 1 311 ? -2.178 -11.156 1.307 1.00 85.06 311 CYS A C 1
ATOM 2527 O O . CYS A 1 311 ? -1.456 -12.011 0.803 1.00 85.06 311 CYS A O 1
ATOM 2529 N N . LEU A 1 312 ? -3.130 -11.500 2.178 1.00 81.19 312 LEU A N 1
ATOM 2530 C CA . LEU A 1 312 ? -3.078 -12.747 2.958 1.00 81.19 312 LEU A CA 1
ATOM 2531 C C . LEU A 1 312 ? -4.130 -13.784 2.546 1.00 81.19 312 LEU A C 1
ATOM 2533 O O . LEU A 1 312 ? -4.846 -14.283 3.408 1.00 81.19 312 LEU A O 1
ATOM 2537 N N . SER A 1 313 ? -4.227 -14.100 1.246 1.00 63.91 313 SER A N 1
ATOM 2538 C CA . SER A 1 313 ? -5.235 -15.001 0.636 1.00 63.91 313 SER A CA 1
ATOM 2539 C C . SER A 1 313 ? -5.771 -16.120 1.558 1.00 63.91 313 SER A C 1
ATOM 2541 O O . SER A 1 313 ? -5.031 -16.700 2.352 1.00 63.91 313 SER A O 1
ATOM 2543 N N . SER A 1 314 ? -7.049 -16.486 1.420 1.00 47.91 314 SER A N 1
ATOM 2544 C CA . SER A 1 314 ? -7.807 -17.384 2.320 1.00 47.91 314 SER A CA 1
ATOM 2545 C C . SER A 1 314 ? -7.117 -18.703 2.729 1.00 47.91 314 SER A C 1
ATOM 2547 O O . SER A 1 314 ? -7.361 -19.196 3.832 1.00 47.91 314 SER A O 1
ATOM 2549 N N . THR A 1 315 ? -6.203 -19.248 1.921 1.00 45.53 315 THR A N 1
ATOM 2550 C CA . THR A 1 315 ? -5.403 -20.445 2.246 1.00 45.53 315 THR A CA 1
ATOM 2551 C C . THR A 1 315 ? -4.298 -20.212 3.288 1.00 45.53 315 THR A C 1
ATOM 2553 O O . THR A 1 315 ? -3.916 -21.154 3.985 1.00 45.53 315 THR A O 1
ATOM 2556 N N . GLN A 1 316 ? -3.796 -18.984 3.446 1.00 48.53 316 GLN A N 1
ATOM 2557 C CA . GLN A 1 316 ? -2.763 -18.637 4.432 1.00 48.53 316 GLN A CA 1
ATOM 2558 C C . GLN A 1 316 ? -3.341 -18.414 5.840 1.00 48.53 316 GLN A C 1
ATOM 2560 O O . GLN A 1 316 ? -2.672 -18.714 6.830 1.00 48.53 316 GLN A O 1
ATOM 2565 N N . LEU A 1 317 ? -4.593 -17.948 5.940 1.00 43.78 317 LEU A N 1
ATOM 2566 C CA . LEU A 1 317 ? -5.270 -17.679 7.216 1.00 43.78 317 LEU A CA 1
ATOM 2567 C C . LEU A 1 317 ? -5.882 -18.943 7.850 1.00 43.78 317 LEU A C 1
ATOM 2569 O O . LEU A 1 317 ? -5.786 -19.119 9.065 1.00 43.78 317 LEU A O 1
ATOM 2573 N N . GLN A 1 318 ? -6.459 -19.857 7.056 1.00 34.06 318 GLN A N 1
ATOM 2574 C CA . GLN A 1 318 ? -7.134 -21.053 7.590 1.00 34.06 318 GLN A CA 1
ATOM 2575 C C . GLN A 1 318 ? -6.187 -22.007 8.336 1.00 34.06 318 GLN A C 1
ATOM 2577 O O . GLN A 1 318 ? -6.551 -22.524 9.391 1.00 34.06 318 GLN A O 1
ATOM 2582 N N . LYS A 1 319 ? -4.946 -22.174 7.860 1.00 40.62 319 LYS A N 1
ATOM 2583 C CA . LYS A 1 319 ? -3.953 -23.073 8.481 1.00 40.62 319 LYS A CA 1
ATOM 2584 C C . LYS A 1 319 ? -3.373 -22.568 9.808 1.00 40.62 319 LYS A C 1
ATOM 2586 O O . LYS A 1 319 ? -2.721 -23.342 10.500 1.00 40.62 319 LYS A O 1
ATOM 2591 N N . ARG A 1 320 ? -3.588 -21.297 10.176 1.00 46.47 320 ARG A N 1
ATOM 2592 C CA . ARG A 1 320 ? -3.103 -20.732 11.451 1.00 46.47 320 ARG A CA 1
ATOM 2593 C C . ARG A 1 320 ? -4.150 -20.764 12.570 1.00 46.47 320 ARG A C 1
ATOM 2595 O O . ARG A 1 320 ? -3.778 -20.673 13.730 1.00 46.47 320 ARG A O 1
ATOM 2602 N N . SER A 1 321 ? -5.434 -20.945 12.241 1.00 32.56 321 SER A N 1
ATOM 2603 C CA . SER A 1 321 ? -6.524 -20.990 13.235 1.00 32.56 321 SER A CA 1
ATOM 2604 C C . SER A 1 321 ? -6.687 -22.339 13.953 1.00 32.56 321 SER A C 1
ATOM 2606 O O . SER A 1 321 ? -7.414 -22.425 14.937 1.00 32.56 321 SER A O 1
ATOM 2608 N N . THR A 1 322 ? -6.018 -23.399 13.487 1.00 27.80 322 THR A N 1
ATOM 2609 C CA . THR A 1 322 ? -6.190 -24.763 14.019 1.00 27.80 322 THR A CA 1
ATOM 2610 C C . THR A 1 322 ? -5.281 -25.115 15.193 1.00 27.80 322 THR A C 1
ATOM 2612 O O . THR A 1 322 ? -5.357 -26.235 15.692 1.00 27.80 322 THR A O 1
ATOM 2615 N N . THR A 1 323 ? -4.459 -24.189 15.684 1.00 32.06 323 THR A N 1
ATOM 2616 C CA . THR A 1 323 ? -3.627 -24.441 16.863 1.00 32.06 323 THR A CA 1
ATOM 2617 C C . THR A 1 323 ? -4.093 -23.547 18.006 1.00 32.06 323 THR A C 1
ATOM 2619 O O . THR A 1 323 ? -3.938 -22.331 17.964 1.00 32.06 323 THR A O 1
ATOM 2622 N N . SER A 1 324 ? -4.661 -24.193 19.030 1.00 32.00 324 SER A N 1
ATOM 2623 C CA . SER A 1 324 ? -5.059 -23.670 20.349 1.00 32.00 324 SER A CA 1
ATOM 2624 C C . SER A 1 324 ? -6.304 -22.779 20.453 1.00 32.00 324 SER A C 1
ATOM 2626 O O . SER A 1 324 ? -6.196 -21.643 20.882 1.00 32.00 324 SER A O 1
ATOM 2628 N N . ILE A 1 325 ? -7.493 -23.360 20.228 1.00 27.27 325 ILE A N 1
ATOM 2629 C CA . ILE A 1 325 ? -8.685 -23.137 21.076 1.00 27.27 325 ILE A CA 1
ATOM 2630 C C . ILE A 1 325 ? -9.472 -24.463 21.163 1.00 27.27 325 ILE A C 1
ATOM 2632 O O . ILE A 1 325 ? -10.420 -24.702 20.420 1.00 27.27 325 ILE A O 1
ATOM 2636 N N . LEU A 1 326 ? -9.076 -25.354 22.078 1.00 26.89 326 LEU A N 1
ATOM 2637 C CA . LEU A 1 326 ? -9.972 -26.385 22.620 1.00 26.89 326 LEU A CA 1
ATOM 2638 C C . LEU A 1 326 ? -10.837 -25.696 23.687 1.00 26.89 326 LEU A C 1
ATOM 2640 O O . LEU A 1 326 ? -10.569 -25.791 24.879 1.00 26.89 326 LEU A O 1
ATOM 2644 N N . ILE A 1 327 ? -11.844 -24.934 23.254 1.00 27.14 327 ILE A N 1
ATOM 2645 C CA . ILE A 1 327 ? -12.942 -24.531 24.136 1.00 27.14 327 ILE A CA 1
ATOM 2646 C C . ILE A 1 327 ? -14.032 -25.576 23.961 1.00 27.14 327 ILE A C 1
ATOM 2648 O O . ILE A 1 327 ? -14.548 -25.786 22.862 1.00 27.14 327 ILE A O 1
ATOM 2652 N N . HIS A 1 328 ? -14.324 -26.255 25.066 1.00 25.73 328 HIS A N 1
ATOM 2653 C CA . HIS A 1 328 ? -15.431 -27.178 25.240 1.00 25.73 328 HIS A CA 1
ATOM 2654 C C . HIS A 1 328 ? -16.696 -26.693 24.514 1.00 25.73 328 HIS A C 1
ATOM 2656 O O . HIS A 1 328 ? -17.346 -25.736 24.931 1.00 25.73 328 HIS A O 1
ATOM 2662 N N . LYS A 1 329 ? -17.081 -27.405 23.450 1.00 28.05 329 LYS A N 1
ATOM 2663 C CA . LYS A 1 329 ? -18.474 -27.457 23.007 1.00 28.05 329 LYS A CA 1
ATOM 2664 C C . LYS A 1 329 ? -19.250 -28.223 24.071 1.00 28.05 329 LYS A C 1
ATOM 2666 O O . LYS A 1 329 ? -19.071 -29.429 24.180 1.00 28.05 329 LYS A O 1
ATOM 2671 N N . ASN A 1 330 ? -20.044 -27.511 24.860 1.00 26.66 330 ASN A N 1
ATOM 2672 C CA . ASN A 1 330 ? -21.283 -27.995 25.469 1.00 26.66 330 ASN A CA 1
ATOM 2673 C C . ASN A 1 330 ? -22.029 -26.785 26.035 1.00 26.66 330 ASN A C 1
ATOM 2675 O O . ASN A 1 330 ? -21.906 -26.458 27.209 1.00 26.66 330 ASN A O 1
ATOM 2679 N N . CYS A 1 331 ? -22.777 -26.106 25.174 1.00 25.47 331 CYS A N 1
ATOM 2680 C CA . CYS A 1 331 ? -23.868 -25.235 25.587 1.00 25.47 331 CYS A CA 1
ATOM 2681 C C . CYS A 1 331 ? -24.875 -25.211 24.447 1.00 25.47 331 CYS A C 1
ATOM 2683 O O . CYS A 1 331 ? -24.785 -24.371 23.565 1.00 25.47 331 CYS A O 1
ATOM 2685 N N . GLU A 1 332 ? -25.751 -26.208 24.444 1.00 26.25 332 GLU A N 1
ATOM 2686 C CA . GLU A 1 332 ? -27.108 -26.160 23.904 1.00 26.25 332 GLU A CA 1
ATOM 2687 C C . GLU A 1 332 ? -27.738 -27.510 24.243 1.00 26.25 332 GLU A C 1
ATOM 2689 O O . GLU A 1 332 ? -27.523 -28.496 23.552 1.00 26.25 332 GLU A O 1
ATOM 2694 N N . ASP A 1 333 ? -28.385 -27.586 25.407 1.00 26.42 333 ASP A N 1
ATOM 2695 C CA . ASP A 1 333 ? -29.725 -28.163 25.506 1.00 26.42 333 ASP A CA 1
ATOM 2696 C C . ASP A 1 333 ? -30.245 -28.152 26.950 1.00 26.42 333 ASP A C 1
ATOM 2698 O O . ASP A 1 333 ? -29.652 -28.718 27.863 1.00 26.42 333 ASP A O 1
ATOM 2702 N N . LYS A 1 334 ? -31.426 -27.538 27.089 1.00 26.73 334 LYS A N 1
ATOM 2703 C CA . LYS A 1 334 ? -32.483 -27.826 28.069 1.00 26.73 334 LYS A CA 1
ATOM 2704 C C . LYS A 1 334 ? -32.112 -27.781 29.553 1.00 26.73 334 LYS A C 1
ATOM 2706 O O . LYS A 1 334 ? -31.695 -28.787 30.109 1.00 26.73 334 LYS A O 1
ATOM 2711 N N . VAL A 1 335 ? -32.556 -26.729 30.246 1.00 25.94 335 VAL A N 1
ATOM 2712 C CA . VAL A 1 335 ? -33.199 -26.931 31.556 1.00 25.94 335 VAL A CA 1
ATOM 2713 C C . VAL A 1 335 ? -34.426 -26.032 31.668 1.00 25.94 335 VAL A C 1
ATOM 2715 O O . VAL A 1 335 ? -34.339 -24.811 31.778 1.00 25.94 335 VAL A O 1
ATOM 2718 N N . ASN A 1 336 ? -35.575 -26.700 31.594 1.00 23.55 336 ASN A N 1
ATOM 2719 C CA . ASN A 1 336 ? -36.875 -26.222 32.028 1.00 23.55 336 ASN A CA 1
ATOM 2720 C C . ASN A 1 336 ? -36.891 -26.110 33.559 1.00 23.55 336 ASN A C 1
ATOM 2722 O O . ASN A 1 336 ? -36.218 -26.871 34.249 1.00 23.55 336 ASN A O 1
ATOM 2726 N N . LEU A 1 337 ? -37.701 -25.169 34.033 1.00 26.06 337 LEU A N 1
ATOM 2727 C CA . LEU A 1 337 ? -38.153 -24.949 35.406 1.00 26.06 337 LEU A CA 1
ATOM 2728 C C . LEU A 1 337 ? -38.205 -26.218 36.281 1.00 26.06 337 LEU A C 1
ATOM 2730 O O . LEU A 1 337 ? -38.841 -27.189 35.891 1.00 26.06 337 LEU A O 1
ATOM 2734 N N . ASP A 1 338 ? -37.648 -26.148 37.495 1.00 23.75 338 ASP A N 1
ATOM 2735 C CA . ASP A 1 338 ? -38.456 -26.377 38.699 1.00 23.75 338 ASP A CA 1
ATOM 2736 C C . ASP A 1 338 ? -37.756 -25.929 39.993 1.00 23.75 338 ASP A C 1
ATOM 2738 O O . ASP A 1 338 ? -36.606 -26.250 40.289 1.00 23.75 338 ASP A O 1
ATOM 2742 N N . TYR A 1 339 ? -38.511 -25.161 40.774 1.00 23.58 339 TYR A N 1
ATOM 2743 C CA . TYR A 1 339 ? -38.237 -24.764 42.151 1.00 23.58 339 TYR A CA 1
ATOM 2744 C C . TYR A 1 339 ? -38.730 -25.870 43.096 1.00 23.58 339 TYR A C 1
ATOM 2746 O O . TYR A 1 339 ? -39.875 -26.285 42.943 1.00 23.58 339 TYR A O 1
ATOM 2754 N N . LYS A 1 340 ? -37.947 -26.255 44.122 1.00 23.31 340 LYS A N 1
ATOM 2755 C CA . LYS A 1 340 ? -38.393 -26.584 45.506 1.00 23.31 340 LYS A CA 1
ATOM 2756 C C . LYS A 1 340 ? -37.207 -26.996 46.424 1.00 23.31 340 LYS A C 1
ATOM 2758 O O . LYS A 1 340 ? -36.138 -27.299 45.908 1.00 23.31 340 LYS A O 1
ATOM 2763 N N . PRO A 1 341 ? -37.345 -26.921 47.770 1.00 29.11 341 PRO A N 1
ATOM 2764 C CA . PRO A 1 341 ? -36.314 -26.332 48.636 1.00 29.11 341 PRO A CA 1
ATOM 2765 C C . PRO A 1 341 ? -35.845 -27.219 49.831 1.00 29.11 341 PRO A C 1
ATOM 2767 O O . PRO A 1 341 ? -36.541 -28.148 50.219 1.00 29.11 341 PRO A O 1
ATOM 2770 N N . ILE A 1 342 ? -34.721 -26.818 50.463 1.00 23.59 342 ILE A N 1
ATOM 2771 C CA . ILE A 1 342 ? -34.267 -27.035 51.874 1.00 23.59 342 ILE A CA 1
ATOM 2772 C C . ILE A 1 342 ? -33.934 -28.488 52.334 1.00 23.59 342 ILE A C 1
ATOM 2774 O O . ILE A 1 342 ? -34.805 -29.347 52.350 1.00 23.59 342 ILE A O 1
ATOM 2778 N N . LEU A 1 343 ? -32.703 -28.721 52.849 1.00 23.89 343 LEU A N 1
ATOM 2779 C CA . LEU A 1 343 ? -32.379 -29.124 54.252 1.00 23.89 343 LEU A CA 1
ATOM 2780 C C . LEU A 1 343 ? -30.952 -29.703 54.452 1.00 23.89 343 LEU A C 1
ATOM 2782 O O . LEU A 1 343 ? -30.539 -30.640 53.782 1.00 23.89 343 LEU A O 1
ATOM 2786 N N . ASN A 1 344 ? -30.261 -29.114 55.442 1.00 24.78 344 ASN A N 1
ATOM 2787 C CA . ASN A 1 344 ? -29.179 -29.572 56.338 1.00 24.78 344 ASN A CA 1
ATOM 2788 C C . ASN A 1 344 ? -28.646 -31.024 56.260 1.00 24.78 344 ASN A C 1
ATOM 2790 O O . ASN A 1 344 ? -29.430 -31.962 56.367 1.00 24.78 344 ASN A O 1
ATOM 2794 N N . ASN A 1 345 ? -27.315 -31.209 56.384 1.00 25.23 345 ASN A N 1
ATOM 2795 C CA . ASN A 1 345 ? -26.675 -31.657 57.645 1.00 25.23 345 ASN A CA 1
ATOM 2796 C C . ASN A 1 345 ? -25.136 -31.840 57.588 1.00 25.23 345 ASN A C 1
ATOM 2798 O O . ASN A 1 345 ? -24.532 -32.030 56.540 1.00 25.23 345 ASN A O 1
ATOM 2802 N N . ASN A 1 346 ? -24.570 -31.762 58.796 1.00 24.80 346 ASN A N 1
ATOM 2803 C CA . ASN A 1 346 ? -23.183 -31.767 59.284 1.00 24.80 346 ASN A CA 1
ATOM 2804 C C . ASN A 1 346 ? -22.281 -32.998 58.999 1.00 24.80 346 ASN A C 1
ATOM 2806 O O . ASN A 1 346 ? -22.769 -34.080 58.687 1.00 24.80 346 ASN A O 1
ATOM 2810 N N . SER A 1 347 ? -20.998 -32.825 59.393 1.00 25.36 347 SER A N 1
ATOM 2811 C CA . SER A 1 347 ? -20.059 -33.791 60.040 1.00 25.36 347 SER A CA 1
ATOM 2812 C C . SER A 1 347 ? -18.951 -34.386 59.131 1.00 25.36 347 SER A C 1
ATOM 2814 O O . SER A 1 347 ? -19.252 -34.960 58.097 1.00 25.36 347 SER A O 1
ATOM 2816 N N . THR A 1 348 ? -17.664 -34.007 59.264 1.00 24.84 348 THR A N 1
ATOM 2817 C CA . THR A 1 348 ? -16.552 -34.362 60.206 1.00 24.84 348 THR A CA 1
ATOM 2818 C C . THR A 1 348 ? -15.675 -35.570 59.811 1.00 24.84 348 THR A C 1
ATOM 2820 O O . THR A 1 348 ? -16.182 -36.674 59.671 1.00 24.84 348 THR A O 1
ATOM 2823 N N . ASN A 1 349 ? -14.352 -35.328 59.869 1.00 25.38 349 ASN A N 1
ATOM 2824 C CA . ASN A 1 349 ? -13.231 -36.183 60.325 1.00 25.38 349 ASN A CA 1
ATOM 2825 C C . ASN A 1 349 ? -12.461 -37.160 59.396 1.00 25.38 349 ASN A C 1
ATOM 2827 O O . ASN A 1 349 ? -12.988 -38.152 58.917 1.00 25.38 349 ASN A O 1
ATOM 2831 N N . ASN A 1 350 ? -11.139 -36.891 59.356 1.00 24.72 350 ASN A N 1
ATOM 2832 C CA . ASN A 1 350 ? -9.950 -37.753 59.546 1.00 24.72 350 ASN A CA 1
ATOM 2833 C C . ASN A 1 350 ? -9.765 -39.060 58.748 1.00 24.72 350 ASN A C 1
ATOM 2835 O O . ASN A 1 350 ? -10.516 -40.011 58.920 1.00 24.72 350 ASN A O 1
ATOM 2839 N N . SER A 1 351 ? -8.594 -39.225 58.111 1.00 25.42 351 SER A N 1
ATOM 2840 C CA . SER A 1 351 ? -7.443 -39.969 58.688 1.00 25.42 351 SER A CA 1
ATOM 2841 C C . SER A 1 351 ? -6.329 -40.282 57.666 1.00 25.42 351 SER A C 1
ATOM 2843 O O . SER A 1 351 ? -6.553 -40.365 56.463 1.00 25.42 351 SER A O 1
ATOM 2845 N N . HIS A 1 352 ? -5.115 -40.406 58.212 1.00 25.45 352 HIS A N 1
ATOM 2846 C CA . HIS A 1 352 ? -3.829 -40.791 57.620 1.00 25.45 352 HIS A CA 1
ATOM 2847 C C . HIS A 1 352 ? -3.799 -42.175 56.939 1.00 25.45 352 HIS A C 1
ATOM 2849 O O . HIS A 1 352 ? -4.505 -43.080 57.375 1.00 25.45 352 HIS A O 1
ATOM 2855 N N . ASN A 1 353 ? -2.868 -42.369 55.988 1.00 26.23 353 ASN A N 1
ATOM 2856 C CA . ASN A 1 353 ? -1.814 -43.398 56.090 1.00 26.23 353 ASN A CA 1
ATOM 2857 C C . ASN A 1 353 ? -0.751 -43.284 54.977 1.00 26.23 353 ASN A C 1
ATOM 2859 O O . ASN A 1 353 ? -1.073 -43.207 53.793 1.00 26.23 353 ASN A O 1
ATOM 2863 N N . ASP A 1 354 ? 0.512 -43.321 55.408 1.00 23.61 354 ASP A N 1
ATOM 2864 C CA . ASP A 1 354 ? 1.727 -43.577 54.626 1.00 23.61 354 ASP A CA 1
ATOM 2865 C C . ASP A 1 354 ? 1.792 -45.037 54.131 1.00 23.61 354 ASP A C 1
ATOM 2867 O O . ASP A 1 354 ? 1.198 -45.910 54.761 1.00 23.61 354 ASP A O 1
ATOM 2871 N N . ILE A 1 355 ? 2.570 -45.311 53.067 1.00 25.39 355 ILE A N 1
ATOM 2872 C CA . ILE A 1 355 ? 3.498 -46.462 52.916 1.00 25.39 355 ILE A CA 1
ATOM 2873 C C . ILE A 1 355 ? 4.379 -46.283 51.654 1.00 25.39 355 ILE A C 1
ATOM 2875 O O . ILE A 1 355 ? 4.007 -45.660 50.665 1.00 25.39 355 ILE A O 1
ATOM 2879 N N . ASN A 1 356 ? 5.583 -46.841 51.769 1.00 21.94 356 ASN A N 1
ATOM 2880 C CA . ASN A 1 356 ? 6.866 -46.561 51.130 1.00 21.94 356 ASN A CA 1
ATOM 2881 C C . ASN A 1 356 ? 7.240 -47.433 49.898 1.00 21.94 356 ASN A C 1
ATOM 2883 O O . ASN A 1 356 ? 6.804 -48.574 49.792 1.00 21.94 356 ASN A O 1
ATOM 2887 N N . TYR A 1 357 ? 8.177 -46.893 49.093 1.00 23.42 357 TYR A N 1
ATOM 2888 C CA . TYR A 1 357 ? 9.244 -47.484 48.238 1.00 23.42 357 TYR A CA 1
ATOM 2889 C C . TYR A 1 357 ? 8.985 -48.663 47.267 1.00 23.42 357 TYR A C 1
ATOM 2891 O O . TYR A 1 357 ? 8.733 -49.786 47.690 1.00 23.42 357 TYR A O 1
ATOM 2899 N N . ASN A 1 358 ? 9.353 -48.479 45.981 1.00 22.98 358 ASN A N 1
ATOM 2900 C CA . ASN A 1 358 ? 10.556 -49.141 45.432 1.00 22.98 358 ASN A CA 1
ATOM 2901 C C . ASN A 1 358 ? 11.039 -48.636 44.054 1.00 22.98 358 ASN A C 1
ATOM 2903 O O . ASN A 1 358 ? 10.266 -48.298 43.163 1.00 22.98 358 ASN A O 1
ATOM 2907 N N . ASN A 1 359 ? 12.368 -48.651 43.928 1.00 24.38 359 ASN A N 1
ATOM 2908 C CA . ASN A 1 359 ? 13.223 -48.190 42.835 1.00 24.38 359 ASN A CA 1
ATOM 2909 C C . ASN A 1 359 ? 13.143 -49.030 41.547 1.00 24.38 359 ASN A C 1
ATOM 2911 O O . ASN A 1 359 ? 13.123 -50.257 41.617 1.00 24.38 359 ASN A O 1
ATOM 2915 N N . LYS A 1 360 ? 13.343 -48.380 40.390 1.00 24.00 360 LYS A N 1
ATOM 2916 C CA . LYS A 1 360 ? 14.205 -48.890 39.306 1.00 24.00 360 LYS A CA 1
ATOM 2917 C C . LYS A 1 360 ? 14.945 -47.729 38.633 1.00 24.00 360 LYS A C 1
ATOM 2919 O O . LYS A 1 360 ? 14.331 -46.859 38.029 1.00 24.00 360 LYS A O 1
ATOM 2924 N N . ALA A 1 361 ? 16.269 -47.759 38.752 1.00 22.28 361 ALA A N 1
ATOM 2925 C CA . ALA A 1 361 ? 17.228 -46.930 38.034 1.00 22.28 361 ALA A CA 1
ATOM 2926 C C . ALA A 1 361 ? 17.974 -47.788 36.997 1.00 22.28 361 ALA A C 1
ATOM 2928 O O . ALA A 1 361 ? 18.274 -48.953 37.264 1.00 22.28 361 ALA A O 1
ATOM 2929 N N . THR A 1 362 ? 18.293 -47.210 35.838 1.00 22.23 362 THR A N 1
ATOM 2930 C CA . THR A 1 362 ? 19.384 -47.610 34.915 1.00 22.23 362 THR A CA 1
ATOM 2931 C C . THR A 1 362 ? 19.619 -46.409 33.973 1.00 22.23 362 THR A C 1
ATOM 2933 O O . THR A 1 362 ? 18.745 -46.106 33.174 1.00 22.23 362 THR A O 1
ATOM 2936 N N . VAL A 1 363 ? 20.482 -45.446 34.333 1.00 22.75 363 VAL A N 1
ATOM 2937 C CA . VAL A 1 363 ? 21.925 -45.255 34.014 1.00 22.75 363 VAL A CA 1
ATOM 2938 C C . VAL A 1 363 ? 22.228 -44.741 32.584 1.00 22.75 363 VAL A C 1
ATOM 2940 O O . VAL A 1 363 ? 22.210 -45.501 31.627 1.00 22.75 363 VAL A O 1
ATOM 2943 N N . PHE A 1 364 ? 22.514 -43.427 32.543 1.00 22.86 364 PHE A N 1
ATOM 2944 C CA . PHE A 1 364 ? 23.517 -42.605 31.823 1.00 22.86 364 PHE A CA 1
ATOM 2945 C C . PHE A 1 364 ? 24.018 -42.913 30.396 1.00 22.86 364 PHE A C 1
ATOM 2947 O O . PHE A 1 364 ? 24.554 -43.982 30.135 1.00 22.86 364 PHE A O 1
ATOM 2954 N N . HIS A 1 365 ? 24.089 -41.846 29.579 1.00 22.39 365 HIS A N 1
ATOM 2955 C CA . HIS A 1 365 ? 25.370 -41.304 29.089 1.00 22.39 365 HIS A CA 1
ATOM 2956 C C . HIS A 1 365 ? 25.333 -39.767 28.918 1.00 22.39 365 HIS A C 1
ATOM 2958 O O . HIS A 1 365 ? 24.328 -39.195 28.504 1.00 22.39 365 HIS A O 1
ATOM 2964 N N . HIS A 1 366 ? 26.448 -39.152 29.315 1.00 23.94 366 HIS A N 1
ATOM 2965 C CA . HIS A 1 366 ? 26.847 -37.735 29.332 1.00 23.94 366 HIS A CA 1
ATOM 2966 C C . HIS A 1 366 ? 27.594 -37.415 28.013 1.00 23.94 366 HIS A C 1
ATOM 2968 O O . HIS A 1 366 ? 28.273 -38.309 27.516 1.00 23.94 366 HIS A O 1
ATOM 2974 N N . GLU A 1 367 ? 27.351 -36.282 27.341 1.00 24.72 367 GLU A N 1
ATOM 2975 C CA . GLU A 1 367 ? 28.243 -35.116 27.062 1.00 24.72 367 GLU A CA 1
ATOM 2976 C C . GLU A 1 367 ? 27.774 -34.584 25.676 1.00 24.72 367 GLU A C 1
ATOM 2978 O O . GLU A 1 367 ? 27.323 -35.377 24.857 1.00 24.72 367 GLU A O 1
ATOM 2983 N N . ASP A 1 368 ? 27.603 -33.290 25.391 1.00 25.16 368 ASP A N 1
ATOM 2984 C CA . ASP A 1 368 ? 28.643 -32.266 25.309 1.00 25.16 368 ASP A CA 1
ATOM 2985 C C . ASP A 1 368 ? 28.102 -30.848 25.564 1.00 25.16 368 ASP A C 1
ATOM 2987 O O . ASP A 1 368 ? 27.065 -30.416 25.056 1.00 25.16 368 ASP A O 1
ATOM 2991 N N . SER A 1 369 ? 28.888 -30.101 26.329 1.00 24.14 369 SER A N 1
ATOM 2992 C CA . SER A 1 369 ? 28.854 -28.652 26.484 1.00 24.14 369 SER A CA 1
ATOM 2993 C C . SER A 1 369 ? 29.428 -27.943 25.254 1.00 24.14 369 SER A C 1
ATOM 2995 O O . SER A 1 369 ? 30.554 -28.238 24.857 1.00 24.14 369 SER A O 1
ATOM 2997 N N . VAL A 1 370 ? 28.748 -26.912 24.742 1.00 23.55 370 VAL A N 1
ATOM 2998 C CA . VAL A 1 370 ? 29.389 -25.886 23.903 1.00 23.55 370 VAL A CA 1
ATOM 2999 C C . VAL A 1 370 ? 29.321 -24.547 24.629 1.00 23.55 370 VAL A C 1
ATOM 3001 O O . VAL A 1 370 ? 28.288 -23.883 24.675 1.00 23.55 370 VAL A O 1
ATOM 3004 N N . ASN A 1 371 ? 30.459 -24.172 25.214 1.00 22.73 371 ASN A N 1
ATOM 3005 C CA . ASN A 1 371 ? 30.771 -22.809 25.626 1.00 22.73 371 ASN A CA 1
ATOM 3006 C C . ASN A 1 371 ? 30.822 -21.915 24.381 1.00 22.73 371 ASN A C 1
ATOM 3008 O O . ASN A 1 371 ? 31.619 -22.179 23.482 1.00 22.73 371 ASN A O 1
ATOM 3012 N N . PHE A 1 372 ? 30.050 -20.827 24.349 1.00 23.86 372 PHE A N 1
ATOM 3013 C CA . PHE A 1 372 ? 30.326 -19.728 23.425 1.00 23.86 372 PHE A CA 1
ATOM 3014 C C . PHE A 1 372 ? 31.115 -18.636 24.146 1.00 23.86 372 PHE A C 1
ATOM 3016 O O . PHE A 1 372 ? 30.646 -18.014 25.098 1.00 23.86 372 PHE A O 1
ATOM 3023 N N . LEU A 1 373 ? 32.346 -18.457 23.667 1.00 22.20 373 LEU A N 1
ATOM 3024 C CA . LEU A 1 373 ? 33.259 -17.368 23.982 1.00 22.20 373 LEU A CA 1
ATOM 3025 C C . LEU A 1 373 ? 32.577 -16.017 23.725 1.00 22.20 373 LEU A C 1
ATOM 3027 O O . LEU A 1 373 ? 32.238 -15.689 22.588 1.00 22.20 373 LEU A O 1
ATOM 3031 N N . MET A 1 374 ? 32.424 -15.227 24.787 1.00 21.56 374 MET A N 1
ATOM 3032 C CA . MET A 1 374 ? 32.263 -13.779 24.689 1.00 21.56 374 MET A CA 1
ATOM 3033 C C . MET A 1 374 ? 33.530 -13.206 24.049 1.00 21.56 374 MET A C 1
ATOM 3035 O O . MET A 1 374 ? 34.604 -13.264 24.644 1.00 21.56 374 MET A O 1
ATOM 3039 N N . TYR A 1 375 ? 33.415 -12.653 22.844 1.00 22.73 375 TYR A N 1
ATOM 3040 C CA . TYR A 1 375 ? 34.416 -11.719 22.343 1.00 22.73 375 TYR A CA 1
ATOM 3041 C C . TYR A 1 375 ? 34.042 -10.318 22.824 1.00 22.73 375 TYR A C 1
ATOM 3043 O O . TYR A 1 375 ? 33.253 -9.616 22.195 1.00 22.73 375 TYR A O 1
ATOM 3051 N N . ASP A 1 376 ? 34.630 -9.929 23.954 1.00 22.52 376 ASP A N 1
ATOM 3052 C CA . ASP A 1 376 ? 34.823 -8.529 24.310 1.00 22.52 376 ASP A CA 1
ATOM 3053 C C . ASP A 1 376 ? 35.816 -7.916 23.315 1.00 22.52 376 ASP A C 1
ATOM 3055 O O . ASP A 1 376 ? 37.025 -8.141 23.397 1.00 22.52 376 ASP A O 1
ATOM 3059 N N . THR A 1 377 ? 35.332 -7.123 22.361 1.00 24.69 377 THR A N 1
ATOM 3060 C CA . THR A 1 377 ? 36.194 -6.169 21.655 1.00 24.69 377 THR A CA 1
ATOM 3061 C C . THR A 1 377 ? 36.119 -4.825 22.354 1.00 24.69 377 THR A C 1
ATOM 3063 O O . THR A 1 377 ? 35.191 -4.039 22.169 1.00 24.69 377 THR A O 1
ATOM 3066 N N . VAL A 1 378 ? 37.141 -4.602 23.176 1.00 25.08 378 VAL A N 1
ATOM 3067 C CA . VAL A 1 378 ? 37.537 -3.329 23.769 1.00 25.08 378 VAL A CA 1
ATOM 3068 C C . VAL A 1 378 ? 37.692 -2.273 22.672 1.00 25.08 378 VAL A C 1
ATOM 3070 O O . VAL A 1 378 ? 38.462 -2.443 21.727 1.00 25.08 378 VAL A O 1
ATOM 3073 N N . TYR A 1 379 ? 36.974 -1.162 22.828 1.00 23.88 379 TYR A N 1
ATOM 3074 C CA . TYR A 1 379 ? 37.210 0.079 22.098 1.00 23.88 379 TYR A CA 1
ATOM 3075 C C . TYR A 1 379 ? 38.610 0.604 22.432 1.00 23.88 379 TYR A C 1
ATOM 3077 O O . TYR A 1 379 ? 38.879 0.943 23.583 1.00 23.88 379 TYR A O 1
ATOM 3085 N N . ASN A 1 380 ? 39.475 0.734 21.429 1.00 23.44 380 ASN A N 1
ATOM 3086 C CA . ASN A 1 380 ? 40.564 1.700 21.476 1.00 23.44 380 ASN A CA 1
ATOM 3087 C C . ASN A 1 380 ? 40.810 2.318 20.094 1.00 23.44 380 ASN A C 1
ATOM 3089 O O . ASN A 1 380 ? 40.691 1.676 19.056 1.00 23.44 380 ASN A O 1
ATOM 3093 N N . SER A 1 381 ? 41.089 3.613 20.154 1.00 27.88 381 SER A N 1
ATOM 3094 C CA . SER A 1 381 ? 41.300 4.616 19.111 1.00 27.88 381 SER A CA 1
ATOM 3095 C C . SER A 1 381 ? 42.279 4.255 17.985 1.00 27.88 381 SER A C 1
ATOM 3097 O O . SER A 1 381 ? 43.344 3.714 18.271 1.00 27.88 381 SER A O 1
ATOM 3099 N N . GLY A 1 382 ? 42.012 4.751 16.767 1.00 23.22 382 GLY A N 1
ATOM 3100 C CA . GLY A 1 382 ? 43.061 5.076 15.785 1.00 23.22 382 GLY A CA 1
ATOM 3101 C C . GLY A 1 382 ? 42.771 4.684 14.330 1.00 23.22 382 GLY A C 1
ATOM 3102 O O . GLY A 1 382 ? 42.802 3.511 14.007 1.00 23.22 382 GLY A O 1
ATOM 3103 N N . GLU A 1 383 ? 42.544 5.707 13.499 1.00 23.77 383 GLU A N 1
ATOM 3104 C CA . GLU A 1 383 ? 42.869 5.864 12.063 1.00 23.77 383 GLU A CA 1
ATOM 3105 C C . GLU A 1 383 ? 42.505 4.826 10.968 1.00 23.77 383 GLU A C 1
ATOM 3107 O O . GLU A 1 383 ? 42.500 3.612 11.118 1.00 23.77 383 GLU A O 1
ATOM 3112 N N . LEU A 1 384 ? 42.205 5.418 9.804 1.00 29.56 384 LEU A N 1
ATOM 3113 C CA . LEU A 1 384 ? 41.783 4.876 8.509 1.00 29.56 384 LEU A CA 1
ATOM 3114 C C . LEU A 1 384 ? 42.697 3.796 7.899 1.00 29.56 384 LEU A C 1
ATOM 3116 O O . LEU A 1 384 ? 43.904 3.997 7.803 1.00 29.56 384 LEU A O 1
ATOM 3120 N N . ALA A 1 385 ? 42.086 2.775 7.280 1.00 23.62 385 ALA A N 1
ATOM 3121 C CA . ALA A 1 385 ? 42.581 2.169 6.037 1.00 23.62 385 ALA A CA 1
ATOM 3122 C C . ALA A 1 385 ? 41.456 1.435 5.276 1.00 23.62 385 ALA A C 1
ATOM 3124 O O . ALA A 1 385 ? 40.718 0.632 5.846 1.00 23.62 385 ALA A O 1
ATOM 3125 N N . GLU A 1 386 ? 41.337 1.722 3.976 1.00 31.75 386 GLU A N 1
ATOM 3126 C CA . GLU A 1 386 ? 40.507 0.999 3.007 1.00 31.75 386 GLU A CA 1
ATOM 3127 C C . GLU A 1 386 ? 40.976 -0.457 2.851 1.00 31.75 386 GLU A C 1
ATOM 3129 O O . GLU A 1 386 ? 42.169 -0.714 2.688 1.00 31.75 386 GLU A O 1
ATOM 3134 N N . SER A 1 387 ? 40.046 -1.416 2.802 1.00 26.67 387 SER A N 1
ATOM 3135 C CA . SER A 1 387 ? 40.331 -2.742 2.248 1.00 26.67 387 SER A CA 1
ATOM 3136 C C . SER A 1 387 ? 39.139 -3.321 1.481 1.00 26.67 387 SER A C 1
ATOM 3138 O O . SER A 1 387 ? 37.965 -3.114 1.797 1.00 26.67 387 SER A O 1
ATOM 3140 N N . GLN A 1 388 ? 39.488 -3.979 0.380 1.00 25.00 388 GLN A N 1
ATOM 3141 C CA . GLN A 1 388 ? 38.625 -4.494 -0.674 1.00 25.00 388 GLN A CA 1
ATOM 3142 C C . GLN A 1 388 ? 37.670 -5.583 -0.158 1.00 25.00 388 GLN A C 1
ATOM 3144 O O . GLN A 1 388 ? 38.085 -6.521 0.517 1.00 25.00 388 GLN A O 1
ATOM 3149 N N . LYS A 1 389 ? 36.384 -5.498 -0.524 1.00 28.05 389 LYS A N 1
ATOM 3150 C CA . LYS A 1 389 ? 35.410 -6.582 -0.317 1.00 28.05 389 LYS A CA 1
ATOM 3151 C C . LYS A 1 389 ? 35.541 -7.619 -1.434 1.00 28.05 389 LYS A C 1
ATOM 3153 O O . LYS A 1 389 ? 34.949 -7.447 -2.499 1.00 28.05 389 LYS A O 1
ATOM 3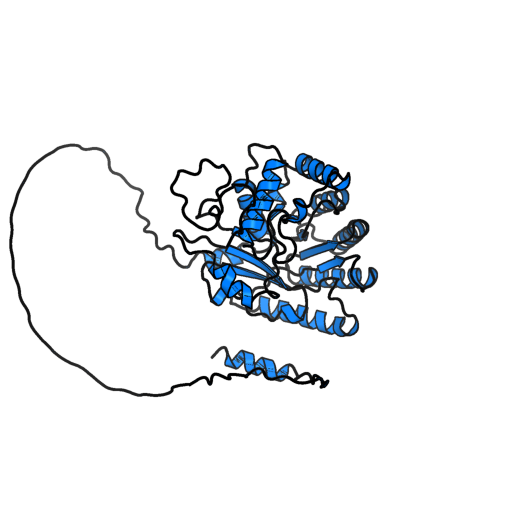158 N N . GLU A 1 390 ? 36.256 -8.709 -1.184 1.00 27.06 390 GLU A N 1
ATOM 3159 C CA . GLU A 1 390 ? 36.086 -9.937 -1.967 1.00 27.06 390 GLU A CA 1
ATOM 3160 C C . GLU A 1 390 ? 34.714 -10.561 -1.648 1.00 27.06 390 GLU A C 1
ATOM 3162 O O . GLU A 1 390 ? 34.369 -10.799 -0.489 1.00 27.06 390 GLU A O 1
ATOM 3167 N N . ARG A 1 391 ? 33.889 -10.785 -2.681 1.00 34.22 391 ARG A N 1
ATOM 3168 C CA . ARG A 1 391 ? 32.593 -11.471 -2.560 1.00 34.22 391 ARG A CA 1
ATOM 3169 C C . ARG A 1 391 ? 32.808 -12.982 -2.619 1.00 34.22 391 ARG A C 1
ATOM 3171 O O . ARG A 1 391 ? 33.314 -13.498 -3.611 1.00 34.22 391 ARG A O 1
ATOM 3178 N N . VAL A 1 392 ? 32.366 -13.689 -1.581 1.00 28.97 392 VAL A N 1
ATOM 3179 C CA . VAL A 1 392 ? 32.361 -15.158 -1.532 1.00 28.97 392 VAL A CA 1
ATOM 3180 C C . VAL A 1 392 ? 31.235 -15.709 -2.433 1.00 28.97 392 VAL A C 1
ATOM 3182 O O . VAL A 1 392 ? 30.107 -15.222 -2.338 1.00 28.97 392 VAL A O 1
ATOM 3185 N N . PRO A 1 393 ? 31.484 -16.717 -3.293 1.00 29.59 393 PRO A N 1
ATOM 3186 C CA . PRO A 1 393 ? 30.464 -17.297 -4.172 1.00 29.59 393 PRO A CA 1
ATOM 3187 C C . PRO A 1 393 ? 29.317 -18.009 -3.426 1.00 29.59 393 PRO A C 1
ATOM 3189 O O . PRO A 1 393 ? 29.531 -18.699 -2.428 1.00 29.59 393 PRO A O 1
ATOM 3192 N N . ILE A 1 394 ? 28.101 -17.918 -3.986 1.00 37.53 394 ILE A N 1
ATOM 3193 C CA . ILE A 1 394 ? 26.816 -18.456 -3.475 1.00 37.53 394 ILE A CA 1
ATOM 3194 C C . ILE A 1 394 ? 26.852 -19.952 -3.111 1.00 37.53 394 ILE A C 1
ATOM 3196 O O . ILE A 1 394 ? 26.114 -20.393 -2.229 1.00 37.53 394 ILE A O 1
ATOM 3200 N N . HIS A 1 395 ? 27.750 -20.737 -3.712 1.00 31.11 395 HIS A N 1
ATOM 3201 C CA . HIS A 1 395 ? 27.870 -22.167 -3.416 1.00 31.11 395 HIS A CA 1
ATOM 3202 C C . HIS A 1 395 ? 28.228 -22.458 -1.943 1.00 31.11 395 HIS A C 1
ATOM 3204 O O . HIS A 1 395 ? 27.910 -23.534 -1.433 1.00 31.11 395 HIS A O 1
ATOM 3210 N N . SER A 1 396 ? 28.825 -21.487 -1.244 1.00 30.02 396 SER A N 1
ATOM 3211 C CA . SER A 1 396 ? 29.149 -21.573 0.184 1.00 30.02 396 SER A CA 1
ATOM 3212 C C . SER A 1 396 ? 27.936 -21.335 1.098 1.00 30.02 396 SER A C 1
ATOM 3214 O O . SER A 1 396 ? 27.883 -21.887 2.195 1.00 30.02 396 SER A O 1
ATOM 3216 N N . TYR A 1 397 ? 26.923 -20.584 0.647 1.00 35.97 397 TYR A N 1
ATOM 3217 C CA . TYR A 1 397 ? 25.740 -20.242 1.453 1.00 35.97 397 TYR A CA 1
ATOM 3218 C C . TYR A 1 397 ? 24.695 -21.361 1.500 1.00 35.97 397 TYR A C 1
ATOM 3220 O O . TYR A 1 397 ? 24.069 -21.570 2.538 1.00 35.97 397 TYR A O 1
ATOM 3228 N N . VAL A 1 398 ? 24.573 -22.157 0.431 1.00 32.72 398 VAL A N 1
ATOM 3229 C CA . VAL A 1 398 ? 23.702 -23.351 0.413 1.00 32.72 398 VAL A CA 1
ATOM 3230 C C . VAL A 1 398 ? 24.126 -24.359 1.491 1.00 32.72 398 VAL A C 1
ATOM 3232 O O . VAL A 1 398 ? 23.289 -25.031 2.089 1.00 32.72 398 VAL A O 1
ATOM 3235 N N . LYS A 1 399 ? 25.427 -24.416 1.807 1.00 28.05 399 LYS A N 1
ATOM 3236 C CA . LYS A 1 399 ? 25.966 -25.280 2.864 1.00 28.05 399 LYS A CA 1
ATOM 3237 C C . LYS A 1 399 ? 25.630 -24.776 4.273 1.00 28.05 399 LYS A C 1
ATOM 3239 O O . LYS A 1 399 ? 25.349 -25.587 5.147 1.00 28.05 399 LYS A O 1
ATOM 3244 N N . ILE A 1 400 ? 25.600 -23.456 4.476 1.00 31.62 400 ILE A N 1
ATOM 3245 C CA . ILE A 1 400 ? 25.235 -22.836 5.762 1.00 31.62 400 ILE A CA 1
ATOM 3246 C C . ILE A 1 400 ? 23.735 -23.012 6.045 1.00 31.62 400 ILE A C 1
ATOM 3248 O O . ILE A 1 400 ? 23.359 -23.297 7.179 1.00 31.62 400 ILE A O 1
ATOM 3252 N N . LEU A 1 401 ? 22.884 -22.937 5.015 1.00 30.83 401 LEU A N 1
ATOM 3253 C CA . LEU A 1 401 ? 21.441 -23.157 5.161 1.00 30.83 401 LEU A CA 1
ATOM 3254 C C . LEU A 1 401 ? 21.103 -24.607 5.565 1.00 30.83 401 LEU A C 1
ATOM 3256 O O . LEU A 1 401 ? 20.185 -24.829 6.346 1.00 30.83 401 LEU A O 1
ATOM 3260 N N . MET A 1 402 ? 21.878 -25.587 5.085 1.00 32.31 402 MET A N 1
ATOM 3261 C CA . MET A 1 402 ? 21.717 -27.004 5.449 1.00 32.31 402 MET A CA 1
ATOM 3262 C C . MET A 1 402 ? 22.192 -27.320 6.875 1.00 32.31 402 MET A C 1
ATOM 3264 O O . MET A 1 402 ? 21.698 -28.265 7.478 1.00 32.31 402 MET A O 1
ATOM 3268 N N . MET A 1 403 ? 23.114 -26.531 7.439 1.00 31.03 403 MET A N 1
ATOM 3269 C CA . MET A 1 403 ? 23.579 -26.720 8.822 1.00 31.03 403 MET A CA 1
ATOM 3270 C C . MET A 1 403 ? 22.610 -26.158 9.873 1.00 31.03 403 MET A C 1
ATOM 3272 O O . MET A 1 403 ? 22.669 -26.580 11.019 1.00 31.03 403 MET A O 1
ATOM 3276 N N . TYR A 1 404 ? 21.709 -25.244 9.498 1.00 29.73 404 TYR A N 1
ATOM 3277 C CA . TYR A 1 404 ? 20.686 -24.680 10.395 1.00 29.73 404 TYR A CA 1
ATOM 3278 C C . TYR A 1 404 ? 19.357 -25.459 10.400 1.00 29.73 404 TYR A C 1
ATOM 3280 O O . TYR A 1 404 ? 18.441 -25.103 11.138 1.00 29.73 404 TYR A O 1
ATOM 3288 N N . LEU A 1 405 ? 19.237 -26.501 9.570 1.00 31.72 405 LEU A N 1
ATOM 3289 C CA . LEU A 1 405 ? 18.036 -27.332 9.421 1.00 31.72 405 LEU A CA 1
ATOM 3290 C C . LEU A 1 405 ? 18.224 -28.776 9.933 1.00 31.72 405 LEU A C 1
ATOM 3292 O O . LEU A 1 405 ? 17.376 -29.621 9.645 1.00 31.72 405 LEU A O 1
ATOM 3296 N N . ALA A 1 406 ? 19.308 -29.056 10.667 1.00 29.27 406 ALA A N 1
ATOM 3297 C CA . ALA A 1 406 ? 19.587 -30.354 11.291 1.00 29.27 406 ALA A CA 1
ATOM 3298 C C . ALA A 1 406 ? 19.296 -30.339 12.795 1.00 29.27 406 ALA A C 1
ATOM 3300 O O . ALA A 1 406 ? 19.706 -29.356 13.456 1.00 29.27 406 ALA A O 1
#

Sequence (406 aa):
MNHCFVDNSCITSVSFHCDQKCGQQNHIPPNIPIFDGHIHLNPIIPKIQSDLVSVRVASPIREFHFINNNHKPDEWLIPNPSSFLSHVHVYPTIGIHPKYFDSKSLYQNFDDLKNYLEISRNDQNLKNKIVAVGECGLDETSMATIDHQIFVLEKQIDLAIHYHLPIVLHCRGTHLYRKLFDCLRSRISDRNMRLHWHCINSNANLHIVDLFLNEFPNSYIGINGSITYETNTERSLMFKNWLVDRSPFLPDRLILETDYPYLPPRNLHGIYDPSCALLATATYLSKTIVDPSQTILSYICSSNKNIKLVCLSSTQLQKRSTTSILIHKNCEDKVNLDYKPILNNNSTNNSHNDINYNNKATVFHHEDSVNFLMYDTVYNSGELAESQKERVPIHSYVKILMMYLA

InterPro domains:
  IPR001130 3'-5' ssDNA/RNA exonuclease TatD-like [PF01026] (86-294)
  IPR032466 Metal-dependent hydrolase [SSF51556] (33-288)